Protein AF-0000000068948387 (afdb_homodimer)

Organism: Cupriavidus necator (strain ATCC 17699 / DSM 428 / KCTC 22496 / NCIMB 10442 / H16 / Stanier 337) (NCBI:txid381666)

Secondary structure (DSSP, 8-state):
---TT-HHHHHHHHHHHHHHHHT-HHHHHHHTT--HHHHHHHHHHHHHHHTS-SEEEETTEEEE-HHHHHHHHHHHHHHHHHHHHHS-S----TTT---EEEEE--S-S-HHHHHHHHHHHHHH-TT-EEEEE---TT--HHHHHHHTS-SEEEE--SS--TTSEEEEEEEE-EEEEEETT-GGGSTTT--HHHHHHSEEEEEPPS-SS---HHHHHHHHTT---EEEEEES-TTTGGGG-TTS-EEEEEEHHHHHHHHTTS-EEEE--SS--PPEEEEEEE-GGGTT-HHHHHHHHHHHHHHHHHHHHHT---/---TT-HHHHHHHHHHHHHHHHT-HHHHHHHTT--HHHHHHHHHHHHHHHTS-SEEEETTEEEE-HHHHHHHHHHHHHHHHHHHHHS-S----TTT---EEEEE--S-S-HHHHHHHHHHHHHH-TT-EEEEE---TT--HHHHHHHTS-SEEEE--SS--TTSEEEEEEEE-EEEEEETT-GGGSTTT--HHHHHHSEEEEEPPS-SS---HHHHHHHHTT---EEEEEES-TTTGGGG-TTS-EEEEEEHHHHHHHHTTS-EEEE--SS--PPEEEEEEE-GGGTT-HHHHHHHHHHHHHHHHHHHHHT---

Structure (mmCIF, N/CA/C/O backbone):
data_AF-0000000068948387-model_v1
#
loop_
_entity.id
_entity.type
_entity.pdbx_description
1 polymer 'LysR family transcriptional regulator'
#
loop_
_atom_site.group_PDB
_atom_site.id
_atom_site.type_symbol
_atom_site.label_atom_id
_atom_site.label_alt_id
_atom_site.label_comp_id
_atom_site.label_asym_id
_atom_site.label_entity_id
_atom_site.label_seq_id
_atom_site.pdbx_PDB_ins_code
_atom_site.Cartn_x
_atom_site.Cartn_y
_atom_site.Cartn_z
_atom_site.occupancy
_atom_site.B_iso_or_equiv
_atom_site.auth_seq_id
_atom_site.auth_comp_id
_atom_site.auth_asym_id
_atom_site.auth_atom_id
_atom_site.pdbx_PDB_model_num
ATOM 1 N N . MET A 1 1 ? 16.375 -35 19.875 1 25.02 1 MET A N 1
ATOM 2 C CA . MET A 1 1 ? 16.984 -34.75 18.562 1 25.02 1 MET A CA 1
ATOM 3 C C . MET A 1 1 ? 16.047 -35.188 17.438 1 25.02 1 MET A C 1
ATOM 5 O O . MET A 1 1 ? 15.719 -36.375 17.328 1 25.02 1 MET A O 1
ATOM 9 N N . ILE A 1 2 ? 15.094 -34.375 16.969 1 34.19 2 ILE A N 1
ATOM 10 C CA . ILE A 1 2 ? 14.164 -34.719 15.906 1 34.19 2 ILE A CA 1
ATOM 11 C C . ILE A 1 2 ? 14.922 -35.281 14.711 1 34.19 2 ILE A C 1
ATOM 13 O O . ILE A 1 2 ? 15.805 -34.625 14.148 1 34.19 2 ILE A O 1
ATOM 17 N N . ARG A 1 3 ? 15.023 -36.625 14.531 1 36.03 3 ARG A N 1
ATOM 18 C CA . ARG A 1 3 ? 15.719 -37.281 13.438 1 36.03 3 ARG A CA 1
ATOM 19 C C . ARG A 1 3 ? 15.016 -37.031 12.102 1 36.03 3 ARG A C 1
ATOM 21 O O . ARG A 1 3 ? 13.797 -37.156 12.008 1 36.03 3 ARG A O 1
ATOM 28 N N . ALA A 1 4 ? 15.625 -36.469 11.062 1 37.69 4 ALA A N 1
ATOM 29 C CA . ALA A 1 4 ? 15.258 -36.125 9.695 1 37.69 4 ALA A CA 1
ATOM 30 C C . ALA A 1 4 ? 14.602 -37.312 8.977 1 37.69 4 ALA A C 1
ATOM 32 O O . ALA A 1 4 ? 13.875 -37.125 8 1 37.69 4 ALA A O 1
ATOM 33 N N . ASP A 1 5 ? 14.859 -38.5 9.211 1 35.81 5 ASP A N 1
ATOM 34 C CA . ASP A 1 5 ? 14.445 -39.688 8.469 1 35.81 5 ASP A CA 1
ATOM 35 C C . ASP A 1 5 ? 13.016 -40.094 8.836 1 35.81 5 ASP A C 1
ATOM 37 O O . ASP A 1 5 ? 12.469 -41.031 8.266 1 35.81 5 ASP A O 1
ATOM 41 N N . ASP A 1 6 ? 12.43 -39.719 9.992 1 38.78 6 ASP A N 1
ATOM 42 C CA . ASP A 1 6 ? 11.117 -40.188 10.398 1 38.78 6 ASP A CA 1
ATOM 43 C C . ASP A 1 6 ? 10 -39.344 9.781 1 38.78 6 ASP A C 1
ATOM 45 O O . ASP A 1 6 ? 9.953 -38.125 9.977 1 38.78 6 ASP A O 1
ATOM 49 N N . PRO A 1 7 ? 9.336 -39.812 8.602 1 42.12 7 PRO A N 1
ATOM 50 C CA . PRO A 1 7 ? 8.133 -39.188 8.016 1 42.12 7 PRO A CA 1
ATOM 51 C C . PRO A 1 7 ? 7.32 -38.406 9.039 1 42.12 7 PRO A C 1
ATOM 53 O O . PRO A 1 7 ? 6.574 -37.5 8.656 1 42.12 7 PRO A O 1
ATOM 56 N N . PHE A 1 8 ? 7.348 -38.875 10.227 1 42.69 8 PHE A N 1
ATOM 57 C CA . PHE A 1 8 ? 6.652 -38.312 11.383 1 42.69 8 PHE A CA 1
ATOM 58 C C . PHE A 1 8 ? 6.996 -36.844 11.562 1 42.69 8 PHE A C 1
ATOM 60 O O . PHE A 1 8 ? 6.137 -36.031 11.922 1 42.69 8 PHE A O 1
ATOM 67 N N . ASP A 1 9 ? 8.148 -36.531 11.008 1 56.75 9 ASP A N 1
ATOM 68 C CA . ASP A 1 9 ? 8.656 -35.188 11.367 1 56.75 9 ASP A CA 1
ATOM 69 C C . ASP A 1 9 ? 8.094 -34.125 10.438 1 56.75 9 ASP A C 1
ATOM 71 O O . ASP A 1 9 ? 7.664 -33.062 10.891 1 56.75 9 ASP A O 1
ATOM 75 N N . THR A 1 10 ? 7.828 -34.625 9.211 1 65.69 10 THR A N 1
ATOM 76 C CA . THR A 1 10 ? 7.281 -33.625 8.289 1 65.69 10 THR A CA 1
ATOM 77 C C . THR A 1 10 ? 5.793 -33.406 8.547 1 65.69 10 THR A C 1
ATOM 79 O O . THR A 1 10 ? 5.289 -32.281 8.43 1 65.69 10 THR A O 1
ATOM 82 N N . TYR A 1 11 ? 5.188 -34.531 8.93 1 70.44 11 TYR A N 1
ATOM 83 C CA . TYR A 1 11 ? 3.773 -34.469 9.281 1 70.44 11 TYR A CA 1
ATOM 84 C C . TYR A 1 11 ? 3.543 -33.531 10.453 1 70.44 11 TYR A C 1
ATOM 86 O O . TYR A 1 11 ? 2.682 -32.656 10.398 1 70.44 11 TYR A O 1
ATOM 94 N N . LEU A 1 12 ? 4.355 -33.75 11.438 1 76.5 12 LEU A N 1
ATOM 95 C CA . LEU A 1 12 ? 4.188 -32.906 12.625 1 76.5 12 LEU A CA 1
ATOM 96 C C . LEU A 1 12 ? 4.484 -31.438 12.312 1 76.5 12 LEU A C 1
ATOM 98 O O . LEU A 1 12 ? 3.832 -30.547 12.852 1 76.5 12 LEU A O 1
ATOM 102 N N . LEU A 1 13 ? 5.398 -31.297 11.398 1 78.12 13 LEU A N 1
ATOM 103 C CA . LEU A 1 13 ? 5.719 -29.938 10.992 1 78.12 13 LEU A CA 1
ATOM 104 C C . LEU A 1 13 ? 4.559 -29.312 10.227 1 78.12 13 LEU A C 1
ATOM 106 O O . LEU A 1 13 ? 4.227 -28.141 10.438 1 78.12 13 LEU A O 1
ATOM 110 N N . ARG A 1 14 ? 3.959 -30.078 9.414 1 76.94 14 ARG A N 1
ATOM 111 C CA . ARG A 1 14 ? 2.793 -29.609 8.664 1 76.94 14 ARG A CA 1
ATOM 112 C C . ARG A 1 14 ? 1.624 -29.312 9.602 1 76.94 14 ARG A C 1
ATOM 114 O O . ARG A 1 14 ? 0.941 -28.297 9.453 1 76.94 14 ARG A O 1
ATOM 121 N N . VAL A 1 15 ? 1.421 -30.25 10.523 1 83.19 15 VAL A N 1
ATOM 122 C CA . VAL A 1 15 ? 0.356 -30.062 11.508 1 83.19 15 VAL A CA 1
ATOM 123 C C . VAL A 1 15 ? 0.599 -28.781 12.297 1 83.19 15 VAL A C 1
ATOM 125 O O . VAL A 1 15 ? -0.326 -28 12.516 1 83.19 15 VAL A O 1
ATOM 128 N N . LEU A 1 16 ? 1.858 -28.562 12.695 1 86.81 16 LEU A N 1
ATOM 129 C CA . LEU A 1 16 ? 2.225 -27.359 13.445 1 86.81 16 LEU A CA 1
ATOM 130 C C . LEU A 1 16 ? 1.859 -26.094 12.664 1 86.81 16 LEU A C 1
ATOM 132 O O . LEU A 1 16 ? 1.197 -25.203 13.195 1 86.81 16 LEU A O 1
ATOM 136 N N . CYS A 1 17 ? 2.26 -26.078 11.484 1 80.69 17 CYS A N 1
ATOM 137 C CA . CYS A 1 17 ? 2.023 -24.906 10.641 1 80.69 17 CYS A CA 1
ATOM 138 C C . CYS A 1 17 ? 0.531 -24.641 10.492 1 80.69 17 CYS A C 1
ATOM 140 O O . CYS A 1 17 ? 0.08 -23.516 10.688 1 80.69 17 CYS A O 1
ATOM 142 N N . ILE A 1 18 ? -0.24 -25.625 10.227 1 82.81 18 ILE A N 1
ATOM 143 C CA . ILE A 1 18 ? -1.666 -25.484 9.953 1 82.81 18 ILE A CA 1
ATOM 144 C C . ILE A 1 18 ? -2.406 -25.156 11.25 1 82.81 18 ILE A C 1
ATOM 146 O O . ILE A 1 18 ? -3.318 -24.328 11.266 1 82.81 18 ILE A O 1
ATOM 150 N N . LEU A 1 19 ? -1.984 -25.781 12.297 1 89.38 19 LEU A N 1
ATOM 151 C CA . LEU A 1 19 ? -2.605 -25.562 13.602 1 89.38 19 LEU A CA 1
ATOM 152 C C . LEU A 1 19 ? -2.449 -24.109 14.039 1 89.38 19 LEU A C 1
ATOM 154 O O . LEU A 1 19 ? -3.393 -23.5 14.562 1 89.38 19 LEU A O 1
ATOM 158 N N . ILE A 1 20 ? -1.275 -23.609 13.836 1 85.25 20 ILE A N 1
ATOM 159 C CA . ILE A 1 20 ? -0.995 -22.234 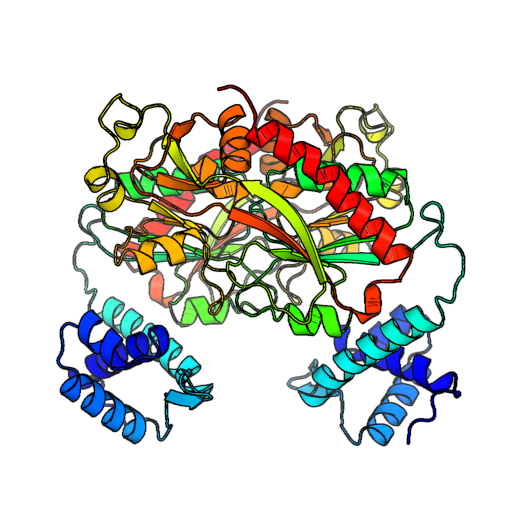14.258 1 85.25 20 ILE A CA 1
ATOM 160 C C . ILE A 1 20 ? -1.741 -21.25 13.359 1 85.25 20 ILE A C 1
ATOM 162 O O . ILE A 1 20 ? -2.26 -20.234 13.828 1 85.25 20 ILE A O 1
ATOM 166 N N . ALA A 1 21 ? -1.832 -21.578 12.148 1 79.62 21 ALA A N 1
ATOM 167 C CA . ALA A 1 21 ? -2.555 -20.75 11.188 1 79.62 21 ALA A CA 1
ATOM 168 C C . ALA A 1 21 ? -4.055 -20.766 11.477 1 79.62 21 ALA A C 1
ATOM 170 O O . ALA A 1 21 ? -4.707 -19.719 11.453 1 79.62 21 ALA A O 1
ATOM 171 N N . GLU A 1 22 ? -4.66 -21.891 11.781 1 80.38 22 GLU A N 1
ATOM 172 C CA . GLU A 1 22 ? -6.098 -22.078 11.953 1 80.38 22 GLU A CA 1
ATOM 173 C C . GLU A 1 22 ? -6.527 -21.781 13.391 1 80.38 22 GLU A C 1
ATOM 175 O O . GLU A 1 22 ? -7.695 -21.5 13.648 1 80.38 22 GLU A O 1
ATOM 180 N N . GLN A 1 23 ? -5.566 -21.891 14.305 1 85.88 23 GLN A N 1
ATOM 181 C CA . GLN A 1 23 ? -5.793 -21.734 15.734 1 85.88 23 GLN A CA 1
ATOM 182 C C . GLN A 1 23 ? -6.984 -22.562 16.203 1 85.88 23 GLN A C 1
ATOM 184 O O . GLN A 1 23 ? -7.777 -22.125 17.031 1 85.88 23 GLN A O 1
ATOM 189 N N . SER A 1 24 ? -7.148 -23.609 15.578 1 86.44 24 SER A N 1
ATOM 190 C CA . SER A 1 24 ? -8.242 -24.531 15.867 1 86.44 24 SER A CA 1
ATOM 191 C C . SER A 1 24 ? -7.875 -25.969 15.5 1 86.44 24 SER A C 1
ATOM 193 O O . SER A 1 24 ? -7.395 -26.234 14.398 1 86.44 24 SER A O 1
ATOM 195 N N . VAL A 1 25 ? -8.172 -26.875 16.453 1 87.19 25 VAL A N 1
ATOM 196 C CA . VAL A 1 25 ? -7.895 -28.297 16.234 1 87.19 25 VAL A CA 1
ATOM 197 C C . VAL A 1 25 ? -8.867 -28.859 15.203 1 87.19 25 VAL A C 1
ATOM 199 O O . VAL A 1 25 ? -8.461 -29.578 14.281 1 87.19 25 VAL A O 1
ATOM 202 N N . SER A 1 26 ? -10.094 -28.422 15.328 1 87.12 26 SER A N 1
ATOM 203 C CA . SER A 1 26 ? -11.125 -28.938 14.445 1 87.12 26 SER A CA 1
ATOM 204 C C . SER A 1 26 ? -10.914 -28.484 13.008 1 87.12 26 SER A C 1
ATOM 206 O O . SER A 1 26 ? -10.992 -29.281 12.07 1 87.12 26 SER A O 1
ATOM 208 N N . ARG A 1 27 ? -10.594 -27.297 12.844 1 85.19 27 ARG A N 1
ATOM 209 C CA . ARG A 1 27 ? -10.359 -26.766 11.5 1 85.19 27 ARG A CA 1
ATOM 210 C C . ARG A 1 27 ? -9.086 -27.359 10.891 1 85.19 27 ARG A C 1
ATOM 212 O O . ARG A 1 27 ? -9.039 -27.641 9.695 1 85.19 27 ARG A O 1
ATOM 219 N N . THR A 1 28 ? -8.156 -27.547 11.695 1 87.56 28 THR A N 1
ATOM 220 C CA . THR A 1 28 ? -6.922 -28.172 11.25 1 87.56 28 THR A CA 1
ATOM 221 C C . THR A 1 28 ? -7.18 -29.594 10.773 1 87.56 28 THR A C 1
ATOM 223 O O . THR A 1 28 ? -6.656 -30.016 9.742 1 87.56 28 THR A O 1
ATOM 226 N N . ALA A 1 29 ? -8.023 -30.297 11.461 1 85.44 29 ALA A N 1
ATOM 227 C CA . ALA A 1 29 ? -8.383 -31.672 11.094 1 85.44 29 ALA A CA 1
ATOM 228 C C . ALA A 1 29 ? -9.047 -31.703 9.719 1 85.44 29 ALA A C 1
ATOM 230 O O . ALA A 1 29 ? -8.688 -32.531 8.875 1 85.44 29 ALA A O 1
ATOM 231 N N . ILE A 1 30 ? -9.867 -30.797 9.555 1 78.94 30 ILE A N 1
ATOM 232 C CA . ILE A 1 30 ? -10.57 -30.719 8.281 1 78.94 30 ILE A CA 1
ATOM 233 C C . ILE A 1 30 ? -9.586 -30.391 7.16 1 78.94 30 ILE A C 1
ATOM 235 O O . ILE A 1 30 ? -9.586 -31.047 6.121 1 78.94 30 ILE A O 1
ATOM 239 N N . ARG A 1 31 ? -8.695 -29.547 7.406 1 79.5 31 ARG A N 1
ATOM 240 C CA . ARG A 1 31 ? -7.754 -29.078 6.391 1 79.5 31 ARG A CA 1
ATOM 241 C C . ARG A 1 31 ? -6.758 -30.172 6.027 1 79.5 31 ARG A C 1
ATOM 243 O O . ARG A 1 31 ? -6.328 -30.266 4.875 1 79.5 31 ARG A O 1
ATOM 250 N N . LEU A 1 32 ? -6.457 -30.922 6.949 1 78.5 32 LEU A N 1
ATOM 251 C CA . LEU A 1 32 ? -5.461 -31.953 6.727 1 78.5 32 LEU A CA 1
ATOM 252 C C . LEU A 1 32 ? -6.133 -33.312 6.434 1 78.5 32 LEU A C 1
ATOM 254 O O . LEU A 1 32 ? -5.449 -34.312 6.258 1 78.5 32 LEU A O 1
ATOM 258 N N . ASN A 1 33 ? -7.477 -33.25 6.277 1 79 33 ASN A N 1
ATOM 259 C CA . ASN A 1 33 ? -8.25 -34.469 6.047 1 79 33 ASN A CA 1
ATOM 260 C C . ASN A 1 33 ? -7.879 -35.562 7.043 1 79 33 ASN A C 1
ATOM 262 O O . ASN A 1 33 ? -7.586 -36.688 6.652 1 79 33 ASN A O 1
ATOM 266 N N . GLN A 1 34 ? -7.871 -35.156 8.266 1 81 34 GLN A N 1
ATOM 267 C CA . GLN A 1 34 ? -7.582 -36.062 9.367 1 81 34 GLN A CA 1
ATOM 268 C C . GLN A 1 34 ? -8.641 -35.969 10.461 1 81 34 GLN A C 1
ATOM 270 O O . GLN A 1 34 ? -9.484 -35.094 10.43 1 81 34 GLN A O 1
ATOM 275 N N . SER A 1 35 ? -8.688 -36.969 11.312 1 83.19 35 SER A N 1
ATOM 276 C CA . SER A 1 35 ? -9.625 -36.938 12.422 1 83.19 35 SER A CA 1
ATOM 277 C C . SER A 1 35 ? -9.172 -35.969 13.508 1 83.19 35 SER A C 1
ATOM 279 O O . SER A 1 35 ? -7.977 -35.688 13.648 1 83.19 35 SER A O 1
ATOM 281 N N . GLN A 1 36 ? -10.172 -35.406 14.148 1 88.38 36 GLN A N 1
ATOM 282 C CA . GLN A 1 36 ? -9.875 -34.469 15.234 1 88.38 36 GLN A CA 1
ATOM 283 C C . GLN A 1 36 ? -9.016 -35.125 16.312 1 88.38 36 GLN A C 1
ATOM 285 O O . GLN A 1 36 ? -8.062 -34.531 16.812 1 88.38 36 GLN A O 1
ATOM 290 N N . PRO A 1 37 ? -9.258 -36.375 16.703 1 88.62 37 PRO A N 1
ATOM 291 C CA . PRO A 1 37 ? -8.383 -37.031 17.688 1 88.62 37 PRO A CA 1
ATOM 292 C C . PRO A 1 37 ? -6.938 -37.125 17.203 1 88.62 37 PRO A C 1
ATOM 294 O O . PRO A 1 37 ? -6.004 -37 18 1 88.62 37 PRO A O 1
ATOM 297 N N . ALA A 1 38 ? -6.852 -37.344 15.953 1 84 38 ALA A N 1
ATOM 298 C CA . ALA A 1 38 ? -5.512 -37.469 15.391 1 84 38 ALA A CA 1
ATOM 299 C C . ALA A 1 38 ? -4.746 -36.156 15.516 1 84 38 ALA A C 1
ATOM 301 O O . ALA A 1 38 ? -3.566 -36.125 15.867 1 84 38 ALA A O 1
ATOM 302 N N . ILE A 1 39 ? -5.461 -35.062 15.219 1 88.69 39 ILE A N 1
ATOM 303 C CA . ILE A 1 39 ? -4.832 -33.75 15.312 1 88.69 39 ILE A CA 1
ATOM 304 C C . ILE A 1 39 ? -4.559 -33.406 16.766 1 88.69 39 ILE A C 1
ATOM 306 O O . ILE A 1 39 ? -3.523 -32.812 17.094 1 88.69 39 ILE A O 1
ATOM 310 N N . SER A 1 40 ? -5.449 -33.781 17.688 1 89.75 40 SER A N 1
ATOM 311 C CA . SER A 1 40 ? -5.25 -33.562 19.109 1 89.75 40 SER A CA 1
ATOM 312 C C . SER A 1 40 ? -4.035 -34.344 19.625 1 89.75 40 SER A C 1
ATOM 314 O O . SER A 1 40 ? -3.256 -33.812 20.422 1 89.75 40 SER A O 1
ATOM 316 N N . ALA A 1 41 ? -3.914 -35.531 19.141 1 86.62 41 ALA A N 1
ATOM 317 C CA . ALA A 1 41 ? -2.756 -36.344 19.5 1 86.62 41 ALA A CA 1
ATOM 318 C C . ALA A 1 41 ? -1.464 -35.719 18.969 1 86.62 41 ALA A C 1
ATOM 320 O O . ALA A 1 41 ? -0.447 -35.688 19.672 1 86.62 41 ALA A O 1
ATOM 321 N N . ALA A 1 42 ? -1.541 -35.281 17.766 1 86.81 42 ALA A N 1
ATOM 322 C CA . ALA A 1 42 ? -0.384 -34.625 17.172 1 86.81 42 ALA A CA 1
ATOM 323 C C . ALA A 1 42 ? 0.003 -33.375 17.953 1 86.81 42 ALA A C 1
ATOM 325 O O . ALA A 1 42 ? 1.188 -33.094 18.156 1 86.81 42 ALA A O 1
ATOM 326 N N . LEU A 1 43 ? -0.976 -32.625 18.391 1 90.38 43 LEU A N 1
ATOM 327 C CA . LEU A 1 43 ? -0.726 -31.422 19.172 1 90.38 43 LEU A CA 1
ATOM 328 C C . LEU A 1 43 ? -0.064 -31.781 20.5 1 90.38 43 LEU A C 1
ATOM 330 O O . LEU A 1 43 ? 0.874 -31.109 20.938 1 90.38 43 LEU A O 1
ATOM 334 N N . LYS A 1 44 ? -0.544 -32.844 21.125 1 87.62 44 LYS A N 1
ATOM 335 C CA . LYS A 1 44 ? 0.056 -33.312 22.375 1 87.62 44 LYS A CA 1
ATOM 336 C C . LYS A 1 44 ? 1.521 -33.688 22.172 1 87.62 44 LYS A C 1
ATOM 338 O O . LYS A 1 44 ? 2.373 -33.344 23 1 87.62 44 LYS A O 1
ATOM 343 N N . ARG A 1 45 ? 1.756 -34.344 21.078 1 83.38 45 ARG A N 1
ATOM 344 C CA . ARG A 1 45 ? 3.125 -34.719 20.734 1 83.38 45 ARG A CA 1
ATOM 345 C C . ARG A 1 45 ? 3.986 -33.5 20.484 1 83.38 45 ARG A C 1
ATOM 347 O O . ARG A 1 45 ? 5.125 -33.406 20.953 1 83.38 45 ARG A O 1
ATOM 354 N N . LEU A 1 46 ? 3.504 -32.562 19.719 1 86.81 46 LEU A N 1
ATOM 355 C CA . LEU A 1 46 ? 4.211 -31.344 19.406 1 86.81 46 LEU A CA 1
ATOM 356 C C . LEU A 1 46 ? 4.539 -30.562 20.688 1 86.81 46 LEU A C 1
ATOM 358 O O . LEU A 1 46 ? 5.648 -30.047 20.828 1 86.81 46 LEU A O 1
ATOM 362 N N . ARG A 1 47 ? 3.562 -30.547 21.609 1 87.88 47 ARG A N 1
ATOM 363 C CA . ARG A 1 47 ? 3.775 -29.875 22.891 1 87.88 47 ARG A CA 1
ATOM 364 C C . ARG A 1 47 ? 4.918 -30.531 23.656 1 87.88 47 ARG A C 1
ATOM 366 O O . ARG A 1 47 ? 5.738 -29.844 24.266 1 87.88 47 ARG A O 1
ATOM 373 N N . ALA A 1 48 ? 4.906 -31.828 23.578 1 82.25 48 ALA A N 1
ATOM 374 C CA . ALA A 1 48 ? 5.941 -32.594 24.281 1 82.25 48 ALA A CA 1
ATOM 375 C C . ALA A 1 48 ? 7.309 -32.344 23.641 1 82.25 48 ALA A C 1
ATOM 377 O O . ALA A 1 48 ? 8.305 -32.188 24.359 1 82.25 48 ALA A O 1
ATOM 378 N N . ILE A 1 49 ? 7.348 -32.375 22.406 1 77.94 49 ILE A N 1
ATOM 379 C CA . ILE A 1 49 ? 8.602 -32.219 21.656 1 77.94 49 ILE A CA 1
ATOM 380 C C . ILE A 1 49 ? 9.195 -30.844 21.906 1 77.94 49 ILE A C 1
ATOM 382 O O . ILE A 1 49 ? 10.398 -30.703 22.141 1 77.94 49 ILE A O 1
ATOM 386 N N . PHE A 1 50 ? 8.344 -29.828 21.859 1 81.06 50 PHE A N 1
ATOM 387 C CA . PHE A 1 50 ? 8.844 -28.469 21.891 1 81.06 50 PHE A CA 1
ATOM 388 C C . PHE A 1 50 ? 8.766 -27.891 23.312 1 81.06 50 PHE A C 1
ATOM 390 O O . PHE A 1 50 ? 9.234 -26.781 23.562 1 81.06 50 PHE A O 1
ATOM 397 N N . ASN A 1 51 ? 8.211 -28.672 24.219 1 82.38 51 ASN A N 1
ATOM 398 C CA . ASN A 1 51 ? 8.031 -28.234 25.609 1 82.38 51 ASN A CA 1
ATOM 399 C C . ASN A 1 51 ? 7.387 -26.844 25.656 1 82.38 51 ASN A C 1
ATOM 401 O O . ASN A 1 51 ? 7.902 -25.953 26.328 1 82.38 51 ASN A O 1
ATOM 405 N N . ASP A 1 52 ? 6.379 -26.656 24.891 1 82.25 52 ASP A N 1
ATOM 406 C CA . ASP A 1 52 ? 5.594 -25.438 24.766 1 82.25 52 ASP A CA 1
ATOM 407 C C . ASP A 1 52 ? 4.117 -25.75 24.547 1 82.25 52 ASP A C 1
ATOM 409 O O . ASP A 1 52 ? 3.771 -26.672 23.812 1 82.25 52 ASP A O 1
ATOM 413 N N . PRO A 1 53 ? 3.246 -25.031 25.203 1 89.81 53 PRO A N 1
ATOM 414 C CA . PRO A 1 53 ? 1.815 -25.281 25.016 1 89.81 53 PRO A CA 1
ATOM 415 C C . PRO A 1 53 ? 1.356 -25.016 23.594 1 89.81 53 PRO A C 1
ATOM 417 O O . PRO A 1 53 ? 0.308 -25.516 23.172 1 89.81 53 PRO A O 1
ATOM 420 N N . LEU A 1 54 ? 2.119 -24.297 22.703 1 88.56 54 LEU A N 1
ATOM 421 C CA . LEU A 1 54 ? 1.909 -23.953 21.297 1 88.56 54 LEU A CA 1
ATOM 422 C C . LEU A 1 54 ? 0.619 -23.156 21.125 1 88.56 54 LEU A C 1
ATOM 424 O O . LEU A 1 54 ? 0.628 -22.062 20.547 1 88.56 54 LEU A O 1
ATOM 428 N N . LEU A 1 55 ? -0.52 -23.641 21.672 1 89.19 55 LEU A N 1
ATOM 429 C CA . LEU A 1 55 ? -1.809 -22.953 21.703 1 89.19 55 LEU A CA 1
ATOM 430 C C . LEU A 1 55 ? -2.354 -22.891 23.125 1 89.19 55 LEU A C 1
ATOM 432 O O . LEU A 1 55 ? -2.342 -23.891 23.844 1 89.19 55 LEU A O 1
ATOM 436 N N . THR A 1 56 ? -2.625 -21.672 23.469 1 85.25 56 THR A N 1
ATOM 437 C CA . THR A 1 56 ? -3.213 -21.484 24.797 1 85.25 56 THR A CA 1
ATOM 438 C C . THR A 1 56 ? -4.602 -20.859 24.688 1 85.25 56 THR A C 1
ATOM 440 O O . THR A 1 56 ? -4.91 -20.188 23.703 1 85.25 56 THR A O 1
ATOM 443 N N . ARG A 1 57 ? -5.43 -21.203 25.547 1 77.69 57 ARG A N 1
ATOM 444 C CA . ARG A 1 57 ? -6.789 -20.672 25.578 1 77.69 57 ARG A CA 1
ATOM 445 C C . ARG A 1 57 ? -6.836 -19.312 26.266 1 77.69 57 ARG A C 1
ATOM 447 O O . ARG A 1 57 ? -6.348 -19.172 27.391 1 77.69 57 ARG A O 1
ATOM 454 N N . GLU A 1 58 ? -7.062 -18.375 25.453 1 67.81 58 GLU A N 1
ATOM 455 C CA . GLU A 1 58 ? -7.328 -17.047 26.016 1 67.81 58 GLU A CA 1
ATOM 456 C C . GLU A 1 58 ? -8.742 -16.578 25.672 1 67.81 58 GLU A C 1
ATOM 458 O O . GLU A 1 58 ? -9.078 -16.422 24.5 1 67.81 58 GLU A O 1
ATOM 463 N N . LYS A 1 59 ? -9.562 -16.188 26.641 1 68.75 59 LYS A N 1
ATOM 464 C CA . LYS A 1 59 ? -10.922 -15.688 26.469 1 68.75 59 LYS A CA 1
ATOM 465 C C . LYS A 1 59 ? -11.695 -16.531 25.453 1 68.75 59 LYS A C 1
ATOM 467 O O . LYS A 1 59 ? -12.32 -15.984 24.547 1 68.75 59 LYS A O 1
ATOM 472 N N . ASN A 1 60 ? -11.562 -17.781 25.453 1 70.12 60 ASN A N 1
ATOM 473 C CA . ASN A 1 60 ? -12.328 -18.766 24.703 1 70.12 60 ASN A CA 1
ATOM 474 C C . ASN A 1 60 ? -11.812 -18.922 23.281 1 70.12 60 ASN A C 1
ATOM 476 O O . ASN A 1 60 ? -12.516 -19.438 22.422 1 70.12 60 ASN A O 1
ATOM 480 N N . VAL A 1 61 ? -10.695 -18.328 23.047 1 72.81 61 VAL A N 1
ATOM 481 C CA . VAL A 1 61 ? -10.086 -18.547 21.734 1 72.81 61 VAL A CA 1
ATOM 482 C C . VAL A 1 61 ? -8.688 -19.125 21.906 1 72.81 61 VAL A C 1
ATOM 484 O O . VAL A 1 61 ? -7.98 -18.797 22.859 1 72.81 61 VAL A O 1
ATOM 487 N N . MET A 1 62 ? -8.375 -20.094 21.047 1 80.19 62 MET A N 1
ATOM 488 C CA . MET A 1 62 ? -7.016 -20.641 21.047 1 80.19 62 MET A CA 1
ATOM 489 C C . MET A 1 62 ? -6.039 -19.672 20.406 1 80.19 62 MET A C 1
ATOM 491 O O . MET A 1 62 ? -6.25 -19.219 19.266 1 80.19 62 MET A O 1
ATOM 495 N N . VAL A 1 63 ? -5.016 -19.266 21.219 1 82.38 63 VAL A N 1
ATOM 496 C CA . VAL A 1 63 ? -4.027 -18.312 20.719 1 82.38 63 VAL A CA 1
ATOM 497 C C . VAL A 1 63 ? -2.641 -18.953 20.75 1 82.38 63 VAL A C 1
ATOM 499 O O . VAL A 1 63 ? -2.279 -19.641 21.719 1 82.38 63 VAL A O 1
ATOM 502 N N . PRO A 1 64 ? -1.923 -18.828 19.641 1 86.56 64 PRO A N 1
ATOM 503 C CA . PRO A 1 64 ? -0.562 -19.375 19.625 1 86.56 64 PRO A CA 1
ATOM 504 C C . PRO A 1 64 ? 0.378 -18.625 20.562 1 86.56 64 PRO A C 1
ATOM 506 O O . PRO A 1 64 ? 0.224 -17.422 20.766 1 86.56 64 PRO A O 1
ATOM 509 N N . THR A 1 65 ? 1.303 -19.344 21.203 1 84.88 65 THR A N 1
ATOM 510 C CA . THR A 1 65 ? 2.387 -18.703 21.938 1 84.88 65 THR A CA 1
ATOM 511 C C . THR A 1 65 ? 3.352 -18.016 20.984 1 84.88 65 THR A C 1
ATOM 513 O O . THR A 1 65 ? 3.35 -18.281 19.781 1 84.88 65 THR A O 1
ATOM 516 N N . GLU A 1 66 ? 4.109 -17.141 21.531 1 77 66 GLU A N 1
ATOM 517 C CA . GLU A 1 66 ? 5.145 -16.5 20.734 1 77 66 GLU A CA 1
ATOM 518 C C . GLU A 1 66 ? 6.113 -17.531 20.156 1 77 66 GLU A C 1
ATOM 520 O O . GLU A 1 66 ? 6.52 -17.422 19 1 77 66 GLU A O 1
ATOM 525 N N . ARG A 1 67 ? 6.406 -18.438 20.922 1 79.19 67 ARG A N 1
ATOM 526 C CA . ARG A 1 67 ? 7.305 -19.5 20.484 1 79.19 67 ARG A CA 1
ATOM 527 C C . ARG A 1 67 ? 6.656 -20.344 19.391 1 79.19 67 ARG A C 1
ATOM 529 O O . ARG A 1 67 ? 7.324 -20.75 18.438 1 79.19 67 ARG A O 1
ATOM 536 N N . ALA A 1 68 ? 5.402 -20.562 19.547 1 83.75 68 ALA A N 1
ATOM 537 C CA . ALA A 1 68 ? 4.684 -21.344 18.547 1 83.75 68 ALA A CA 1
ATOM 538 C C . ALA A 1 68 ? 4.723 -20.656 17.172 1 83.75 68 ALA A C 1
ATOM 540 O O . ALA A 1 68 ? 4.895 -21.312 16.141 1 83.75 68 ALA A O 1
ATOM 541 N N . LEU A 1 69 ? 4.609 -19.406 17.219 1 78.75 69 LEU A N 1
ATOM 542 C CA . LEU A 1 69 ? 4.672 -18.625 15.984 1 78.75 69 LEU A CA 1
ATOM 543 C C . LEU A 1 69 ? 6.043 -18.75 15.336 1 78.75 69 LEU A C 1
ATOM 545 O O . LEU A 1 69 ? 6.145 -18.938 14.117 1 78.75 69 LEU A O 1
ATOM 549 N N . GLN A 1 70 ? 7.02 -18.75 16.172 1 73.62 70 GLN A N 1
ATOM 550 C CA . GLN A 1 70 ? 8.383 -18.922 15.688 1 73.62 70 GLN A CA 1
ATOM 551 C C . GLN A 1 70 ? 8.609 -20.328 15.156 1 73.62 70 GLN A C 1
ATOM 553 O O . GLN A 1 70 ? 9.203 -20.516 14.094 1 73.62 70 GLN A O 1
ATOM 558 N N . LEU A 1 71 ? 8.117 -21.234 15.859 1 78.94 71 LEU A N 1
ATOM 559 C CA . LEU A 1 71 ? 8.273 -22.625 15.461 1 78.94 71 LEU A CA 1
ATOM 560 C C . LEU A 1 71 ? 7.559 -22.906 14.148 1 78.94 71 LEU A C 1
ATOM 562 O O . LEU A 1 71 ? 8.062 -23.641 13.305 1 78.94 71 LEU A O 1
ATOM 566 N N . ALA A 1 72 ? 6.402 -22.297 14.047 1 80.12 72 ALA A N 1
ATOM 567 C CA . ALA A 1 72 ? 5.652 -22.5 12.812 1 80.12 72 ALA A CA 1
ATOM 568 C C . ALA A 1 72 ? 6.414 -21.922 11.617 1 80.12 72 ALA A C 1
ATOM 570 O O . ALA A 1 72 ? 6.461 -22.547 10.555 1 80.12 72 ALA A O 1
ATOM 571 N N . ARG A 1 73 ? 7.051 -20.891 11.82 1 70.94 73 ARG A N 1
ATOM 572 C CA . ARG A 1 73 ? 7.871 -20.297 10.773 1 70.94 73 ARG A CA 1
ATOM 573 C C . ARG A 1 73 ? 9.047 -21.203 10.414 1 70.94 73 ARG A C 1
ATOM 575 O O . ARG A 1 73 ? 9.328 -21.438 9.242 1 70.94 73 ARG A O 1
ATOM 582 N N . ASN A 1 74 ? 9.656 -21.656 11.406 1 68.75 74 ASN A N 1
ATOM 583 C CA . ASN A 1 74 ? 10.789 -22.547 11.203 1 68.75 74 ASN A CA 1
ATOM 584 C C . ASN A 1 74 ? 10.352 -23.844 10.508 1 68.75 74 ASN A C 1
ATOM 586 O O . ASN A 1 74 ? 11.055 -24.344 9.625 1 68.75 74 ASN A O 1
ATOM 590 N N . ALA A 1 75 ? 9.242 -24.344 11 1 73.56 75 ALA A N 1
ATOM 591 C CA . ALA A 1 75 ? 8.711 -25.562 10.398 1 73.56 75 ALA A CA 1
ATOM 592 C C . ALA A 1 75 ? 8.375 -25.344 8.922 1 73.56 75 ALA A C 1
ATOM 594 O O . ALA A 1 75 ? 8.672 -26.203 8.078 1 73.56 75 ALA A O 1
ATOM 595 N N . GLN A 1 76 ? 7.801 -24.25 8.711 1 71 76 GLN A N 1
ATOM 596 C CA . GLN A 1 76 ? 7.484 -23.938 7.324 1 71 76 GLN A CA 1
ATOM 597 C C . GLN A 1 76 ? 8.75 -23.875 6.473 1 71 76 GLN A C 1
ATOM 599 O O . GLN A 1 76 ? 8.773 -24.375 5.348 1 71 76 GLN A O 1
ATOM 604 N N . ALA A 1 77 ? 9.75 -23.344 7.023 1 62.31 77 ALA A N 1
ATOM 605 C CA . ALA A 1 77 ? 11.031 -23.281 6.336 1 62.31 77 ALA A CA 1
ATOM 606 C C . ALA A 1 77 ? 11.602 -24.688 6.105 1 62.31 77 ALA A C 1
ATOM 608 O O . ALA A 1 77 ? 12.125 -24.984 5.023 1 62.31 77 ALA A O 1
ATOM 609 N N . ALA A 1 78 ? 11.477 -25.422 7.082 1 62.28 78 ALA A N 1
ATOM 610 C CA . ALA A 1 78 ? 11.969 -26.797 6.977 1 62.28 78 ALA A CA 1
ATOM 611 C C . ALA A 1 78 ? 11.188 -27.578 5.926 1 62.28 78 ALA A C 1
ATOM 613 O O . ALA A 1 78 ? 11.773 -28.297 5.121 1 62.28 78 ALA A O 1
ATOM 614 N N . LEU A 1 79 ? 9.93 -27.375 6.02 1 63.38 79 LEU A N 1
ATOM 615 C CA . LEU A 1 79 ? 9.102 -28.078 5.043 1 63.38 79 LEU A CA 1
ATOM 616 C C . LEU A 1 79 ? 9.398 -27.594 3.631 1 63.38 79 LEU A C 1
ATOM 618 O O . LEU A 1 79 ? 9.469 -28.391 2.695 1 63.38 79 LEU A O 1
ATOM 622 N N . SER A 1 80 ? 9.555 -26.375 3.598 1 60.03 80 SER A N 1
ATOM 623 C CA . SER A 1 80 ? 9.93 -25.812 2.303 1 60.03 80 SER A CA 1
ATOM 624 C C . SER A 1 80 ? 11.273 -26.359 1.838 1 60.03 80 SER A C 1
ATOM 626 O O . SER A 1 80 ? 11.445 -26.672 0.659 1 60.03 80 SER A O 1
ATOM 628 N N . ALA A 1 81 ? 12.148 -26.438 2.805 1 55.03 81 ALA A N 1
ATOM 629 C CA . ALA A 1 81 ? 13.469 -26.984 2.502 1 55.03 81 ALA A CA 1
ATOM 630 C C . ALA A 1 81 ? 13.367 -28.453 2.08 1 55.03 81 ALA A C 1
ATOM 632 O O . ALA A 1 81 ? 14.047 -28.875 1.151 1 55.03 81 ALA A O 1
ATOM 633 N N . LEU A 1 82 ? 12.586 -29.125 2.809 1 53.94 82 LEU A N 1
ATOM 634 C CA . LEU A 1 82 ? 12.352 -30.516 2.457 1 53.94 82 LEU A CA 1
ATOM 635 C C . LEU A 1 82 ? 11.703 -30.641 1.079 1 53.94 82 LEU A C 1
ATOM 637 O O . LEU A 1 82 ? 12.07 -31.516 0.291 1 53.94 82 LEU A O 1
ATOM 641 N N . ASP A 1 83 ? 10.742 -29.812 0.968 1 51.84 83 ASP A N 1
ATOM 642 C CA . ASP A 1 83 ? 10.133 -29.781 -0.356 1 51.84 83 ASP A CA 1
ATOM 643 C C . ASP A 1 83 ? 11.172 -29.5 -1.438 1 51.84 83 ASP A C 1
ATOM 645 O O . ASP A 1 83 ? 11.133 -30.109 -2.514 1 51.84 83 ASP A O 1
ATOM 649 N N . ASN A 1 84 ? 11.953 -28.672 -1.019 1 49.47 84 ASN A N 1
ATOM 650 C CA . ASN A 1 84 ? 13.031 -28.344 -1.947 1 49.47 84 ASN A CA 1
ATOM 651 C C . ASN A 1 84 ? 13.961 -29.531 -2.168 1 49.47 84 ASN A C 1
ATOM 653 O O . ASN A 1 84 ? 14.523 -29.703 -3.252 1 49.47 84 ASN A O 1
ATOM 657 N N . LEU A 1 85 ? 14.203 -30.188 -1.071 1 44.31 85 LEU A N 1
ATOM 658 C CA . LEU A 1 85 ? 15.031 -31.391 -1.19 1 44.31 85 LEU A CA 1
ATOM 659 C C . LEU A 1 85 ? 14.328 -32.438 -2.027 1 44.31 85 LEU A C 1
ATOM 661 O O . LEU A 1 85 ? 14.977 -33.156 -2.803 1 44.31 85 LEU A O 1
ATOM 665 N N . LEU A 1 86 ? 13.141 -32.688 -1.485 1 43.03 86 LEU A N 1
ATOM 666 C CA . LEU A 1 86 ? 12.398 -33.688 -2.24 1 43.03 86 LEU A CA 1
ATOM 667 C C . LEU A 1 86 ? 12.109 -33.188 -3.656 1 43.03 86 LEU A C 1
ATOM 669 O O . LEU A 1 86 ? 11.695 -33.969 -4.516 1 43.03 86 LEU A O 1
ATOM 673 N N . VAL A 1 87 ? 11.961 -31.922 -3.713 1 42.19 87 VAL A N 1
ATOM 674 C CA . VAL A 1 87 ? 11.922 -31.453 -5.098 1 42.19 87 VAL A CA 1
ATOM 675 C C . VAL A 1 87 ? 13.203 -31.859 -5.816 1 42.19 87 VAL A C 1
ATOM 677 O O . VAL A 1 87 ? 14.266 -31.297 -5.578 1 42.19 87 VAL A O 1
ATOM 680 N N . SER A 1 88 ? 13.758 -33.031 -5.488 1 39.06 88 SER A N 1
ATOM 681 C CA . SER A 1 88 ? 14.648 -33.594 -6.504 1 39.06 88 SER A CA 1
ATOM 682 C C . SER A 1 88 ? 14.469 -32.875 -7.84 1 39.06 88 SER A C 1
ATOM 684 O O . SER A 1 88 ? 13.484 -32.156 -8.039 1 39.06 88 SER A O 1
ATOM 686 N N . ASP A 1 89 ? 15.422 -33.25 -8.828 1 42.28 89 ASP A N 1
ATOM 687 C CA . ASP A 1 89 ? 15.508 -33.031 -10.273 1 42.28 89 ASP A CA 1
ATOM 688 C C . ASP A 1 89 ? 14.125 -33.062 -10.914 1 42.28 89 ASP A C 1
ATOM 690 O O . ASP A 1 89 ? 13.992 -33.312 -12.109 1 42.28 89 ASP A O 1
ATOM 694 N N . GLU A 1 90 ? 13.125 -33.375 -10.219 1 49.44 90 GLU A N 1
ATOM 695 C CA . GLU A 1 90 ? 11.875 -33.562 -10.961 1 49.44 90 GLU A CA 1
ATOM 696 C C . GLU A 1 90 ? 11.492 -32.312 -11.711 1 49.44 90 GLU A C 1
ATOM 698 O O . GLU A 1 90 ? 11.758 -31.188 -11.242 1 49.44 90 GLU A O 1
ATOM 703 N N . ARG A 1 91 ? 11.312 -32.406 -12.961 1 68.5 91 ARG A N 1
ATOM 704 C CA . ARG A 1 91 ? 11.07 -31.516 -14.078 1 68.5 91 ARG A CA 1
ATOM 705 C C . ARG A 1 91 ? 9.984 -30.5 -13.734 1 68.5 91 ARG A C 1
ATOM 707 O O . ARG A 1 91 ? 8.836 -30.859 -13.492 1 68.5 91 ARG A O 1
ATOM 714 N N . PHE A 1 92 ? 10.312 -29.406 -12.906 1 87.44 92 PHE A N 1
ATOM 715 C CA . PHE A 1 92 ? 9.367 -28.312 -12.773 1 87.44 92 PHE A CA 1
ATOM 716 C C . PHE A 1 92 ? 8.633 -28.062 -14.086 1 87.44 92 PHE A C 1
ATOM 718 O O . PHE A 1 92 ? 9.266 -27.844 -15.125 1 87.44 92 PHE A O 1
ATOM 725 N N . ASP A 1 93 ? 7.41 -28.344 -13.93 1 92.19 93 ASP A N 1
ATOM 726 C CA . ASP A 1 93 ? 6.535 -28.031 -15.055 1 92.19 93 ASP A CA 1
ATOM 727 C C . ASP A 1 93 ? 5.52 -26.953 -14.672 1 92.19 93 ASP A C 1
ATOM 729 O O . ASP A 1 93 ? 4.574 -27.219 -13.93 1 92.19 93 ASP A O 1
ATOM 733 N N . PRO A 1 94 ? 5.723 -25.734 -15.133 1 95.81 94 PRO A N 1
ATOM 734 C CA . PRO A 1 94 ? 4.801 -24.641 -14.789 1 95.81 94 PRO A CA 1
ATOM 735 C C . PRO A 1 94 ? 3.344 -24.984 -15.07 1 95.81 94 PRO A C 1
ATOM 737 O O . PRO A 1 94 ? 2.451 -24.594 -14.32 1 95.81 94 PRO A O 1
ATOM 740 N N . ALA A 1 95 ? 3.129 -25.75 -16.047 1 95.94 95 ALA A N 1
ATOM 741 C CA . ALA A 1 95 ? 1.764 -26.016 -16.484 1 95.94 95 ALA A CA 1
ATOM 742 C C . ALA A 1 95 ? 0.991 -26.812 -15.445 1 95.94 95 ALA A C 1
ATOM 744 O O . ALA A 1 95 ? -0.238 -26.734 -15.383 1 95.94 95 ALA A O 1
ATOM 745 N N . THR A 1 96 ? 1.697 -27.531 -14.625 1 94.44 96 THR A N 1
ATOM 746 C CA . THR A 1 96 ? 0.997 -28.422 -13.703 1 94.44 96 THR A CA 1
ATOM 747 C C . THR A 1 96 ? 1.316 -28.062 -12.258 1 94.44 96 THR A C 1
ATOM 749 O O . THR A 1 96 ? 0.722 -28.609 -11.328 1 94.44 96 THR A O 1
ATOM 752 N N . THR A 1 97 ? 2.18 -27.125 -12.047 1 94.19 97 THR A N 1
ATOM 753 C CA . THR A 1 97 ? 2.609 -26.812 -10.688 1 94.19 97 THR A CA 1
ATOM 754 C C . THR A 1 97 ? 1.464 -26.203 -9.883 1 94.19 97 THR A C 1
ATOM 756 O O . THR A 1 97 ? 0.673 -25.422 -10.414 1 94.19 97 THR A O 1
ATOM 759 N N . GLU A 1 98 ? 1.412 -26.562 -8.586 1 92.56 98 GLU A N 1
ATOM 760 C CA . GLU A 1 98 ? 0.45 -26 -7.645 1 92.56 98 GLU A CA 1
ATOM 761 C C . GLU A 1 98 ? 1.154 -25.203 -6.543 1 92.56 98 GLU A C 1
ATOM 763 O O . GLU A 1 98 ? 0.544 -24.875 -5.527 1 92.56 98 GLU A O 1
ATOM 768 N N . GLN A 1 99 ? 2.391 -24.906 -6.832 1 90.88 99 GLN A N 1
ATOM 769 C CA . GLN A 1 99 ? 3.211 -24.219 -5.848 1 90.88 99 GLN A CA 1
ATOM 770 C C . GLN A 1 99 ? 2.738 -22.781 -5.656 1 90.88 99 GLN A C 1
ATOM 772 O O . GLN A 1 99 ? 2.078 -22.219 -6.531 1 90.88 99 GLN A O 1
ATOM 777 N N . SER A 1 100 ? 3.105 -22.281 -4.488 1 94.62 100 SER A N 1
ATOM 778 C CA . SER A 1 100 ? 2.881 -20.875 -4.18 1 94.62 100 SER A CA 1
ATOM 779 C C . SER A 1 100 ? 4.18 -20.078 -4.242 1 94.62 100 SER A C 1
ATOM 781 O O . SER A 1 100 ? 5.184 -20.469 -3.646 1 94.62 100 SER A O 1
ATOM 783 N N . PHE A 1 101 ? 4.133 -19.109 -5.031 1 97.06 101 PHE A N 1
ATOM 784 C CA . PHE A 1 101 ? 5.266 -18.203 -5.152 1 97.06 101 PHE A CA 1
ATOM 785 C C . PHE A 1 101 ? 5 -16.906 -4.406 1 97.06 101 PHE A C 1
ATOM 787 O O . PHE A 1 101 ? 3.908 -16.328 -4.512 1 97.06 101 PHE A O 1
ATOM 794 N N . VAL A 1 102 ? 5.988 -16.438 -3.654 1 96.88 102 VAL A N 1
ATOM 795 C CA . VAL A 1 102 ? 5.82 -15.234 -2.842 1 96.88 102 VAL A CA 1
ATOM 796 C C . VAL A 1 102 ? 6.906 -14.219 -3.189 1 96.88 102 VAL A C 1
ATOM 798 O O . VAL A 1 102 ? 8.102 -14.516 -3.09 1 96.88 102 VAL A O 1
ATOM 801 N N . VAL A 1 103 ? 6.469 -13.047 -3.557 1 97.44 103 VAL A N 1
ATOM 802 C CA . VAL A 1 103 ? 7.359 -11.938 -3.871 1 97.44 103 VAL A CA 1
ATOM 803 C C . VAL A 1 103 ? 7.117 -10.789 -2.895 1 97.44 103 VAL A C 1
ATOM 805 O O . VAL A 1 103 ? 6.027 -10.211 -2.859 1 97.44 103 VAL A O 1
ATOM 808 N N . ALA A 1 104 ? 8.109 -10.477 -2.125 1 95.25 104 ALA A N 1
ATOM 809 C CA . ALA A 1 104 ? 8.023 -9.289 -1.282 1 95.25 104 ALA A CA 1
ATOM 810 C C . ALA A 1 104 ? 8.523 -8.055 -2.027 1 95.25 104 ALA A C 1
ATOM 812 O O . ALA A 1 104 ? 9.656 -8.023 -2.512 1 95.25 104 ALA A O 1
ATOM 813 N N . MET A 1 105 ? 7.625 -7.047 -2.09 1 93.06 105 MET A N 1
ATOM 814 C CA . MET A 1 105 ? 8 -5.883 -2.885 1 93.06 105 MET A CA 1
ATOM 815 C C . MET A 1 105 ? 7.199 -4.656 -2.467 1 93.06 105 MET A C 1
ATOM 817 O O . MET A 1 105 ? 6.035 -4.773 -2.08 1 93.06 105 MET A O 1
ATOM 821 N N . PRO A 1 106 ? 7.828 -3.486 -2.586 1 91.31 106 PRO A N 1
ATOM 822 C CA . PRO A 1 106 ? 7.035 -2.254 -2.555 1 91.31 106 PRO A CA 1
ATOM 823 C C . PRO A 1 106 ? 6.281 -2.004 -3.857 1 91.31 106 PRO A C 1
ATOM 825 O O . PRO A 1 106 ? 6.48 -2.723 -4.84 1 91.31 106 PRO A O 1
ATOM 828 N N . ASP A 1 107 ? 5.422 -1.06 -3.844 1 92.88 107 ASP A N 1
ATOM 829 C CA . ASP A 1 107 ? 4.695 -0.733 -5.066 1 92.88 107 ASP A CA 1
ATOM 830 C C . ASP A 1 107 ? 5.293 0.494 -5.75 1 92.88 107 ASP A C 1
ATOM 832 O O . ASP A 1 107 ? 4.562 1.352 -6.25 1 92.88 107 ASP A O 1
ATOM 836 N N . TYR A 1 108 ? 6.672 0.579 -5.75 1 93.62 108 TYR A N 1
ATOM 837 C CA . TYR A 1 108 ? 7.285 1.74 -6.387 1 93.62 108 TYR A CA 1
ATOM 838 C C . TYR A 1 108 ? 7.664 1.438 -7.832 1 93.62 108 TYR A C 1
ATOM 840 O O . TYR A 1 108 ? 8.18 2.305 -8.539 1 93.62 108 TYR A O 1
ATOM 848 N N . LEU A 1 109 ? 7.512 0.197 -8.281 1 97.31 109 LEU A N 1
ATOM 849 C CA . LEU A 1 109 ? 7.605 -0.103 -9.703 1 97.31 109 LEU A CA 1
ATOM 850 C C . LEU A 1 109 ? 6.262 0.117 -10.398 1 97.31 109 LEU A C 1
ATOM 852 O O . LEU A 1 109 ? 5.211 -0.213 -9.844 1 97.31 109 LEU A O 1
ATOM 856 N N . ALA A 1 110 ? 6.344 0.657 -11.594 1 98.06 110 ALA A N 1
ATOM 857 C CA . ALA A 1 110 ? 5.121 0.967 -12.336 1 98.06 110 ALA A CA 1
ATOM 858 C C . ALA A 1 110 ? 4.238 -0.268 -12.469 1 98.06 110 ALA A C 1
ATOM 860 O O . ALA A 1 110 ? 4.734 -1.377 -12.68 1 98.06 110 ALA A O 1
ATOM 861 N N . PRO A 1 111 ? 2.922 -0.153 -12.5 1 98.06 111 PRO A N 1
ATOM 862 C CA . PRO A 1 111 ? 1.939 -1.239 -12.477 1 98.06 111 PRO A CA 1
ATOM 863 C C . PRO A 1 111 ? 2.115 -2.225 -13.625 1 98.06 111 PRO A C 1
ATOM 865 O O . PRO A 1 111 ? 1.954 -3.434 -13.438 1 98.06 111 PRO A O 1
ATOM 868 N N . PRO A 1 112 ? 2.545 -1.816 -14.828 1 98.31 112 PRO A N 1
ATOM 869 C CA . PRO A 1 112 ? 2.67 -2.779 -15.93 1 98.31 112 PRO A CA 1
ATOM 870 C C . PRO A 1 112 ? 3.678 -3.887 -15.625 1 98.31 112 PRO A C 1
ATOM 872 O O . PRO A 1 112 ? 3.584 -4.98 -16.188 1 98.31 112 PRO A O 1
ATOM 875 N N . PHE A 1 113 ? 4.68 -3.604 -14.75 1 98.69 113 PHE A N 1
ATOM 876 C CA . PHE A 1 113 ? 5.676 -4.605 -14.398 1 98.69 113 PHE A CA 1
ATOM 877 C C . PHE A 1 113 ? 5.012 -5.836 -13.789 1 98.69 113 PHE A C 1
ATOM 879 O O . PHE A 1 113 ? 5.07 -6.926 -14.359 1 98.69 113 PHE A O 1
ATOM 886 N N . PHE A 1 114 ? 4.297 -5.633 -12.664 1 98.69 114 PHE A N 1
ATOM 887 C CA . PHE A 1 114 ? 3.727 -6.785 -11.984 1 98.69 114 PHE A CA 1
ATOM 888 C C . PHE A 1 114 ? 2.508 -7.312 -12.734 1 98.69 114 PHE A C 1
ATOM 890 O O . PHE A 1 114 ? 2.176 -8.492 -12.633 1 98.69 114 PHE A O 1
ATOM 897 N N . ALA A 1 115 ? 1.826 -6.48 -13.516 1 98.62 115 ALA A N 1
ATOM 898 C CA . ALA A 1 115 ? 0.748 -6.945 -14.391 1 98.62 115 ALA A CA 1
ATOM 899 C C . ALA A 1 115 ? 1.256 -7.98 -15.391 1 98.62 115 ALA A C 1
ATOM 901 O O . ALA A 1 115 ? 0.605 -9 -15.617 1 98.62 115 ALA A O 1
ATOM 902 N N . HIS A 1 116 ? 2.4 -7.672 -15.93 1 98.75 116 HIS A N 1
ATOM 903 C CA . HIS A 1 116 ? 3.021 -8.602 -16.859 1 98.75 116 HIS A CA 1
ATOM 904 C C . HIS A 1 116 ? 3.35 -9.93 -16.188 1 98.75 116 HIS A C 1
ATOM 906 O O . HIS A 1 116 ? 3.107 -11 -16.75 1 98.75 116 HIS A O 1
ATOM 912 N N . VAL A 1 117 ? 3.891 -9.867 -14.977 1 98.75 117 VAL A N 1
ATOM 913 C CA . VAL A 1 117 ? 4.242 -11.07 -14.234 1 98.75 117 VAL A CA 1
ATOM 914 C C . VAL A 1 117 ? 2.99 -11.914 -13.992 1 98.75 117 VAL A C 1
ATOM 916 O O . VAL A 1 117 ? 2.984 -13.117 -14.258 1 98.75 117 VAL A O 1
ATOM 919 N N . VAL A 1 118 ? 1.931 -11.266 -13.531 1 98.69 118 VAL A N 1
ATOM 920 C CA . VAL A 1 118 ? 0.697 -11.969 -13.188 1 98.69 118 VAL A CA 1
ATOM 921 C C . VAL A 1 118 ? 0.102 -12.609 -14.438 1 98.69 118 VAL A C 1
ATOM 923 O O . VAL A 1 118 ? -0.282 -13.781 -14.414 1 98.69 118 VAL A O 1
ATOM 926 N N . ARG A 1 119 ? 0.059 -11.891 -15.523 1 98.38 119 ARG A N 1
ATOM 927 C CA . ARG A 1 119 ? -0.466 -12.43 -16.781 1 98.38 119 ARG A CA 1
ATOM 928 C C . ARG A 1 119 ? 0.34 -13.641 -17.234 1 98.38 119 ARG A C 1
ATOM 930 O O . ARG A 1 119 ? -0.232 -14.672 -17.609 1 98.38 119 ARG A O 1
ATOM 937 N N . ALA A 1 120 ? 1.624 -13.492 -17.172 1 98.5 120 ALA A N 1
ATOM 938 C CA . ALA A 1 120 ? 2.512 -14.555 -17.625 1 98.5 120 ALA A CA 1
ATOM 939 C C . ALA A 1 120 ? 2.379 -15.797 -16.75 1 98.5 120 ALA A C 1
ATOM 941 O O . ALA A 1 120 ? 2.32 -16.922 -17.25 1 98.5 120 ALA A O 1
ATOM 942 N N . VAL A 1 121 ? 2.311 -15.586 -15.422 1 98.25 121 VAL A N 1
ATOM 943 C CA . VAL A 1 121 ? 2.201 -16.703 -14.484 1 98.25 121 VAL A CA 1
ATOM 944 C C . VAL A 1 121 ? 0.847 -17.391 -14.648 1 98.25 121 VAL A C 1
ATOM 946 O O . VAL A 1 121 ? 0.767 -18.609 -14.664 1 98.25 121 VAL A O 1
ATOM 949 N N . ARG A 1 122 ? -0.214 -16.609 -14.797 1 97.5 122 ARG A N 1
ATOM 950 C CA . ARG A 1 122 ? -1.542 -17.188 -14.969 1 97.5 122 ARG A CA 1
ATOM 951 C C . ARG A 1 122 ? -1.6 -18.047 -16.234 1 97.5 122 ARG A C 1
ATOM 953 O O . ARG A 1 122 ? -2.248 -19.094 -16.234 1 97.5 122 ARG A O 1
ATOM 960 N N . ARG A 1 123 ? -0.927 -17.641 -17.25 1 97.5 123 ARG A N 1
ATOM 961 C CA . ARG A 1 123 ? -0.919 -18.375 -18.516 1 97.5 123 ARG A CA 1
ATOM 962 C C . ARG A 1 123 ? -0.056 -19.625 -18.422 1 97.5 123 ARG A C 1
ATOM 964 O O . ARG A 1 123 ? -0.49 -20.703 -18.812 1 97.5 123 ARG A O 1
ATOM 971 N N . ALA A 1 124 ? 1.097 -19.516 -17.906 1 97.94 124 ALA A N 1
ATOM 972 C CA . ALA A 1 124 ? 2.082 -20.594 -17.922 1 97.94 124 ALA A CA 1
ATOM 973 C C . ALA A 1 124 ? 1.827 -21.578 -16.781 1 97.94 124 ALA A C 1
ATOM 975 O O . ALA A 1 124 ? 2.119 -22.781 -16.922 1 97.94 124 ALA A O 1
ATOM 976 N N . ALA A 1 125 ? 1.316 -21.062 -15.664 1 97.81 125 ALA A N 1
ATOM 977 C CA . ALA A 1 125 ? 1.106 -21.875 -14.469 1 97.81 125 ALA A CA 1
ATOM 978 C C . ALA A 1 125 ? -0.272 -21.625 -13.867 1 97.81 125 ALA A C 1
ATOM 980 O O . ALA A 1 125 ? -0.384 -21.125 -12.742 1 97.81 125 ALA A O 1
ATOM 981 N N . PRO A 1 126 ? -1.264 -22.062 -14.5 1 96 126 PRO A N 1
ATOM 982 C CA . PRO A 1 126 ? -2.635 -21.703 -14.125 1 96 126 PRO A CA 1
ATOM 983 C C . PRO A 1 126 ? -3.033 -22.25 -12.758 1 96 126 PRO A C 1
ATOM 985 O O . PRO A 1 126 ? -3.996 -21.781 -12.156 1 96 126 PRO A O 1
ATOM 988 N N . HIS A 1 127 ? -2.283 -23.203 -12.219 1 95.94 127 HIS A N 1
ATOM 989 C CA . HIS A 1 127 ? -2.658 -23.812 -10.938 1 95.94 127 HIS A CA 1
ATOM 990 C C . HIS A 1 127 ? -1.774 -23.297 -9.805 1 95.94 127 HIS A C 1
ATOM 992 O O . HIS A 1 127 ? -1.978 -23.641 -8.641 1 95.94 127 HIS A O 1
ATOM 998 N N . ALA A 1 128 ? -0.825 -22.5 -10.133 1 96.5 128 ALA A N 1
ATOM 999 C CA . ALA A 1 128 ? 0.056 -21.891 -9.133 1 96.5 128 ALA A CA 1
ATOM 1000 C C . ALA A 1 128 ? -0.626 -20.719 -8.438 1 96.5 128 ALA A C 1
ATOM 1002 O O . ALA A 1 128 ? -1.651 -20.219 -8.906 1 96.5 128 ALA A O 1
ATOM 1003 N N . ARG A 1 129 ? -0.098 -20.438 -7.312 1 97.38 129 ARG A N 1
ATOM 1004 C CA . ARG A 1 129 ? -0.494 -19.234 -6.59 1 97.38 129 ARG A CA 1
ATOM 1005 C C . ARG A 1 129 ? 0.646 -18.219 -6.543 1 97.38 129 ARG A C 1
ATOM 1007 O O . ARG A 1 129 ? 1.812 -18.594 -6.414 1 97.38 129 ARG A O 1
ATOM 1014 N N . LEU A 1 130 ? 0.318 -17 -6.719 1 98 130 LEU A N 1
ATOM 1015 C CA . LEU A 1 130 ? 1.288 -15.922 -6.648 1 98 130 LEU A CA 1
ATOM 1016 C C . LEU A 1 130 ? 0.868 -14.883 -5.613 1 98 130 LEU A C 1
ATOM 1018 O O . LEU A 1 130 ? -0.245 -14.352 -5.672 1 98 130 LEU A O 1
ATOM 1022 N N . SER A 1 131 ? 1.784 -14.602 -4.652 1 96.5 131 SER A N 1
ATOM 1023 C CA . SER A 1 131 ? 1.487 -13.633 -3.596 1 96.5 131 SER A CA 1
ATOM 1024 C C . SER A 1 131 ? 2.535 -12.531 -3.547 1 96.5 131 SER A C 1
ATOM 1026 O O . SER A 1 131 ? 3.736 -12.805 -3.588 1 96.5 131 SER A O 1
ATOM 1028 N N . ALA A 1 132 ? 2.023 -11.328 -3.5 1 95.81 132 ALA A N 1
ATOM 1029 C CA . ALA A 1 132 ? 2.877 -10.188 -3.174 1 95.81 132 ALA A CA 1
ATOM 1030 C C . ALA A 1 132 ? 2.738 -9.797 -1.705 1 95.81 132 ALA A C 1
ATOM 1032 O O . ALA A 1 132 ? 1.633 -9.805 -1.157 1 95.81 132 ALA A O 1
ATOM 1033 N N . LEU A 1 133 ? 3.863 -9.5 -1.111 1 91.38 133 LEU A N 1
ATOM 1034 C CA . LEU A 1 133 ? 3.883 -9.047 0.277 1 91.38 133 LEU A CA 1
ATOM 1035 C C . LEU A 1 133 ? 4.547 -7.68 0.396 1 91.38 133 LEU A C 1
ATOM 1037 O O . LEU A 1 133 ? 5.543 -7.41 -0.278 1 91.38 133 LEU A O 1
ATOM 1041 N N . PRO A 1 134 ? 3.98 -6.863 1.231 1 88.12 134 PRO A N 1
ATOM 1042 C CA . PRO A 1 134 ? 4.609 -5.555 1.421 1 88.12 134 PRO A CA 1
ATOM 1043 C C . PRO A 1 134 ? 5.895 -5.629 2.238 1 88.12 134 PRO A C 1
ATOM 1045 O O . PRO A 1 134 ? 6.039 -6.508 3.094 1 88.12 134 PRO A O 1
ATOM 1048 N N . LEU A 1 135 ? 6.766 -4.672 1.871 1 82.94 135 LEU A N 1
ATOM 1049 C CA . LEU A 1 135 ? 7.949 -4.5 2.707 1 82.94 135 LEU A CA 1
ATOM 1050 C C . LEU A 1 135 ? 7.699 -3.459 3.793 1 82.94 135 LEU A C 1
ATOM 1052 O O . LEU A 1 135 ? 7.227 -2.355 3.506 1 82.94 135 LEU A O 1
ATOM 1056 N N . GLY A 1 136 ? 7.52 -3.898 5.039 1 71.94 136 GLY A N 1
ATOM 1057 C CA . GLY A 1 136 ? 7.273 -2.973 6.133 1 71.94 136 GLY A CA 1
ATOM 1058 C C . GLY A 1 136 ? 8.492 -2.74 7.008 1 71.94 136 GLY A C 1
ATOM 1059 O O . GLY A 1 136 ? 9.523 -3.393 6.828 1 71.94 136 GLY A O 1
ATOM 1060 N N . ALA A 1 137 ? 8.289 -1.753 7.805 1 64.5 137 ALA A N 1
ATOM 1061 C CA . ALA A 1 137 ? 9.375 -1.332 8.68 1 64.5 137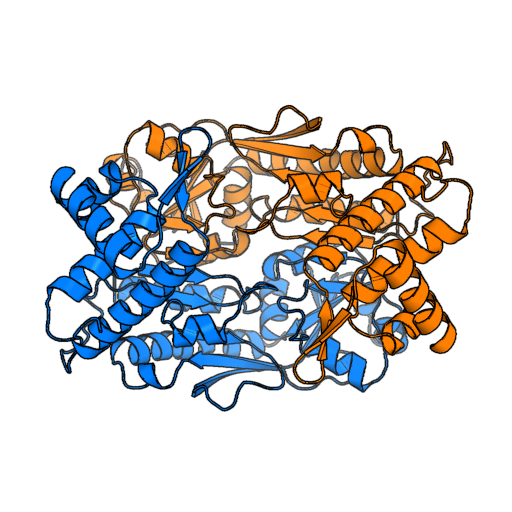 ALA A CA 1
ATOM 1062 C C . ALA A 1 137 ? 9.859 -2.486 9.555 1 64.5 137 ALA A C 1
ATOM 1064 O O . ALA A 1 137 ? 11.039 -2.566 9.898 1 64.5 137 ALA A O 1
ATOM 1065 N N . THR A 1 138 ? 9.047 -3.389 9.758 1 65.38 138 THR A N 1
ATOM 1066 C CA . THR A 1 138 ? 9.391 -4.461 10.688 1 65.38 138 THR A CA 1
ATOM 1067 C C . THR A 1 138 ? 9.617 -5.77 9.938 1 65.38 138 THR A C 1
ATOM 1069 O O . THR A 1 138 ? 9.82 -6.82 10.555 1 65.38 138 THR A O 1
ATOM 1072 N N . PHE A 1 139 ? 9.633 -5.648 8.719 1 73.88 139 PHE A N 1
ATOM 1073 C CA . PHE A 1 139 ? 9.758 -6.867 7.93 1 73.88 139 PHE A CA 1
ATOM 1074 C C . PHE A 1 139 ? 11.227 -7.262 7.777 1 73.88 139 PHE A C 1
ATOM 1076 O O . PHE A 1 139 ? 12.016 -6.52 7.188 1 73.88 139 PHE A O 1
ATOM 1083 N N . ASP A 1 140 ? 11.57 -8.336 8.266 1 81 140 ASP A N 1
ATOM 1084 C CA . ASP A 1 140 ? 12.906 -8.891 8.086 1 81 140 ASP A CA 1
ATOM 1085 C C . ASP A 1 140 ? 12.984 -9.75 6.824 1 81 140 ASP A C 1
ATOM 1087 O O . ASP A 1 140 ? 12.766 -10.961 6.871 1 81 140 ASP A O 1
ATOM 1091 N N . TYR A 1 141 ? 13.391 -9.094 5.805 1 86.38 141 TYR A N 1
ATOM 1092 C CA . TYR A 1 141 ? 13.344 -9.766 4.508 1 86.38 141 TYR A CA 1
ATOM 1093 C C . TYR A 1 141 ? 14.406 -10.852 4.422 1 86.38 141 TYR A C 1
ATOM 1095 O O . TYR A 1 141 ? 14.211 -11.859 3.73 1 86.38 141 TYR A O 1
ATOM 1103 N N . GLU A 1 142 ? 15.562 -10.703 5.176 1 85.94 142 GLU A N 1
ATOM 1104 C CA . GLU A 1 142 ? 16.609 -11.719 5.148 1 85.94 142 GLU A CA 1
ATOM 1105 C C . GLU A 1 142 ? 16.125 -13.016 5.805 1 85.94 142 GLU A C 1
ATOM 1107 O O . GLU A 1 142 ? 16.344 -14.102 5.277 1 85.94 142 GLU A O 1
ATOM 1112 N N . GLN A 1 143 ? 15.508 -12.758 6.875 1 85.56 143 GLN A N 1
ATOM 1113 C CA . GLN A 1 143 ? 14.961 -13.914 7.57 1 85.56 143 GLN A CA 1
ATOM 1114 C C . GLN A 1 143 ? 13.875 -14.594 6.738 1 85.56 143 GLN A C 1
ATOM 1116 O O . GLN A 1 143 ? 13.805 -15.82 6.68 1 85.56 143 GLN A O 1
ATOM 1121 N N . ALA A 1 144 ? 13.062 -13.828 6.109 1 89.44 144 ALA A N 1
ATOM 1122 C CA . ALA A 1 144 ? 11.984 -14.367 5.293 1 89.44 144 ALA A CA 1
ATOM 1123 C C . ALA A 1 144 ? 12.531 -15.172 4.121 1 89.44 144 ALA A C 1
ATOM 1125 O O . ALA A 1 144 ? 12.008 -16.25 3.803 1 89.44 144 ALA A O 1
ATOM 1126 N N . LEU A 1 145 ? 13.602 -14.734 3.539 1 90.81 145 LEU A N 1
ATOM 1127 C CA . LEU A 1 145 ? 14.242 -15.438 2.43 1 90.81 145 LEU A CA 1
ATOM 1128 C C . LEU A 1 145 ? 14.891 -16.734 2.906 1 90.81 145 LEU A C 1
ATOM 1130 O O . LEU A 1 145 ? 14.734 -17.781 2.273 1 90.81 145 LEU A O 1
ATOM 1134 N N . SER A 1 146 ? 15.562 -16.578 4.047 1 85 146 SER A N 1
ATOM 1135 C CA . SER A 1 146 ? 16.266 -17.734 4.586 1 85 146 SER A CA 1
ATOM 1136 C C . SER A 1 146 ? 15.273 -18.828 5.008 1 85 146 SER A C 1
ATOM 1138 O O . SER A 1 146 ? 15.523 -20.016 4.789 1 85 146 SER A O 1
ATOM 1140 N N . ALA A 1 147 ? 14.164 -18.359 5.543 1 81.94 147 ALA A N 1
ATOM 1141 C CA . ALA A 1 147 ? 13.148 -19.281 6.031 1 81.94 147 ALA A CA 1
ATOM 1142 C C . ALA A 1 147 ? 12.289 -19.812 4.883 1 81.94 147 ALA A C 1
ATOM 1144 O O . ALA A 1 147 ? 11.547 -20.781 5.051 1 81.94 147 ALA A O 1
ATOM 1145 N N . GLY A 1 148 ? 12.336 -19.203 3.793 1 85.75 148 GLY A N 1
ATOM 1146 C CA . GLY A 1 148 ? 11.586 -19.656 2.627 1 85.75 148 GLY A CA 1
ATOM 1147 C C . GLY A 1 148 ? 10.148 -19.172 2.627 1 85.75 148 GLY A C 1
ATOM 1148 O O . GLY A 1 148 ? 9.328 -19.656 1.838 1 85.75 148 GLY A O 1
ATOM 1149 N N . THR A 1 149 ? 9.812 -18.281 3.521 1 89.31 149 THR A N 1
ATOM 1150 C CA . THR A 1 149 ? 8.461 -17.734 3.539 1 89.31 149 THR A CA 1
ATOM 1151 C C . THR A 1 149 ? 8.281 -16.719 2.41 1 89.31 149 THR A C 1
ATOM 1153 O O . THR A 1 149 ? 7.148 -16.375 2.049 1 89.31 149 THR A O 1
ATOM 1156 N N . VAL A 1 150 ? 9.398 -16.25 1.931 1 94.56 150 VAL A N 1
ATOM 1157 C CA . VAL A 1 150 ? 9.461 -15.398 0.748 1 94.56 150 VAL A CA 1
ATOM 1158 C C . VAL A 1 150 ? 10.445 -15.984 -0.26 1 94.56 150 VAL A C 1
ATOM 1160 O O . VAL A 1 150 ? 11.531 -16.438 0.117 1 94.56 150 VAL A O 1
ATOM 1163 N N . ASP A 1 151 ? 10.016 -16 -1.478 1 95.75 151 ASP A N 1
ATOM 1164 C CA . ASP A 1 151 ? 10.883 -16.547 -2.516 1 95.75 151 ASP A CA 1
ATOM 1165 C C . ASP A 1 151 ? 11.836 -15.469 -3.047 1 95.75 151 ASP A C 1
ATOM 1167 O O . ASP A 1 151 ? 13.031 -15.734 -3.242 1 95.75 151 ASP A O 1
ATOM 1171 N N . ILE A 1 152 ? 11.297 -14.312 -3.309 1 97.75 152 ILE A N 1
ATOM 1172 C CA . ILE A 1 152 ? 12.047 -13.227 -3.922 1 97.75 152 ILE A CA 1
ATOM 1173 C C . ILE A 1 152 ? 11.695 -11.906 -3.242 1 97.75 152 ILE A C 1
ATOM 1175 O O . ILE A 1 152 ? 10.531 -11.664 -2.9 1 97.75 152 ILE A O 1
ATOM 1179 N N . VAL A 1 153 ? 12.711 -11.07 -3.053 1 96.38 153 VAL A N 1
ATOM 1180 C CA . VAL A 1 153 ? 12.508 -9.703 -2.6 1 96.38 153 VAL A CA 1
ATOM 1181 C C . VAL A 1 153 ? 12.93 -8.727 -3.699 1 96.38 153 VAL A C 1
ATOM 1183 O O . VAL A 1 153 ? 13.992 -8.883 -4.305 1 96.38 153 VAL A O 1
ATOM 1186 N N . ILE A 1 154 ? 12.07 -7.797 -3.98 1 96 154 ILE A N 1
ATOM 1187 C CA . ILE A 1 154 ? 12.445 -6.703 -4.871 1 96 154 ILE A CA 1
ATOM 1188 C C . ILE A 1 154 ? 12.805 -5.469 -4.047 1 96 154 ILE A C 1
ATOM 1190 O O . ILE A 1 154 ? 12.023 -5.027 -3.207 1 96 154 ILE A O 1
ATOM 1194 N N . GLY A 1 155 ? 14.016 -4.961 -4.285 1 91.31 155 GLY A N 1
ATOM 1195 C CA . GLY A 1 155 ? 14.5 -3.809 -3.539 1 91.31 155 GLY A CA 1
ATOM 1196 C C . GLY A 1 155 ? 15.234 -2.805 -4.402 1 91.31 155 GLY A C 1
ATOM 1197 O O . GLY A 1 155 ? 15.414 -3.02 -5.602 1 91.31 155 GLY A O 1
ATOM 1198 N N . ASN A 1 156 ? 15.547 -1.7 -3.775 1 90.31 156 ASN A N 1
ATOM 1199 C CA . ASN A 1 156 ? 16.344 -0.674 -4.438 1 90.31 156 ASN A CA 1
ATOM 1200 C C . ASN A 1 156 ? 17.266 0.042 -3.451 1 90.31 156 ASN A C 1
ATOM 1202 O O . ASN A 1 156 ? 17.562 1.226 -3.621 1 90.31 156 ASN A O 1
ATOM 1206 N N . TRP A 1 157 ? 17.719 -0.629 -2.469 1 83.94 157 TRP A N 1
ATOM 1207 C CA . TRP A 1 157 ? 18.609 -0.057 -1.476 1 83.94 157 TRP A CA 1
ATOM 1208 C C . TRP A 1 157 ? 20.016 0.105 -2.047 1 83.94 157 TRP A C 1
ATOM 1210 O O . TRP A 1 157 ? 20.469 -0.704 -2.867 1 83.94 157 TRP A O 1
ATOM 1220 N N . PRO A 1 158 ? 20.688 1.113 -1.538 1 81.56 158 PRO A N 1
ATOM 1221 C CA . PRO A 1 158 ? 22.016 1.391 -2.074 1 81.56 158 PRO A CA 1
ATOM 1222 C C . PRO A 1 158 ? 23.016 0.264 -1.798 1 81.56 158 PRO A C 1
ATOM 1224 O O . PRO A 1 158 ? 23.906 0.017 -2.605 1 81.56 158 PRO A O 1
ATOM 1227 N N . ASN A 1 159 ? 22.875 -0.415 -0.644 1 80.81 159 ASN A N 1
ATOM 1228 C CA . ASN A 1 159 ? 23.797 -1.475 -0.269 1 80.81 159 ASN A CA 1
ATOM 1229 C C . ASN A 1 159 ? 23.078 -2.812 -0.095 1 80.81 159 ASN A C 1
ATOM 1231 O O . ASN A 1 159 ? 22.75 -3.205 1.026 1 80.81 159 ASN A O 1
ATOM 1235 N N . PRO A 1 160 ? 22.938 -3.465 -1.195 1 81.62 160 PRO A N 1
ATOM 1236 C CA . PRO A 1 160 ? 22.312 -4.777 -1.054 1 81.62 160 PRO A CA 1
ATOM 1237 C C . PRO A 1 160 ? 23.188 -5.785 -0.326 1 81.62 160 PRO A C 1
ATOM 1239 O O . PRO A 1 160 ? 24.422 -5.688 -0.382 1 81.62 160 PRO A O 1
ATOM 1242 N N . PRO A 1 161 ? 22.531 -6.648 0.33 1 83.69 161 PRO A N 1
ATOM 1243 C CA . PRO A 1 161 ? 23.312 -7.641 1.072 1 83.69 161 PRO A CA 1
ATOM 1244 C C . PRO A 1 161 ? 24.188 -8.508 0.163 1 83.69 161 PRO A C 1
ATOM 1246 O O . PRO A 1 161 ? 23.703 -9.008 -0.862 1 83.69 161 PRO A O 1
ATOM 1249 N N . GLU A 1 162 ? 25.375 -8.891 0.639 1 84.62 162 GLU A N 1
ATOM 1250 C CA . GLU A 1 162 ? 26.359 -9.586 -0.188 1 84.62 162 GLU A CA 1
ATOM 1251 C C . GLU A 1 162 ? 26.109 -11.094 -0.176 1 84.62 162 GLU A C 1
ATOM 1253 O O . GLU A 1 162 ? 26.531 -11.805 -1.09 1 84.62 162 GLU A O 1
ATOM 1258 N N . HIS A 1 163 ? 25.453 -11.586 0.802 1 88.94 163 HIS A N 1
ATOM 1259 C CA . HIS A 1 163 ? 25.297 -13.023 0.953 1 88.94 163 HIS A CA 1
ATOM 1260 C C . HIS A 1 163 ? 24.094 -13.539 0.166 1 88.94 163 HIS A C 1
ATOM 1262 O O . HIS A 1 163 ? 23.844 -14.742 0.114 1 88.94 163 HIS A O 1
ATOM 1268 N N . LEU A 1 164 ? 23.359 -12.633 -0.381 1 93 164 LEU A N 1
ATOM 1269 C CA . LEU A 1 164 ? 22.219 -13 -1.223 1 93 164 LEU A CA 1
ATOM 1270 C C . LEU A 1 164 ? 22.578 -12.875 -2.699 1 93 164 LEU A C 1
ATOM 1272 O O . LEU A 1 164 ? 23.484 -12.125 -3.064 1 93 164 LEU A O 1
ATOM 1276 N N . HIS A 1 165 ? 21.891 -13.703 -3.516 1 93.69 165 HIS A N 1
ATOM 1277 C CA . HIS A 1 165 ? 21.984 -13.5 -4.957 1 93.69 165 HIS A CA 1
ATOM 1278 C C . HIS A 1 165 ? 21.156 -12.297 -5.398 1 93.69 165 HIS A C 1
ATOM 1280 O O . HIS A 1 165 ? 20.156 -11.961 -4.766 1 93.69 165 HIS A O 1
ATOM 1286 N N . LEU A 1 166 ? 21.625 -11.695 -6.453 1 96 166 LEU A N 1
ATOM 1287 C CA . LEU A 1 166 ? 21.016 -10.461 -6.941 1 96 166 LEU A CA 1
ATOM 1288 C C . LEU A 1 166 ? 21 -10.43 -8.469 1 96 166 LEU A C 1
ATOM 1290 O O . LEU A 1 166 ? 21.969 -10.812 -9.109 1 96 166 LEU A O 1
ATOM 1294 N N . SER A 1 167 ? 19.875 -10.023 -9.023 1 96.94 167 SER A N 1
ATOM 1295 C CA . SER A 1 167 ? 19.781 -9.695 -10.445 1 96.94 167 SER A CA 1
ATOM 1296 C C . SER A 1 167 ? 19.109 -8.344 -10.648 1 96.94 167 SER A C 1
ATOM 1298 O O . SER A 1 167 ? 18.047 -8.078 -10.078 1 96.94 167 SER A O 1
ATOM 1300 N N . VAL A 1 168 ? 19.719 -7.531 -11.477 1 96.81 168 VAL A N 1
ATOM 1301 C CA . VAL A 1 168 ? 19.203 -6.184 -11.727 1 96.81 168 VAL A CA 1
ATOM 1302 C C . VAL A 1 168 ? 18 -6.25 -12.664 1 96.81 168 VAL A C 1
ATOM 1304 O O . VAL A 1 168 ? 18.047 -6.93 -13.695 1 96.81 168 VAL A O 1
ATOM 1307 N N . LEU A 1 169 ? 16.938 -5.598 -12.289 1 98.31 169 LEU A N 1
ATOM 1308 C CA . LEU A 1 169 ? 15.742 -5.496 -13.117 1 98.31 169 LEU A CA 1
ATOM 1309 C C . LEU A 1 169 ? 15.758 -4.215 -13.938 1 98.31 169 LEU A C 1
ATOM 1311 O O . LEU A 1 169 ? 15.367 -4.219 -15.109 1 98.31 169 LEU A O 1
ATOM 1315 N N . LEU A 1 170 ? 16.219 -3.123 -13.305 1 98.25 170 LEU A N 1
ATOM 1316 C CA . LEU A 1 170 ? 16.203 -1.827 -13.969 1 98.25 170 LEU A CA 1
ATOM 1317 C C . LEU A 1 170 ? 17.188 -0.857 -13.312 1 98.25 170 LEU A C 1
ATOM 1319 O O . LEU A 1 170 ? 17.281 -0.809 -12.086 1 98.25 170 LEU A O 1
ATOM 1323 N N . GLU A 1 171 ? 17.922 -0.188 -14.047 1 96.38 171 GLU A N 1
ATOM 1324 C CA . GLU A 1 171 ? 18.594 1.046 -13.648 1 96.38 171 GLU A CA 1
ATOM 1325 C C . GLU A 1 171 ? 17.875 2.27 -14.203 1 96.38 171 GLU A C 1
ATOM 1327 O O . GLU A 1 171 ? 17.562 2.328 -15.398 1 96.38 171 GLU A O 1
ATOM 1332 N N . ASP A 1 172 ? 17.594 3.188 -13.32 1 97 172 ASP A N 1
ATOM 1333 C CA . ASP A 1 172 ? 16.734 4.293 -13.719 1 97 172 ASP A CA 1
ATOM 1334 C C . ASP A 1 172 ? 17.219 5.613 -13.125 1 97 172 ASP A C 1
ATOM 1336 O O . ASP A 1 172 ? 17.984 5.621 -12.156 1 97 172 ASP A O 1
ATOM 1340 N N . GLU A 1 173 ? 16.812 6.672 -13.781 1 96.25 173 GLU A N 1
ATOM 1341 C CA . GLU A 1 173 ? 17.156 8.008 -13.297 1 96.25 173 GLU A CA 1
ATOM 1342 C C . GLU A 1 173 ? 16.109 8.5 -12.289 1 96.25 173 GLU A C 1
ATOM 1344 O O . GLU A 1 173 ? 14.953 8.102 -12.336 1 96.25 173 GLU A O 1
ATOM 1349 N N . VAL A 1 174 ? 16.672 9.359 -11.398 1 96.56 174 VAL A N 1
ATOM 1350 C CA . VAL A 1 174 ? 15.773 10.055 -10.477 1 96.56 174 VAL A CA 1
ATOM 1351 C C . VAL A 1 174 ? 15.18 11.281 -11.164 1 96.56 174 VAL A C 1
ATOM 1353 O O . VAL A 1 174 ? 15.898 12.031 -11.828 1 96.56 174 VAL A O 1
ATOM 1356 N N . VAL A 1 175 ? 13.891 11.5 -11.023 1 97.69 175 VAL A N 1
ATOM 1357 C CA . VAL A 1 175 ? 13.211 12.664 -11.57 1 97.69 175 VAL A CA 1
ATOM 1358 C C . VAL A 1 175 ? 12.281 13.266 -10.516 1 97.69 175 VAL A C 1
ATOM 1360 O O . VAL A 1 175 ? 12.086 12.68 -9.445 1 97.69 175 VAL A O 1
ATOM 1363 N N . CYS A 1 176 ? 11.812 14.414 -10.805 1 98.12 176 CYS A N 1
ATOM 1364 C CA . CYS A 1 176 ? 10.805 15.07 -9.969 1 98.12 176 CYS A CA 1
ATOM 1365 C C . CYS A 1 176 ? 9.477 15.188 -10.703 1 98.12 176 CYS A C 1
ATOM 1367 O O . CYS A 1 176 ? 9.453 15.469 -11.906 1 98.12 176 CYS A O 1
ATOM 1369 N N . VAL A 1 177 ? 8.414 14.945 -9.984 1 98.5 177 VAL A N 1
ATOM 1370 C CA . VAL A 1 177 ? 7.066 15.047 -10.523 1 98.5 177 VAL A CA 1
ATOM 1371 C C . VAL A 1 177 ? 6.32 16.188 -9.828 1 98.5 177 VAL A C 1
ATOM 1373 O O . VAL A 1 177 ? 6.309 16.266 -8.594 1 98.5 177 VAL A O 1
ATOM 1376 N N . VAL A 1 178 ? 5.777 17.109 -10.609 1 98.62 178 VAL A N 1
ATOM 1377 C CA . VAL A 1 178 ? 4.977 18.219 -10.109 1 98.62 178 VAL A CA 1
ATOM 1378 C C . VAL A 1 178 ? 3.652 18.297 -10.867 1 98.62 178 VAL A C 1
ATOM 1380 O O . VAL A 1 178 ? 3.455 17.562 -11.844 1 98.62 178 VAL A O 1
ATOM 1383 N N . ALA A 1 179 ? 2.729 19.109 -10.312 1 98.5 179 ALA A N 1
ATOM 1384 C CA . ALA A 1 179 ? 1.508 19.359 -11.07 1 98.5 179 ALA A CA 1
ATOM 1385 C C . ALA A 1 179 ? 1.823 19.984 -12.43 1 98.5 179 ALA A C 1
ATOM 1387 O O . ALA A 1 179 ? 2.764 20.766 -12.555 1 98.5 179 ALA A O 1
ATOM 1388 N N . GLN A 1 180 ? 1.035 19.656 -13.406 1 97.5 180 GLN A N 1
ATOM 1389 C CA . GLN A 1 180 ? 1.247 20.156 -14.758 1 97.5 180 GLN A CA 1
ATOM 1390 C C . GLN A 1 180 ? 1.248 21.688 -14.781 1 97.5 180 GLN A C 1
ATOM 1392 O O . GLN A 1 180 ? 1.984 22.297 -15.555 1 97.5 180 GLN A O 1
ATOM 1397 N N . ASP A 1 181 ? 0.508 22.312 -13.961 1 97 181 ASP A N 1
ATOM 1398 C CA . ASP A 1 181 ? 0.375 23.766 -13.938 1 97 181 ASP A CA 1
ATOM 1399 C C . ASP A 1 181 ? 1.271 24.375 -12.859 1 97 181 ASP A C 1
ATOM 1401 O O . ASP A 1 181 ? 1.115 25.547 -12.516 1 97 181 ASP A O 1
ATOM 1405 N N . SER A 1 182 ? 2.158 23.641 -12.32 1 97 182 SER A N 1
ATOM 1406 C CA . SER A 1 182 ? 3.049 24.109 -11.266 1 97 182 SER A CA 1
ATOM 1407 C C . SER A 1 182 ? 4 25.188 -11.789 1 97 182 SER A C 1
ATOM 1409 O O . SER A 1 182 ? 4.465 25.109 -12.93 1 97 182 SER A O 1
ATOM 1411 N N . VAL A 1 183 ? 4.398 26.109 -10.945 1 96.25 183 VAL A N 1
ATOM 1412 C CA . VAL A 1 183 ? 5.391 27.125 -11.273 1 96.25 183 VAL A CA 1
ATOM 1413 C C . VAL A 1 183 ? 6.734 26.453 -11.562 1 96.25 183 VAL A C 1
ATOM 1415 O O . VAL A 1 183 ? 7.527 26.969 -12.367 1 96.25 183 VAL A O 1
ATOM 1418 N N . HIS A 1 184 ? 6.895 25.344 -10.977 1 96.38 184 HIS A N 1
ATOM 1419 C CA . HIS A 1 184 ? 8.164 24.656 -11.133 1 96.38 184 HIS A CA 1
ATOM 1420 C C . HIS A 1 184 ? 8.312 24.094 -12.547 1 96.38 184 HIS A C 1
ATOM 1422 O O . HIS A 1 184 ? 9.422 23.766 -12.977 1 96.38 184 HIS A O 1
ATOM 1428 N N . ALA A 1 185 ? 7.215 23.922 -13.211 1 95.5 185 ALA A N 1
ATOM 1429 C CA . ALA A 1 185 ? 7.242 23.359 -14.562 1 95.5 185 ALA A CA 1
ATOM 1430 C C . ALA A 1 185 ? 7.605 24.438 -15.594 1 95.5 185 ALA A C 1
ATOM 1432 O O . ALA A 1 185 ? 7.859 24.109 -16.75 1 95.5 185 ALA A O 1
ATOM 1433 N N . GLN A 1 186 ? 7.711 25.641 -15.164 1 94.81 186 GLN A N 1
ATOM 1434 C CA . GLN A 1 186 ? 8.094 26.719 -16.062 1 94.81 186 GLN A CA 1
ATOM 1435 C C . GLN A 1 186 ? 9.609 26.734 -16.297 1 94.81 186 GLN A C 1
ATOM 1437 O O . GLN A 1 186 ? 10.383 26.453 -15.375 1 94.81 186 GLN A O 1
ATOM 1442 N N . PRO A 1 187 ? 9.945 27.094 -17.531 1 92.12 187 PRO A N 1
ATOM 1443 C CA . PRO A 1 187 ? 11.375 27.094 -17.844 1 92.12 187 PRO A CA 1
ATOM 1444 C C . PRO A 1 187 ? 12.211 27.938 -16.891 1 92.12 187 PRO A C 1
ATOM 1446 O O . PRO A 1 187 ? 11.844 29.078 -16.609 1 92.12 187 PRO A O 1
ATOM 1449 N N . GLY A 1 188 ? 13.266 27.328 -16.359 1 92.31 188 GLY A N 1
ATOM 1450 C CA . GLY A 1 188 ? 14.234 28.047 -15.539 1 92.31 188 GLY A CA 1
ATOM 1451 C C . GLY A 1 188 ? 13.781 28.234 -14.102 1 92.31 188 GLY A C 1
ATOM 1452 O O . GLY A 1 188 ? 14.508 28.797 -13.289 1 92.31 188 GLY A O 1
ATOM 1453 N N . LYS A 1 189 ? 12.695 27.75 -13.789 1 93.31 189 LYS A N 1
ATOM 1454 C CA . LYS A 1 189 ? 12.141 28.031 -12.469 1 93.31 189 LYS A CA 1
ATOM 1455 C C . LYS A 1 189 ? 12.477 26.922 -11.477 1 93.31 189 LYS A C 1
ATOM 1457 O O . LYS A 1 189 ? 12.391 27.125 -10.266 1 93.31 189 LYS A O 1
ATOM 1462 N N . PHE A 1 190 ? 12.789 25.797 -11.977 1 97 190 PHE A N 1
ATOM 1463 C CA . PHE A 1 190 ? 13.07 24.672 -11.094 1 97 190 PHE A CA 1
ATOM 1464 C C . PHE A 1 190 ? 14.555 24.609 -10.742 1 97 190 PHE A C 1
ATOM 1466 O O . PHE A 1 190 ? 15.32 23.891 -11.383 1 97 190 PHE A O 1
ATOM 1473 N N . THR A 1 191 ? 14.953 25.375 -9.688 1 97.06 191 THR A N 1
ATOM 1474 C CA . THR A 1 191 ? 16.328 25.469 -9.203 1 97.06 191 THR A CA 1
ATOM 1475 C C . THR A 1 191 ? 16.516 24.625 -7.941 1 97.06 191 THR A C 1
ATOM 1477 O O . THR A 1 191 ? 15.539 24.125 -7.379 1 97.06 191 THR A O 1
ATOM 1480 N N . ALA A 1 192 ? 17.797 24.5 -7.52 1 96.31 192 ALA A N 1
ATOM 1481 C CA . ALA A 1 192 ? 18.078 23.781 -6.281 1 96.31 192 ALA A CA 1
ATOM 1482 C C . ALA A 1 192 ? 17.406 24.453 -5.086 1 96.31 192 ALA A C 1
ATOM 1484 O O . ALA A 1 192 ? 16.875 23.766 -4.211 1 96.31 192 ALA A O 1
ATOM 1485 N N . GLN A 1 193 ? 17.438 25.734 -5.09 1 95.88 193 GLN A N 1
ATOM 1486 C CA . GLN A 1 193 ? 16.797 26.5 -4.023 1 95.88 193 GLN A CA 1
ATOM 1487 C C . GLN A 1 193 ? 15.289 26.281 -4.012 1 95.88 193 GLN A C 1
ATOM 1489 O O . GLN A 1 193 ? 14.688 26.094 -2.949 1 95.88 193 GLN A O 1
ATOM 1494 N N . ALA A 1 194 ? 14.695 26.297 -5.227 1 96.94 194 ALA A N 1
ATOM 1495 C CA . ALA A 1 194 ? 13.258 26.062 -5.34 1 96.94 194 ALA A CA 1
ATOM 1496 C C . ALA A 1 194 ? 12.891 24.672 -4.848 1 96.94 194 ALA A C 1
ATOM 1498 O O . ALA A 1 194 ? 11.906 24.5 -4.129 1 96.94 194 ALA A O 1
ATOM 1499 N N . TYR A 1 195 ? 13.672 23.719 -5.203 1 97.62 195 TYR A N 1
ATOM 1500 C CA . TYR A 1 195 ? 13.445 22.328 -4.805 1 97.62 195 TYR A CA 1
ATOM 1501 C C . TYR A 1 195 ? 13.531 22.188 -3.289 1 97.62 195 TYR A C 1
ATOM 1503 O O . TYR A 1 195 ? 12.648 21.578 -2.67 1 97.62 195 TYR A O 1
ATOM 1511 N N . LEU A 1 196 ? 14.578 22.719 -2.711 1 95.75 196 LEU A N 1
ATOM 1512 C CA . LEU A 1 196 ? 14.828 22.531 -1.286 1 95.75 196 LEU A CA 1
ATOM 1513 C C . LEU A 1 196 ? 13.844 23.344 -0.452 1 95.75 196 LEU A C 1
ATOM 1515 O O . LEU A 1 196 ? 13.578 23 0.704 1 95.75 196 LEU A O 1
ATOM 1519 N N . GLY A 1 197 ? 13.281 24.359 -1.06 1 95.62 197 GLY A N 1
ATOM 1520 C CA . GLY A 1 197 ? 12.328 25.203 -0.357 1 95.62 197 GLY A CA 1
ATOM 1521 C C . GLY A 1 197 ? 10.883 24.766 -0.561 1 95.62 197 GLY A C 1
ATOM 1522 O O . GLY A 1 197 ? 9.977 25.266 0.099 1 95.62 197 GLY A O 1
ATOM 1523 N N . ALA A 1 198 ? 10.688 23.812 -1.39 1 97.31 198 ALA A N 1
ATOM 1524 C CA . ALA A 1 198 ? 9.336 23.375 -1.752 1 97.31 198 ALA A CA 1
ATOM 1525 C C . ALA A 1 198 ? 8.781 22.391 -0.73 1 97.31 198 ALA A C 1
ATOM 1527 O O . ALA A 1 198 ? 9.531 21.859 0.092 1 97.31 198 ALA A O 1
ATOM 1528 N N . SER A 1 199 ? 7.453 22.219 -0.741 1 97.75 199 SER A N 1
ATOM 1529 C CA . SER A 1 199 ? 6.785 21.141 -0.028 1 97.75 199 SER A CA 1
ATOM 1530 C C . SER A 1 199 ? 6.867 19.828 -0.811 1 97.75 199 SER A C 1
ATOM 1532 O O . SER A 1 199 ? 6.695 19.812 -2.031 1 97.75 199 SER A O 1
ATOM 1534 N N . HIS A 1 200 ? 7.109 18.734 -0.052 1 97.88 200 HIS A N 1
ATOM 1535 C CA . HIS A 1 200 ? 7.309 17.453 -0.728 1 97.88 200 HIS A CA 1
ATOM 1536 C C . HIS A 1 200 ? 6.336 16.406 -0.209 1 97.88 200 HIS A C 1
ATOM 1538 O O . HIS A 1 200 ? 5.895 16.469 0.941 1 97.88 200 HIS A O 1
ATOM 1544 N N . ILE A 1 201 ? 5.973 15.508 -1.104 1 97.56 201 ILE A N 1
ATOM 1545 C CA . ILE A 1 201 ? 5.395 14.227 -0.711 1 97.56 201 ILE A CA 1
ATOM 1546 C C . ILE A 1 201 ? 6.504 13.18 -0.591 1 97.56 201 ILE A C 1
ATOM 1548 O O . ILE A 1 201 ? 7.293 12.992 -1.52 1 97.56 201 ILE A O 1
ATOM 1552 N N . VAL A 1 202 ? 6.582 12.57 0.546 1 93.06 202 VAL A N 1
ATOM 1553 C CA . VAL A 1 202 ? 7.645 11.609 0.834 1 93.06 202 VAL A CA 1
ATOM 1554 C C . VAL A 1 202 ? 7.039 10.258 1.206 1 93.06 202 VAL A C 1
ATOM 1556 O O . VAL A 1 202 ? 6.223 10.172 2.127 1 93.06 202 VAL A O 1
ATOM 1559 N N . PRO A 1 203 ? 7.398 9.242 0.387 1 88.5 203 PRO A N 1
ATOM 1560 C CA . PRO A 1 203 ? 6.941 7.91 0.797 1 88.5 203 PRO A CA 1
ATOM 1561 C C . PRO A 1 203 ? 7.422 7.527 2.193 1 88.5 203 PRO A C 1
ATOM 1563 O O . PRO A 1 203 ? 8.539 7.875 2.584 1 88.5 203 PRO A O 1
ATOM 1566 N N . THR A 1 204 ? 6.535 6.836 2.936 1 81 204 THR A N 1
ATOM 1567 C CA . THR A 1 204 ? 6.918 6.363 4.262 1 81 204 THR A CA 1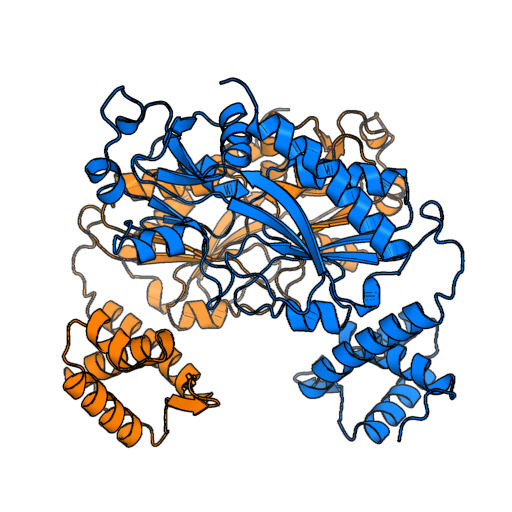
ATOM 1568 C C . THR A 1 204 ? 7.992 5.285 4.16 1 81 204 THR A C 1
ATOM 1570 O O . THR A 1 204 ? 7.871 4.355 3.363 1 81 204 THR A O 1
ATOM 1573 N N . PRO A 1 205 ? 9.008 5.504 4.953 1 67.12 205 PRO A N 1
ATOM 1574 C CA . PRO A 1 205 ? 10.102 4.539 4.863 1 67.12 205 PRO A CA 1
ATOM 1575 C C . PRO A 1 205 ? 9.68 3.121 5.23 1 67.12 205 PRO A C 1
ATOM 1577 O O . PRO A 1 205 ? 8.828 2.938 6.113 1 67.12 205 PRO A O 1
ATOM 1580 N N . TYR A 1 206 ? 10.031 2.143 4.445 1 60.41 206 TYR A N 1
ATOM 1581 C CA . TYR A 1 206 ? 9.719 0.741 4.695 1 60.41 206 TYR A CA 1
ATOM 1582 C C . TYR A 1 206 ? 10.516 0.207 5.879 1 60.41 206 TYR A C 1
ATOM 1584 O O . TYR A 1 206 ? 10.047 -0.676 6.602 1 60.41 206 TYR A O 1
ATOM 1592 N N . SER A 1 207 ? 11.734 0.511 5.887 1 57.16 207 SER A N 1
ATOM 1593 C CA . SER A 1 207 ? 12.57 0.002 6.969 1 57.16 207 SER A CA 1
ATOM 1594 C C . SER A 1 207 ? 13.344 1.128 7.645 1 57.16 207 SER A C 1
ATOM 1596 O O . SER A 1 207 ? 13.68 2.129 7.008 1 57.16 207 SER A O 1
ATOM 1598 N N . ARG A 1 208 ? 13.32 1.047 8.961 1 52.91 208 ARG A N 1
ATOM 1599 C CA . ARG A 1 208 ? 14.125 1.993 9.727 1 52.91 208 ARG A CA 1
ATOM 1600 C C . ARG A 1 208 ? 15.57 1.992 9.25 1 52.91 208 ARG A C 1
ATOM 1602 O O . ARG A 1 208 ? 16.234 3.033 9.25 1 52.91 208 ARG A O 1
ATOM 1609 N N . ASP A 1 209 ? 15.883 0.841 8.891 1 54.41 209 ASP A N 1
ATOM 1610 C CA . ASP A 1 209 ? 17.312 0.648 8.625 1 54.41 209 ASP A CA 1
ATOM 1611 C C . ASP A 1 209 ? 17.641 0.916 7.16 1 54.41 209 ASP A C 1
ATOM 1613 O O . ASP A 1 209 ? 18.812 1.046 6.797 1 54.41 209 ASP A O 1
ATOM 1617 N N . GLN A 1 210 ? 16.688 0.995 6.445 1 59.72 210 GLN A N 1
ATOM 1618 C CA . GLN A 1 210 ? 16.969 1.149 5.023 1 59.72 210 GLN A CA 1
ATOM 1619 C C . GLN A 1 210 ? 16.328 2.416 4.465 1 59.72 210 GLN A C 1
ATOM 1621 O O . GLN A 1 210 ? 15.125 2.455 4.23 1 59.72 210 GLN A O 1
ATOM 1626 N N . ARG A 1 211 ? 17.25 3.404 4.434 1 64.88 211 ARG A N 1
ATOM 1627 C CA . ARG A 1 211 ? 16.797 4.648 3.816 1 64.88 211 ARG A CA 1
ATOM 1628 C C . ARG A 1 211 ? 16.656 4.492 2.307 1 64.88 211 ARG A C 1
ATOM 1630 O O . ARG A 1 211 ? 17.469 3.805 1.674 1 64.88 211 ARG A O 1
ATOM 1637 N N . GLY A 1 212 ? 15.625 5.039 1.818 1 75.44 212 GLY A N 1
ATOM 1638 C CA . GLY A 1 212 ? 15.492 5.078 0.371 1 75.44 212 GLY A CA 1
ATOM 1639 C C . GLY A 1 212 ? 16.594 5.871 -0.307 1 75.44 212 GLY A C 1
ATOM 1640 O O . GLY A 1 212 ? 17.312 6.637 0.346 1 75.44 212 GLY A O 1
ATOM 1641 N N . LEU A 1 213 ? 16.844 5.621 -1.495 1 81.56 213 LEU A N 1
ATOM 1642 C CA . LEU A 1 213 ? 17.906 6.219 -2.301 1 81.56 213 LEU A CA 1
ATOM 1643 C C . LEU A 1 213 ? 17.812 7.742 -2.273 1 81.56 213 LEU A C 1
ATOM 1645 O O . LEU A 1 213 ? 18.828 8.422 -2.145 1 81.56 213 LEU A O 1
ATOM 1649 N N . VAL A 1 214 ? 16.641 8.32 -2.332 1 87.69 214 VAL A N 1
ATOM 1650 C CA . VAL A 1 214 ? 16.453 9.766 -2.365 1 87.69 214 VAL A CA 1
ATOM 1651 C C . VAL A 1 214 ? 16.922 10.375 -1.041 1 87.69 214 VAL A C 1
ATOM 1653 O O . VAL A 1 214 ? 17.672 11.352 -1.028 1 87.69 214 VAL A O 1
ATOM 1656 N N . ASP A 1 215 ? 16.547 9.766 -0.006 1 84.62 215 ASP A N 1
ATOM 1657 C CA . ASP A 1 215 ? 16.922 10.266 1.313 1 84.62 215 ASP A CA 1
ATOM 1658 C C . ASP A 1 215 ? 18.422 10.148 1.539 1 84.62 215 ASP A C 1
ATOM 1660 O O . ASP A 1 215 ? 19.047 11.047 2.107 1 84.62 215 ASP A O 1
ATOM 1664 N N . ALA A 1 216 ? 18.953 9.086 1.147 1 83.12 216 ALA A N 1
ATOM 1665 C CA . ALA A 1 216 ? 20.391 8.898 1.261 1 83.12 216 ALA A CA 1
ATOM 1666 C C . ALA A 1 216 ? 21.156 9.938 0.447 1 83.12 216 ALA A C 1
ATOM 1668 O O . ALA A 1 216 ? 22.156 10.477 0.902 1 83.12 216 ALA A O 1
ATOM 1669 N N . GLY A 1 217 ? 20.641 10.18 -0.718 1 85.06 217 GLY A N 1
ATOM 1670 C CA . GLY A 1 217 ? 21.25 11.195 -1.557 1 85.06 217 GLY A CA 1
ATOM 1671 C C . GLY A 1 217 ? 21.219 12.578 -0.936 1 85.06 217 GLY A C 1
ATOM 1672 O O . GLY A 1 217 ? 22.234 13.281 -0.924 1 85.06 217 GLY A O 1
ATOM 1673 N N . LEU A 1 218 ? 20.156 12.953 -0.442 1 89.19 218 LEU A N 1
ATOM 1674 C CA . LEU A 1 218 ? 20 14.258 0.203 1 89.19 218 LEU A CA 1
ATOM 1675 C C . LEU A 1 218 ? 20.891 14.352 1.443 1 89.19 218 LEU A C 1
ATOM 1677 O O . LEU A 1 218 ? 21.5 15.391 1.695 1 89.19 218 LEU A O 1
ATOM 1681 N N . SER A 1 219 ? 20.906 13.266 2.135 1 85.69 219 SER A N 1
ATOM 1682 C CA . SER A 1 219 ? 21.75 13.219 3.332 1 85.69 219 SER A CA 1
ATOM 1683 C C . SER A 1 219 ? 23.219 13.398 2.99 1 85.69 219 SER A C 1
ATOM 1685 O O . SER A 1 219 ? 23.938 14.109 3.695 1 85.69 219 SER A O 1
ATOM 1687 N N . THR A 1 220 ? 23.688 12.758 1.988 1 85.81 220 THR A N 1
ATOM 1688 C CA . THR A 1 220 ? 25.062 12.859 1.534 1 85.81 220 THR A CA 1
ATOM 1689 C C . THR A 1 220 ? 25.422 14.305 1.201 1 85.81 220 THR A C 1
ATOM 1691 O O . THR A 1 220 ? 26.531 14.75 1.45 1 85.81 220 THR A O 1
ATOM 1694 N N . MET A 1 221 ? 24.422 14.984 0.689 1 89.75 221 MET A N 1
ATOM 1695 C CA . MET A 1 221 ? 24.609 16.391 0.32 1 89.75 221 MET A CA 1
ATOM 1696 C C . MET A 1 221 ? 24.344 17.312 1.506 1 89.75 221 MET A C 1
ATOM 1698 O O . MET A 1 221 ? 24.484 18.531 1.397 1 89.75 221 MET A O 1
ATOM 1702 N N . ARG A 1 222 ? 23.891 16.719 2.623 1 91.62 222 ARG A N 1
ATOM 1703 C CA . ARG A 1 222 ? 23.609 17.438 3.867 1 91.62 222 ARG A CA 1
ATOM 1704 C C . ARG A 1 222 ? 22.5 18.453 3.672 1 91.62 222 ARG A C 1
ATOM 1706 O O . ARG A 1 222 ? 22.594 19.578 4.164 1 91.62 222 ARG A O 1
ATOM 1713 N N . VAL A 1 223 ? 21.594 18.094 2.83 1 90 223 VAL A N 1
ATOM 1714 C CA . VAL A 1 223 ? 20.406 18.906 2.645 1 90 223 VAL A CA 1
ATOM 1715 C C . VAL A 1 223 ? 19.156 18.109 3.002 1 90 223 VAL A C 1
ATOM 1717 O O . VAL A 1 223 ? 19.219 16.891 3.154 1 90 223 VAL A O 1
ATOM 1720 N N . HIS A 1 224 ? 18.078 18.844 3.217 1 89.62 224 HIS A N 1
ATOM 1721 C CA . HIS A 1 224 ? 16.828 18.203 3.582 1 89.62 224 HIS A CA 1
ATOM 1722 C C . HIS A 1 224 ? 15.664 18.75 2.762 1 89.62 224 HIS A C 1
ATOM 1724 O O . HIS A 1 224 ? 15.703 19.906 2.32 1 89.62 224 HIS A O 1
ATOM 1730 N N . ARG A 1 225 ? 14.758 17.859 2.578 1 91.38 225 ARG A N 1
ATOM 1731 C CA . ARG A 1 225 ? 13.523 18.328 1.955 1 91.38 225 ARG A CA 1
ATOM 1732 C C . ARG A 1 225 ? 12.391 18.406 2.975 1 91.38 225 ARG A C 1
ATOM 1734 O O . ARG A 1 225 ? 12.422 17.719 3.998 1 91.38 225 ARG A O 1
ATOM 1741 N N . ASP A 1 226 ? 11.508 19.266 2.701 1 94.94 226 ASP A N 1
ATOM 1742 C CA . ASP A 1 226 ? 10.391 19.484 3.613 1 94.94 226 ASP A CA 1
ATOM 1743 C C . ASP A 1 226 ? 9.281 18.469 3.387 1 94.94 226 ASP A C 1
ATOM 1745 O O . ASP A 1 226 ? 8.461 18.625 2.48 1 94.94 226 ASP A O 1
ATOM 1749 N N . ASN A 1 227 ? 9.266 17.453 4.223 1 94.56 227 ASN A N 1
ATOM 1750 C CA . ASN A 1 227 ? 8.242 16.406 4.156 1 94.56 227 ASN A CA 1
ATOM 1751 C C . ASN A 1 227 ? 6.898 16.906 4.691 1 94.56 227 ASN A C 1
ATOM 1753 O O . ASN A 1 227 ? 6.621 16.781 5.887 1 94.56 227 ASN A O 1
ATOM 1757 N N . ARG A 1 228 ? 6.051 17.422 3.764 1 97.19 228 ARG A N 1
ATOM 1758 C CA . ARG A 1 228 ? 4.773 17.984 4.168 1 97.19 228 ARG A CA 1
ATOM 1759 C C . ARG A 1 228 ? 3.666 16.938 4.125 1 97.19 228 ARG A C 1
ATOM 1761 O O . ARG A 1 228 ? 2.707 17 4.895 1 97.19 228 ARG A O 1
ATOM 1768 N N . VAL A 1 229 ? 3.754 16.062 3.201 1 97.94 229 VAL A N 1
ATOM 1769 C CA . VAL A 1 229 ? 2.816 14.945 3.082 1 97.94 229 VAL A CA 1
ATOM 1770 C C . VAL A 1 229 ? 3.584 13.633 3.002 1 97.94 229 VAL A C 1
ATOM 1772 O O . VAL A 1 229 ? 4.508 13.492 2.199 1 97.94 229 VAL A O 1
ATOM 1775 N N . SER A 1 230 ? 3.229 12.695 3.865 1 95.94 230 SER A N 1
ATOM 1776 C CA . SER A 1 230 ? 3.785 11.344 3.82 1 95.94 230 SER A CA 1
ATOM 1777 C C . SER A 1 230 ? 2.742 10.336 3.361 1 95.94 230 SER A C 1
ATOM 1779 O O . SER A 1 230 ? 1.605 10.344 3.838 1 95.94 230 SER A O 1
ATOM 1781 N N . CYS A 1 231 ? 3.113 9.477 2.443 1 94.19 231 CYS A N 1
ATOM 1782 C CA . CYS A 1 231 ? 2.211 8.492 1.856 1 94.19 231 CYS A CA 1
ATOM 1783 C C . CYS A 1 231 ? 2.898 7.141 1.712 1 94.19 231 CYS A C 1
ATOM 1785 O O . CYS A 1 231 ? 3.9 7.023 1.004 1 94.19 231 CYS A O 1
ATOM 1787 N N . PRO A 1 232 ? 2.324 6.145 2.33 1 90.94 232 PRO A N 1
ATOM 1788 C CA . PRO A 1 232 ? 2.973 4.832 2.277 1 90.94 232 PRO A CA 1
ATOM 1789 C C . PRO A 1 232 ? 2.691 4.086 0.976 1 90.94 232 PRO A C 1
ATOM 1791 O O . PRO A 1 232 ? 3.295 3.041 0.715 1 90.94 232 PRO A O 1
ATOM 1794 N N . TYR A 1 233 ? 1.828 4.539 0.138 1 93.75 233 TYR A N 1
ATOM 1795 C CA . TYR A 1 233 ? 1.42 3.902 -1.109 1 93.75 233 TYR A CA 1
ATOM 1796 C C . TYR A 1 233 ? 1.974 4.656 -2.312 1 93.75 233 TYR A C 1
ATOM 1798 O O . TYR A 1 233 ? 1.464 5.719 -2.676 1 93.75 233 TYR A O 1
ATOM 1806 N N . PHE A 1 234 ? 2.914 4.039 -2.936 1 94.56 234 PHE A N 1
ATOM 1807 C CA . PHE A 1 234 ? 3.578 4.715 -4.043 1 94.56 234 PHE A CA 1
ATOM 1808 C C . PHE A 1 234 ? 2.592 5.012 -5.168 1 94.56 234 PHE A C 1
ATOM 1810 O O . PHE A 1 234 ? 2.59 6.109 -5.723 1 94.56 234 PHE A O 1
ATOM 1817 N N . ASN A 1 235 ? 1.731 4.113 -5.434 1 95.94 235 ASN A N 1
ATOM 1818 C CA . ASN A 1 235 ? 0.836 4.277 -6.574 1 95.94 235 ASN A CA 1
ATOM 1819 C C . ASN A 1 235 ? -0.283 5.27 -6.27 1 95.94 235 ASN A C 1
ATOM 1821 O O . ASN A 1 235 ? -1.002 5.695 -7.176 1 95.94 235 ASN A O 1
ATOM 1825 N N . LEU A 1 236 ? -0.382 5.664 -5.031 1 97.12 236 LEU A N 1
ATOM 1826 C CA . LEU A 1 236 ? -1.35 6.691 -4.668 1 97.12 236 LEU A CA 1
ATOM 1827 C C . LEU A 1 236 ? -0.72 8.078 -4.738 1 97.12 236 LEU A C 1
ATOM 1829 O O . LEU A 1 236 ? -1.393 9.055 -5.078 1 97.12 236 LEU A O 1
ATOM 1833 N N . ALA A 1 237 ? 0.537 8.227 -4.516 1 97.44 237 ALA A N 1
ATOM 1834 C CA . ALA A 1 237 ? 1.259 9.477 -4.309 1 97.44 237 ALA A CA 1
ATOM 1835 C C . ALA A 1 237 ? 1.097 10.406 -5.508 1 97.44 237 ALA A C 1
ATOM 1837 O O . ALA A 1 237 ? 0.809 11.594 -5.348 1 97.44 237 ALA A O 1
ATOM 1838 N N . PRO A 1 238 ? 1.183 9.914 -6.738 1 98.06 238 PRO A N 1
ATOM 1839 C CA . PRO A 1 238 ? 1.062 10.82 -7.883 1 98.06 238 PRO A CA 1
ATOM 1840 C C . PRO A 1 238 ? -0.303 11.5 -7.953 1 98.06 238 PRO A C 1
ATOM 1842 O O . PRO A 1 238 ? -0.396 12.664 -8.352 1 98.06 238 PRO A O 1
ATOM 1845 N N . SER A 1 239 ? -1.321 10.844 -7.543 1 97.94 239 SER A N 1
ATOM 1846 C CA . SER A 1 239 ? -2.678 11.383 -7.609 1 97.94 239 SER A CA 1
ATOM 1847 C C . SER A 1 239 ? -2.873 12.516 -6.613 1 97.94 239 SER A C 1
ATOM 1849 O O . SER A 1 239 ? -3.84 13.281 -6.715 1 97.94 239 SER A O 1
ATOM 1851 N N . LEU A 1 240 ? -1.962 12.648 -5.672 1 98.38 240 LEU A N 1
ATOM 1852 C CA . LEU A 1 240 ? -2.092 13.656 -4.625 1 98.38 240 LEU A CA 1
ATOM 1853 C C . LEU A 1 240 ? -1.482 14.984 -5.062 1 98.38 240 LEU A C 1
ATOM 1855 O O . LEU A 1 240 ? -1.624 15.992 -4.375 1 98.38 240 LEU A O 1
ATOM 1859 N N . ILE A 1 241 ? -0.926 15.062 -6.211 1 98.5 241 ILE A N 1
ATOM 1860 C CA . ILE A 1 241 ? -0.064 16.172 -6.605 1 98.5 241 ILE A CA 1
ATOM 1861 C C . ILE A 1 241 ? -0.885 17.219 -7.344 1 98.5 241 ILE A C 1
ATOM 1863 O O . ILE A 1 241 ? -0.753 18.422 -7.082 1 98.5 241 ILE A O 1
ATOM 1867 N N . PRO A 1 242 ? -1.799 16.812 -8.305 1 98.44 242 PRO A N 1
ATOM 1868 C CA . PRO A 1 242 ? -2.537 17.844 -9.039 1 98.44 242 PRO A CA 1
ATOM 1869 C C . PRO A 1 242 ? -3.289 18.797 -8.117 1 98.44 242 PRO A C 1
ATOM 1871 O O . PRO A 1 242 ? -3.949 18.359 -7.168 1 98.44 242 PRO A O 1
ATOM 1874 N N . GLY A 1 243 ? -3.125 20.047 -8.414 1 97.06 243 GLY A N 1
ATOM 1875 C CA . GLY A 1 243 ? -3.807 21.078 -7.625 1 97.06 243 GLY A CA 1
ATOM 1876 C C . GLY A 1 243 ? -3.055 21.453 -6.367 1 97.06 243 GLY A C 1
ATOM 1877 O O . GLY A 1 243 ? -3.57 22.203 -5.535 1 97.06 243 GLY A O 1
ATOM 1878 N N . THR A 1 244 ? -1.845 20.891 -6.148 1 97.69 244 THR A N 1
ATOM 1879 C CA . THR A 1 244 ? -1.041 21.219 -4.977 1 97.69 244 THR A CA 1
ATOM 1880 C C . THR A 1 244 ? 0.329 21.75 -5.387 1 97.69 244 THR A C 1
ATOM 1882 O O . THR A 1 244 ? 0.63 21.844 -6.578 1 97.69 244 THR A O 1
ATOM 1885 N N . ASP A 1 245 ? 1.087 22.125 -4.391 1 96.75 245 ASP A N 1
ATOM 1886 C CA . ASP A 1 245 ? 2.445 22.609 -4.59 1 96.75 245 ASP A CA 1
ATOM 1887 C C . ASP A 1 245 ? 3.475 21.531 -4.297 1 96.75 245 ASP A C 1
ATOM 1889 O O . ASP A 1 245 ? 4.664 21.812 -4.141 1 96.7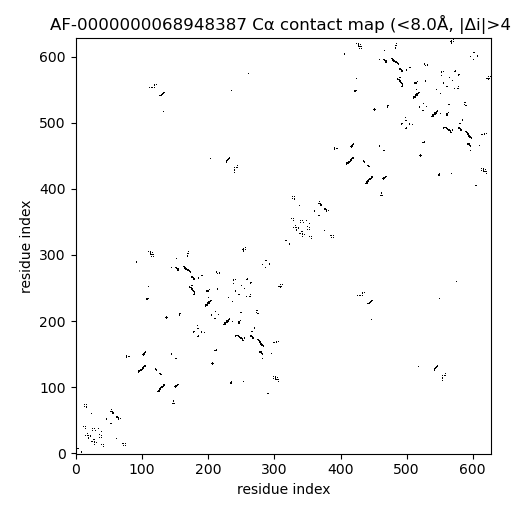5 245 ASP A O 1
ATOM 1893 N N . LEU A 1 246 ? 3.033 20.312 -4.223 1 98.44 246 LEU A N 1
ATOM 1894 C CA . LEU A 1 246 ? 3.875 19.219 -3.752 1 98.44 246 LEU A CA 1
ATOM 1895 C C . LEU A 1 246 ? 4.785 18.719 -4.867 1 98.44 246 LEU A C 1
ATOM 1897 O O . LEU A 1 246 ? 4.387 18.688 -6.035 1 98.44 246 LEU A O 1
ATOM 1901 N N . ILE A 1 247 ? 5.953 18.281 -4.461 1 98.5 247 ILE A N 1
ATOM 1902 C CA . ILE A 1 247 ? 6.918 17.641 -5.34 1 98.5 247 ILE A CA 1
ATOM 1903 C C . ILE A 1 247 ? 7.133 16.188 -4.898 1 98.5 247 ILE A C 1
ATOM 1905 O O . ILE A 1 247 ? 7.301 15.922 -3.707 1 98.5 247 ILE A O 1
ATOM 1909 N N . LEU A 1 248 ? 7.102 15.281 -5.844 1 98.31 248 LEU A N 1
ATOM 1910 C CA . LEU A 1 248 ? 7.504 13.891 -5.621 1 98.31 248 LEU A CA 1
ATOM 1911 C C . LEU A 1 248 ? 8.805 13.578 -6.348 1 98.31 248 LEU A C 1
ATOM 1913 O O . LEU A 1 248 ? 8.914 13.797 -7.559 1 98.31 248 LEU A O 1
ATOM 1917 N N . THR A 1 249 ? 9.797 13.18 -5.625 1 97.25 249 THR A N 1
ATOM 1918 C CA . THR A 1 249 ? 11.039 12.688 -6.211 1 97.25 249 THR A CA 1
ATOM 1919 C C . THR A 1 249 ? 11.008 11.172 -6.344 1 97.25 249 THR A C 1
ATOM 1921 O O . THR A 1 249 ? 10.812 10.461 -5.355 1 97.25 249 THR A O 1
ATOM 1924 N N . THR A 1 250 ? 11.148 10.68 -7.598 1 96.62 250 THR A N 1
ATOM 1925 C CA . THR A 1 250 ? 10.977 9.25 -7.852 1 96.62 250 THR A CA 1
ATOM 1926 C C . THR A 1 250 ? 11.75 8.828 -9.094 1 96.62 250 THR A C 1
ATOM 1928 O O . THR A 1 250 ? 12.57 9.586 -9.617 1 96.62 250 THR A O 1
ATOM 1931 N N . ALA A 1 251 ? 11.539 7.582 -9.516 1 97.31 251 ALA A N 1
ATOM 1932 C CA . ALA A 1 251 ? 12.195 7.047 -10.703 1 97.31 251 ALA A CA 1
ATOM 1933 C C . ALA A 1 251 ? 11.461 7.457 -11.977 1 97.31 251 ALA A C 1
ATOM 1935 O O . ALA A 1 251 ? 10.227 7.582 -11.969 1 97.31 251 ALA A O 1
ATOM 1936 N N . ARG A 1 252 ? 12.125 7.535 -13.102 1 98.06 252 ARG A N 1
ATOM 1937 C CA . ARG A 1 252 ? 11.586 8.023 -14.367 1 98.06 252 ARG A CA 1
ATOM 1938 C C . ARG A 1 252 ? 10.492 7.102 -14.891 1 98.06 252 ARG A C 1
ATOM 1940 O O . ARG A 1 252 ? 9.438 7.562 -15.328 1 98.06 252 ARG A O 1
ATOM 1947 N N . HIS A 1 253 ? 10.719 5.793 -14.859 1 98.62 253 HIS A N 1
ATOM 1948 C CA . HIS A 1 253 ? 9.711 4.883 -15.391 1 98.62 253 HIS A CA 1
ATOM 1949 C C . HIS A 1 253 ? 8.375 5.055 -14.672 1 98.62 253 HIS A C 1
ATOM 1951 O O . HIS A 1 253 ? 7.316 4.996 -15.297 1 98.62 253 HIS A O 1
ATOM 1957 N N . PHE A 1 254 ? 8.469 5.246 -13.414 1 98.31 254 PHE A N 1
ATOM 1958 C CA . PHE A 1 254 ? 7.289 5.402 -12.57 1 98.31 254 PHE A CA 1
ATOM 1959 C C . PHE A 1 254 ? 6.59 6.727 -12.852 1 98.31 254 PHE A C 1
ATOM 1961 O O . PHE A 1 254 ? 5.367 6.77 -13.016 1 98.31 254 PHE A O 1
ATOM 1968 N N . ALA A 1 255 ? 7.359 7.754 -12.961 1 98.31 255 ALA A N 1
ATOM 1969 C CA . ALA A 1 255 ? 6.836 9.078 -13.289 1 98.31 255 ALA A CA 1
ATOM 1970 C C . ALA A 1 255 ? 6.16 9.078 -14.656 1 98.31 255 ALA A C 1
ATOM 1972 O O . ALA A 1 255 ? 5.051 9.594 -14.812 1 98.31 255 ALA A O 1
ATOM 1973 N N . ASN A 1 256 ? 6.809 8.508 -15.609 1 98.31 256 ASN A N 1
ATOM 1974 C CA . ASN A 1 256 ? 6.285 8.469 -16.969 1 98.31 256 ASN A CA 1
ATOM 1975 C C . ASN A 1 256 ? 4.961 7.715 -17.031 1 98.31 256 ASN A C 1
ATOM 1977 O O . ASN A 1 256 ? 4.047 8.125 -17.75 1 98.31 256 ASN A O 1
ATOM 1981 N N . TYR A 1 257 ? 4.879 6.688 -16.297 1 98 257 TYR A N 1
ATOM 1982 C CA . TYR A 1 257 ? 3.637 5.922 -16.297 1 98 257 TYR A CA 1
ATOM 1983 C C . TYR A 1 257 ? 2.48 6.766 -15.773 1 98 257 TYR A C 1
ATOM 1985 O O . TYR A 1 257 ? 1.439 6.875 -16.422 1 98 257 TYR A O 1
ATOM 1993 N N . HIS A 1 258 ? 2.697 7.332 -14.633 1 97.62 258 HIS A N 1
ATOM 1994 C CA . HIS A 1 258 ? 1.604 8.047 -13.984 1 97.62 258 HIS A CA 1
ATOM 1995 C C . HIS A 1 258 ? 1.273 9.336 -14.727 1 97.62 258 HIS A C 1
ATOM 1997 O O . HIS A 1 258 ? 0.118 9.766 -14.75 1 97.62 258 HIS A O 1
ATOM 2003 N N . ALA A 1 259 ? 2.191 9.891 -15.391 1 97.25 259 ALA A N 1
ATOM 2004 C CA . ALA A 1 259 ? 1.965 11.125 -16.141 1 97.25 259 ALA A CA 1
ATOM 2005 C C . ALA A 1 259 ? 1.041 10.875 -17.328 1 97.25 259 ALA A C 1
ATOM 2007 O O . ALA A 1 259 ? 0.514 11.82 -17.922 1 97.25 259 ALA A O 1
ATOM 2008 N N . GLN A 1 260 ? 0.803 9.656 -17.734 1 95.38 260 GLN A N 1
ATOM 2009 C CA . GLN A 1 260 ? -0.13 9.312 -18.797 1 95.38 260 GLN A CA 1
ATOM 2010 C C . GLN A 1 260 ? -1.575 9.406 -18.328 1 95.38 260 GLN A C 1
ATOM 2012 O O . GLN A 1 260 ? -2.5 9.516 -19.125 1 95.38 260 GLN A O 1
ATOM 2017 N N . HIS A 1 261 ? -1.757 9.398 -17 1 93.19 261 HIS A N 1
ATOM 2018 C CA . HIS A 1 261 ? -3.109 9.25 -16.469 1 93.19 261 HIS A CA 1
ATOM 2019 C C . HIS A 1 261 ? -3.473 10.414 -15.555 1 93.19 261 HIS A C 1
ATOM 2021 O O . HIS A 1 261 ? -4.648 10.633 -15.258 1 93.19 261 HIS A O 1
ATOM 2027 N N . VAL A 1 262 ? -2.516 11.055 -15.039 1 95.75 262 VAL A N 1
ATOM 2028 C CA . VAL A 1 262 ? -2.646 12.18 -14.117 1 95.75 262 VAL A CA 1
ATOM 2029 C C . VAL A 1 262 ? -1.978 13.414 -14.703 1 95.75 262 VAL A C 1
ATOM 2031 O O . VAL A 1 262 ? -0.98 13.305 -15.422 1 95.75 262 VAL A O 1
ATOM 2034 N N . PRO A 1 263 ? -2.557 14.594 -14.531 1 97.69 263 PRO A N 1
ATOM 2035 C CA . PRO A 1 263 ? -1.938 15.812 -15.078 1 97.69 263 PRO A CA 1
ATOM 2036 C C . PRO A 1 263 ? -0.668 16.203 -14.328 1 97.69 263 PRO A C 1
ATOM 2038 O O . PRO A 1 263 ? -0.706 17.094 -13.477 1 97.69 263 PRO A O 1
ATOM 2041 N N . LEU A 1 264 ? 0.414 15.633 -14.727 1 98.12 264 LEU A N 1
ATOM 2042 C CA . LEU A 1 264 ? 1.709 15.805 -14.078 1 98.12 264 LEU A CA 1
ATOM 2043 C C . LEU A 1 264 ? 2.766 16.25 -15.078 1 98.12 264 LEU A C 1
ATOM 2045 O O . LEU A 1 264 ? 2.646 15.977 -16.281 1 98.12 264 LEU A O 1
ATOM 2049 N N . ALA A 1 265 ? 3.723 16.969 -14.586 1 98.06 265 ALA A N 1
ATOM 2050 C CA . ALA A 1 265 ? 4.953 17.266 -15.312 1 98.06 265 ALA A CA 1
ATOM 2051 C C . ALA A 1 265 ? 6.145 16.531 -14.695 1 98.06 265 ALA A C 1
ATOM 2053 O O . ALA A 1 265 ? 6.285 16.484 -13.477 1 98.06 265 ALA A O 1
ATOM 2054 N N . VAL A 1 266 ? 6.953 15.984 -15.562 1 98.06 266 VAL A N 1
ATOM 2055 C CA . VAL A 1 266 ? 8.164 15.281 -15.141 1 98.06 266 VAL A CA 1
ATOM 2056 C C . VAL A 1 266 ? 9.383 16.156 -15.406 1 98.06 266 VAL A C 1
ATOM 2058 O O . VAL A 1 266 ? 9.633 16.562 -16.547 1 98.06 266 VAL A O 1
ATOM 2061 N N . LEU A 1 267 ? 10.156 16.438 -14.383 1 97.81 267 LEU A N 1
ATOM 2062 C CA . LEU A 1 267 ? 11.273 17.375 -14.469 1 97.81 267 LEU A CA 1
ATOM 2063 C C . LEU A 1 267 ? 12.578 16.703 -14.07 1 97.81 267 LEU A C 1
ATOM 2065 O O . LEU A 1 267 ? 12.594 15.82 -13.203 1 97.81 267 LEU A O 1
ATOM 2069 N N . GLU A 1 268 ? 13.641 17.156 -14.695 1 96.62 268 GLU A N 1
ATOM 2070 C CA . GLU A 1 268 ? 14.953 16.797 -14.18 1 96.62 268 GLU A CA 1
ATOM 2071 C C . GLU A 1 268 ? 15.219 17.469 -12.836 1 96.62 268 GLU A C 1
ATOM 2073 O O . GLU A 1 268 ? 14.93 18.656 -12.656 1 96.62 268 GLU A O 1
ATOM 2078 N N . PRO A 1 269 ? 15.68 16.672 -11.891 1 96.25 269 PRO A N 1
ATOM 2079 C CA . PRO A 1 269 ? 15.977 17.312 -10.602 1 96.25 269 PRO A CA 1
ATOM 2080 C C . PRO A 1 269 ? 17.062 18.375 -10.711 1 96.25 269 PRO A C 1
ATOM 2082 O O . PRO A 1 269 ? 18.016 18.203 -11.492 1 96.25 269 PRO A O 1
ATOM 2085 N N . PRO A 1 270 ? 16.953 19.406 -9.969 1 95.56 270 PRO A N 1
ATOM 2086 C CA . PRO A 1 270 ? 17.969 20.453 -9.984 1 95.56 270 PRO A CA 1
ATOM 2087 C C . PRO A 1 270 ? 19.188 20.109 -9.117 1 95.56 270 PRO A C 1
ATOM 2089 O O . PRO A 1 270 ? 20.125 20.891 -9.039 1 95.56 270 PRO A O 1
ATOM 2092 N N . ILE A 1 271 ? 19.125 19 -8.453 1 93.31 271 ILE A N 1
ATOM 2093 C CA . ILE A 1 271 ? 20.234 18.453 -7.688 1 93.31 271 ILE A CA 1
ATOM 2094 C C . ILE A 1 271 ? 20.609 17.078 -8.242 1 93.31 271 ILE A C 1
ATOM 2096 O O . ILE A 1 271 ? 19.75 16.359 -8.781 1 93.31 271 ILE A O 1
ATOM 2100 N N . GLU A 1 272 ? 21.828 16.75 -8.086 1 91.31 272 GLU A N 1
ATOM 2101 C CA . GLU A 1 272 ? 22.281 15.484 -8.648 1 91.31 272 GLU A CA 1
ATOM 2102 C C . GLU A 1 272 ? 21.953 14.312 -7.723 1 91.31 272 GLU A C 1
ATOM 2104 O O . GLU A 1 272 ? 22.219 14.367 -6.52 1 91.31 272 GLU A O 1
ATOM 2109 N N . PHE A 1 273 ? 21.328 13.352 -8.266 1 92.62 273 PHE A N 1
ATOM 2110 C CA . PHE A 1 273 ? 21.062 12.094 -7.578 1 92.62 273 PHE A CA 1
ATOM 2111 C C . PHE A 1 273 ? 21.734 10.938 -8.289 1 92.62 273 PHE A C 1
ATOM 2113 O O . PHE A 1 273 ? 21.891 10.953 -9.516 1 92.62 273 PHE A O 1
ATOM 2120 N N . PRO A 1 274 ? 22.172 9.969 -7.527 1 89 274 PRO A N 1
ATOM 2121 C CA . PRO A 1 274 ? 22.641 8.758 -8.195 1 89 274 PRO A CA 1
ATOM 2122 C C . PRO A 1 274 ? 21.516 8 -8.898 1 89 274 PRO A C 1
ATOM 2124 O O . PRO A 1 274 ? 20.344 8.273 -8.664 1 89 274 PRO A O 1
ATOM 2127 N N . PHE A 1 275 ? 21.938 7.059 -9.766 1 91.75 275 PHE A N 1
ATOM 2128 C CA . PHE A 1 275 ? 20.953 6.191 -10.406 1 91.75 275 PHE A CA 1
ATOM 2129 C C . PHE A 1 275 ? 20.297 5.266 -9.383 1 91.75 275 PHE A C 1
ATOM 2131 O O . PHE A 1 275 ? 20.938 4.852 -8.414 1 91.75 275 PHE A O 1
ATOM 2138 N N . MET A 1 276 ? 19.047 4.988 -9.672 1 93.31 276 MET A N 1
ATOM 2139 C CA . MET A 1 276 ? 18.344 3.979 -8.891 1 93.31 276 MET A CA 1
ATOM 2140 C C . MET A 1 276 ? 18.484 2.602 -9.531 1 93.31 276 MET A C 1
ATOM 2142 O O . MET A 1 276 ? 18.312 2.449 -10.742 1 93.31 276 MET A O 1
ATOM 2146 N N . ARG A 1 277 ? 18.859 1.761 -8.711 1 93.69 277 ARG A N 1
ATOM 2147 C CA . ARG A 1 277 ? 18.922 0.375 -9.172 1 93.69 277 ARG A CA 1
ATOM 2148 C C . ARG A 1 277 ? 17.828 -0.463 -8.508 1 93.69 277 ARG A C 1
ATOM 2150 O O . ARG A 1 277 ? 17.734 -0.507 -7.281 1 93.69 277 ARG A O 1
ATOM 2157 N N . PHE A 1 278 ? 17.016 -1.052 -9.328 1 96.5 278 PHE A N 1
ATOM 2158 C CA . PHE A 1 278 ? 16.016 -2.006 -8.867 1 96.5 278 PHE A CA 1
ATOM 2159 C C . PHE A 1 278 ? 16.469 -3.436 -9.148 1 96.5 278 PHE A C 1
ATOM 2161 O O . PHE A 1 278 ? 16.891 -3.748 -10.266 1 96.5 278 PHE A O 1
ATOM 2168 N N . TYR A 1 279 ? 16.297 -4.277 -8.133 1 96.31 279 TYR A N 1
ATOM 2169 C CA . TYR A 1 279 ? 16.828 -5.629 -8.305 1 96.31 279 TYR A CA 1
ATOM 2170 C C . TYR A 1 279 ? 15.977 -6.641 -7.543 1 96.31 279 TYR A C 1
ATOM 2172 O O . TYR A 1 279 ? 15.18 -6.266 -6.676 1 96.31 279 TYR A O 1
ATOM 2180 N N . GLN A 1 280 ? 16.062 -7.848 -7.969 1 98.06 280 GLN A N 1
ATOM 2181 C CA . GLN A 1 280 ? 15.492 -8.961 -7.219 1 98.06 280 GLN A CA 1
ATOM 2182 C C . GLN A 1 280 ? 16.578 -9.719 -6.453 1 98.06 280 GLN A C 1
ATOM 2184 O O . GLN A 1 280 ? 17.688 -9.875 -6.938 1 98.06 280 GLN A O 1
ATOM 2189 N N . LEU A 1 281 ? 16.234 -10.094 -5.184 1 97 281 LEU A N 1
ATOM 2190 C CA . LEU A 1 281 ? 17.109 -10.812 -4.258 1 97 281 LEU A CA 1
ATOM 2191 C C . LEU A 1 281 ? 16.516 -12.172 -3.902 1 97 281 LEU A C 1
ATOM 2193 O O . LEU A 1 281 ? 15.305 -12.305 -3.723 1 97 281 LEU A O 1
ATOM 2197 N N . TRP A 1 282 ? 17.406 -13.133 -3.807 1 95.75 282 TRP A N 1
ATOM 2198 C CA . TRP A 1 282 ? 16.938 -14.438 -3.326 1 95.75 282 TRP A CA 1
ATOM 2199 C C . TRP A 1 282 ? 18.047 -15.164 -2.578 1 95.75 282 TRP A C 1
ATOM 2201 O O . TRP A 1 282 ? 19.219 -14.789 -2.678 1 95.75 282 TRP A O 1
ATOM 2211 N N . HIS A 1 283 ? 17.688 -16.109 -1.822 1 91.88 283 HIS A N 1
ATOM 2212 C CA . HIS A 1 283 ? 18.609 -16.875 -0.989 1 91.88 283 HIS A CA 1
ATOM 2213 C C . HIS A 1 283 ? 19.406 -17.875 -1.82 1 91.88 283 HIS A C 1
ATOM 2215 O O . HIS A 1 283 ? 18.859 -18.5 -2.725 1 91.88 283 HIS A O 1
ATOM 2221 N N . PRO A 1 284 ? 20.672 -18.125 -1.475 1 86.25 284 PRO A N 1
ATOM 2222 C CA . PRO A 1 284 ? 21.516 -19.062 -2.215 1 86.25 284 PRO A CA 1
ATOM 2223 C C . PRO A 1 284 ? 20.906 -20.469 -2.26 1 86.25 284 PRO A C 1
ATOM 2225 O O . PRO A 1 284 ? 21.078 -21.188 -3.25 1 86.25 284 PRO A O 1
ATOM 2228 N N . SER A 1 285 ? 20.219 -20.828 -1.271 1 82.75 285 SER A N 1
ATOM 2229 C CA . SER A 1 285 ? 19.641 -22.172 -1.199 1 82.75 285 SER A CA 1
ATOM 2230 C C . SER A 1 285 ? 18.625 -22.406 -2.309 1 82.75 285 SER A C 1
ATOM 2232 O O . SER A 1 285 ? 18.297 -23.547 -2.641 1 82.75 285 SER A O 1
ATOM 2234 N N . ARG A 1 286 ? 18.125 -21.297 -2.918 1 89.06 286 ARG A N 1
ATOM 2235 C CA . ARG A 1 286 ? 17.078 -21.406 -3.936 1 89.06 286 ARG A CA 1
ATOM 2236 C C . ARG A 1 286 ? 17.641 -21.156 -5.328 1 89.06 286 ARG A C 1
ATOM 2238 O O . ARG A 1 286 ? 16.922 -21.219 -6.324 1 89.06 286 ARG A O 1
ATOM 2245 N N . HIS A 1 287 ? 18.922 -21 -5.438 1 86.94 287 HIS A N 1
ATOM 2246 C CA . HIS A 1 287 ? 19.547 -20.531 -6.672 1 86.94 287 HIS A CA 1
ATOM 2247 C C . HIS A 1 287 ? 19.359 -21.547 -7.797 1 86.94 287 HIS A C 1
ATOM 2249 O O . HIS A 1 287 ? 19.156 -21.172 -8.953 1 86.94 287 HIS A O 1
ATOM 2255 N N . ARG A 1 288 ? 19.359 -22.797 -7.438 1 82.44 288 ARG A N 1
ATOM 2256 C CA . ARG A 1 288 ? 19.344 -23.828 -8.477 1 82.44 288 ARG A CA 1
ATOM 2257 C C . ARG A 1 288 ? 17.969 -24.469 -8.586 1 82.44 288 ARG A C 1
ATOM 2259 O O . ARG A 1 288 ? 17.781 -25.391 -9.383 1 82.44 288 ARG A O 1
ATOM 2266 N N . SER A 1 289 ? 17.031 -24 -7.77 1 85.81 289 SER A N 1
ATOM 2267 C CA . SER A 1 289 ? 15.672 -24.5 -7.855 1 85.81 289 SER A CA 1
ATOM 2268 C C . SER A 1 289 ? 15.023 -24.141 -9.188 1 85.81 289 SER A C 1
ATOM 2270 O O . SER A 1 289 ? 14.953 -22.953 -9.539 1 85.81 289 SER A O 1
ATOM 2272 N N . ALA A 1 290 ? 14.594 -25.141 -9.938 1 89.31 290 ALA A N 1
ATOM 2273 C CA . ALA A 1 290 ? 13.992 -24.906 -11.25 1 89.31 290 ALA A CA 1
ATOM 2274 C C . ALA A 1 290 ? 12.789 -23.969 -11.141 1 89.31 290 ALA A C 1
ATOM 2276 O O . ALA A 1 290 ? 12.609 -23.094 -11.984 1 89.31 290 ALA A O 1
ATOM 2277 N N . ALA A 1 291 ? 11.961 -24.156 -10.141 1 93.25 291 ALA A N 1
ATOM 2278 C CA . ALA A 1 291 ? 10.789 -23.312 -9.922 1 93.25 291 ALA A CA 1
ATOM 2279 C C . ALA A 1 291 ? 11.211 -21.859 -9.656 1 93.25 291 ALA A C 1
ATOM 2281 O O . ALA A 1 291 ? 10.594 -20.922 -10.172 1 93.25 291 ALA A O 1
ATOM 2282 N N . HIS A 1 292 ? 12.25 -21.734 -8.875 1 93.19 292 HIS A N 1
ATOM 2283 C CA . HIS A 1 292 ? 12.734 -20.391 -8.547 1 93.19 292 HIS A CA 1
ATOM 2284 C C . HIS A 1 292 ? 13.367 -19.719 -9.758 1 93.19 292 HIS A C 1
ATOM 2286 O O . HIS A 1 292 ? 13.164 -18.531 -9.992 1 93.19 292 HIS A O 1
ATOM 2292 N N . VAL A 1 293 ? 14.117 -20.469 -10.477 1 93.5 293 VAL A N 1
ATOM 2293 C CA . VAL A 1 293 ? 14.703 -19.953 -11.711 1 93.5 293 VAL A CA 1
ATOM 2294 C C . VAL A 1 293 ? 13.602 -19.484 -12.648 1 93.5 293 VAL A C 1
ATOM 2296 O O . VAL A 1 293 ? 13.703 -18.422 -13.266 1 93.5 293 VAL A O 1
ATOM 2299 N N . TRP A 1 294 ? 12.602 -20.297 -12.75 1 96.75 294 TRP A N 1
ATOM 2300 C CA . TRP A 1 294 ? 11.453 -19.953 -13.578 1 96.75 294 TRP A CA 1
ATOM 2301 C C . TRP A 1 294 ? 10.836 -18.641 -13.125 1 96.75 294 TRP A C 1
ATOM 2303 O O . TRP A 1 294 ? 10.609 -17.734 -13.938 1 96.75 294 TRP A O 1
ATOM 2313 N N . LEU A 1 295 ? 10.586 -18.438 -11.828 1 97.94 295 LEU A N 1
ATOM 2314 C CA . LEU A 1 295 ? 10 -17.219 -11.281 1 97.94 295 LEU A CA 1
ATOM 2315 C C . LEU A 1 295 ? 10.891 -16.016 -11.539 1 97.94 295 LEU A C 1
ATOM 2317 O O . LEU A 1 295 ? 10.422 -14.961 -11.977 1 97.94 295 LEU A O 1
ATOM 2321 N N . ARG A 1 296 ? 12.148 -16.172 -11.297 1 98 296 ARG A N 1
ATOM 2322 C CA . ARG A 1 296 ? 13.094 -15.102 -11.562 1 98 296 ARG A CA 1
ATOM 2323 C C . ARG A 1 296 ? 13.062 -14.703 -13.039 1 98 296 ARG A C 1
ATOM 2325 O O . ARG A 1 296 ? 13.18 -13.516 -13.367 1 98 296 ARG A O 1
ATOM 2332 N N . GLY A 1 297 ? 12.945 -15.695 -13.859 1 98.19 297 GLY A N 1
ATOM 2333 C CA . GLY A 1 297 ? 12.836 -15.43 -15.281 1 98.19 297 GLY A CA 1
ATOM 2334 C C . GLY A 1 297 ? 11.602 -14.617 -15.641 1 98.19 297 GLY A C 1
ATOM 2335 O O . GLY A 1 297 ? 11.664 -13.727 -16.484 1 98.19 297 GLY A O 1
ATOM 2336 N N . MET A 1 298 ? 10.492 -14.93 -15.031 1 98.31 298 MET A N 1
ATOM 2337 C CA . MET A 1 298 ? 9.258 -14.188 -15.258 1 98.31 298 MET A CA 1
ATOM 2338 C C . MET A 1 298 ? 9.422 -12.719 -14.859 1 98.31 298 MET A C 1
ATOM 2340 O O . MET A 1 298 ? 8.992 -11.82 -15.586 1 98.31 298 MET A O 1
ATOM 2344 N N . LEU A 1 299 ? 10.055 -12.484 -13.742 1 98.69 299 LEU A N 1
ATOM 2345 C CA . LEU A 1 299 ? 10.289 -11.133 -13.25 1 98.69 299 LEU A CA 1
ATOM 2346 C C . LEU A 1 299 ? 11.258 -10.383 -14.156 1 98.69 299 LEU A C 1
ATOM 2348 O O . LEU A 1 299 ? 11.039 -9.219 -14.484 1 98.69 299 LEU A O 1
ATOM 2352 N N . THR A 1 300 ? 12.25 -11.07 -14.57 1 98.5 300 THR A N 1
ATOM 2353 C CA . THR A 1 300 ? 13.234 -10.469 -15.469 1 98.5 300 THR A CA 1
ATOM 2354 C C . THR A 1 300 ? 12.594 -10.094 -16.797 1 98.5 300 THR A C 1
ATOM 2356 O O . THR A 1 300 ? 12.82 -8.992 -17.312 1 98.5 300 THR A O 1
ATOM 2359 N N . ALA A 1 301 ? 11.789 -10.961 -17.312 1 98.44 301 ALA A N 1
ATOM 2360 C CA . ALA A 1 301 ? 11.109 -10.68 -18.578 1 98.44 301 ALA A CA 1
ATOM 2361 C C . ALA A 1 301 ? 10.203 -9.461 -18.453 1 98.44 301 ALA A C 1
ATOM 2363 O O . ALA A 1 301 ? 10.148 -8.617 -19.359 1 98.44 301 ALA A O 1
ATOM 2364 N N . ALA A 1 302 ? 9.586 -9.297 -17.359 1 98.69 302 ALA A N 1
ATOM 2365 C CA . ALA A 1 302 ? 8.648 -8.203 -17.125 1 98.69 302 ALA A CA 1
ATOM 2366 C C . ALA A 1 302 ? 9.375 -6.863 -17.047 1 98.69 302 ALA A C 1
ATOM 2368 O O . ALA A 1 302 ? 8.758 -5.805 -17.203 1 98.69 302 ALA A O 1
ATOM 2369 N N . SER A 1 303 ? 10.633 -6.898 -16.75 1 98.31 303 SER A N 1
ATOM 2370 C CA . SER A 1 303 ? 11.406 -5.668 -16.609 1 98.31 303 SER A CA 1
ATOM 2371 C C . SER A 1 303 ? 11.438 -4.871 -17.906 1 98.31 303 SER A C 1
ATOM 2373 O O . SER A 1 303 ? 11.711 -3.672 -17.906 1 98.31 303 SER A O 1
ATOM 2375 N N . GLN A 1 304 ? 11.125 -5.547 -19.016 1 98.12 304 GLN A N 1
ATOM 2376 C CA . GLN A 1 304 ? 11.031 -4.848 -20.281 1 98.12 304 GLN A CA 1
ATOM 2377 C C . GLN A 1 304 ? 9.961 -3.762 -20.234 1 98.12 304 GLN A C 1
ATOM 2379 O O . GLN A 1 304 ? 10.125 -2.697 -20.844 1 98.12 304 GLN A O 1
ATOM 2384 N N . GLU A 1 305 ? 8.867 -4.008 -19.531 1 98.44 305 GLU A N 1
ATOM 2385 C CA . GLU A 1 305 ? 7.82 -3 -19.359 1 98.44 305 GLU A CA 1
ATOM 2386 C C . GLU A 1 305 ? 8.375 -1.727 -18.734 1 98.44 305 GLU A C 1
ATOM 2388 O O . GLU A 1 305 ? 7.992 -0.62 -19.109 1 98.44 305 GLU A O 1
ATOM 2393 N N . LEU A 1 306 ? 9.25 -1.937 -17.797 1 98.5 306 LEU A N 1
ATOM 2394 C CA . LEU A 1 306 ? 9.852 -0.806 -17.094 1 98.5 306 LEU A CA 1
ATOM 2395 C C . LEU A 1 306 ? 10.797 -0.036 -18 1 98.5 306 LEU A C 1
ATOM 2397 O O . LEU A 1 306 ? 10.797 1.197 -18 1 98.5 306 LEU A O 1
ATOM 2401 N N . ARG A 1 307 ? 11.578 -0.752 -18.75 1 98.06 307 ARG A N 1
ATOM 2402 C CA . ARG A 1 307 ? 12.508 -0.107 -19.672 1 98.06 307 ARG A CA 1
ATOM 2403 C C . ARG A 1 307 ? 11.75 0.71 -20.719 1 98.06 307 ARG A C 1
ATOM 2405 O O . ARG A 1 307 ? 12.164 1.822 -21.062 1 98.06 307 ARG A O 1
ATOM 2412 N N . ASP A 1 308 ? 10.672 0.193 -21.234 1 98.06 308 ASP A N 1
ATOM 2413 C CA . ASP A 1 308 ? 9.859 0.906 -22.219 1 98.06 308 ASP A CA 1
ATOM 2414 C C . ASP A 1 308 ? 9.32 2.211 -21.641 1 98.06 308 ASP A C 1
ATOM 2416 O O . ASP A 1 308 ? 9.305 3.238 -22.328 1 98.06 308 ASP A O 1
ATOM 2420 N N . LEU A 1 309 ? 8.922 2.121 -20.391 1 97.94 309 LEU A N 1
ATOM 2421 C CA . LEU A 1 309 ? 8.398 3.309 -19.719 1 97.94 309 LEU A CA 1
ATOM 2422 C C . LEU A 1 309 ? 9.516 4.32 -19.469 1 97.94 309 LEU A C 1
ATOM 2424 O O . LEU A 1 309 ? 9.312 5.523 -19.641 1 97.94 309 LEU A O 1
ATOM 2428 N N . ARG A 1 310 ? 10.625 3.824 -19 1 97.5 310 ARG A N 1
ATOM 2429 C CA . ARG A 1 310 ? 11.773 4.691 -18.75 1 97.5 310 ARG A CA 1
ATOM 2430 C C . ARG A 1 310 ? 12.172 5.449 -20.016 1 97.5 310 ARG A C 1
ATOM 2432 O O . ARG A 1 310 ? 12.445 6.648 -19.969 1 97.5 310 ARG A O 1
ATOM 2439 N N . ASP A 1 311 ? 12.117 4.797 -21.156 1 95.88 311 ASP A N 1
ATOM 2440 C CA . ASP A 1 311 ? 12.656 5.32 -22.406 1 95.88 311 ASP A CA 1
ATOM 2441 C C . ASP A 1 311 ? 11.578 6.039 -23.219 1 95.88 311 ASP A C 1
ATOM 2443 O O . ASP A 1 311 ? 11.805 6.426 -24.359 1 95.88 311 ASP A O 1
ATOM 2447 N N . MET A 1 312 ? 10.438 6.125 -22.656 1 91.5 312 MET A N 1
ATOM 2448 C CA . MET A 1 312 ? 9.352 6.824 -23.328 1 91.5 312 MET A CA 1
ATOM 2449 C C . MET A 1 312 ? 9.766 8.242 -23.703 1 91.5 312 MET A C 1
ATOM 2451 O O . MET A 1 312 ? 10.406 8.938 -22.906 1 91.5 312 MET A O 1
ATOM 2455 N N . ARG A 1 313 ? 9.609 8.562 -24.953 1 73.06 313 ARG A N 1
ATOM 2456 C CA . ARG A 1 313 ? 9.93 9.898 -25.438 1 73.06 313 ARG A CA 1
ATOM 2457 C C . ARG A 1 313 ? 8.867 10.906 -25 1 73.06 313 ARG A C 1
ATOM 2459 O O . ARG A 1 313 ? 7.668 10.68 -25.203 1 73.06 313 ARG A O 1
ATOM 2466 N N . ARG A 1 314 ? 9.094 11.688 -24 1 62.22 314 ARG A N 1
ATOM 2467 C CA . ARG A 1 314 ? 8.141 12.742 -23.672 1 62.22 314 ARG A CA 1
ATOM 2468 C C . ARG A 1 314 ? 8.352 13.969 -24.562 1 62.22 314 ARG A C 1
ATOM 2470 O O . ARG A 1 314 ? 9.469 14.219 -25.016 1 62.22 314 ARG A O 1
ATOM 2477 N N . MET B 1 1 ? 6.34 9.922 42.5 1 25.16 1 MET B N 1
ATOM 2478 C CA . MET B 1 1 ? 5.113 10.453 41.906 1 25.16 1 MET B CA 1
ATOM 2479 C C . MET B 1 1 ? 5.422 11.633 41 1 25.16 1 MET B C 1
ATOM 2481 O O . MET B 1 1 ? 5.93 12.664 41.438 1 25.16 1 MET B O 1
ATOM 2485 N N . ILE B 1 2 ? 5.777 11.43 39.75 1 34.62 2 ILE B N 1
ATOM 2486 C CA . ILE B 1 2 ? 6.09 12.5 38.812 1 34.62 2 ILE B CA 1
ATOM 2487 C C . ILE B 1 2 ? 4.992 13.555 38.844 1 34.62 2 ILE B C 1
ATOM 2489 O O . ILE B 1 2 ? 3.82 13.25 38.594 1 34.62 2 ILE B O 1
ATOM 2493 N N . ARG B 1 3 ? 5.145 14.695 39.562 1 36.25 3 ARG B N 1
ATOM 2494 C CA . ARG B 1 3 ? 4.18 15.781 39.688 1 36.25 3 ARG B CA 1
ATOM 2495 C C . ARG B 1 3 ? 3.977 16.5 38.344 1 36.25 3 ARG B C 1
ATOM 2497 O O . ARG B 1 3 ? 4.941 16.812 37.656 1 36.25 3 ARG B O 1
ATOM 2504 N N . ALA B 1 4 ? 2.779 16.656 37.781 1 38.34 4 ALA B N 1
ATOM 2505 C CA . ALA B 1 4 ? 2.24 17.25 36.562 1 38.34 4 ALA B CA 1
ATOM 2506 C C . ALA B 1 4 ? 2.705 18.703 36.406 1 38.34 4 ALA B C 1
ATOM 2508 O O . ALA B 1 4 ? 2.662 19.266 35.312 1 38.34 4 ALA B O 1
ATOM 2509 N N . ASP B 1 5 ? 2.988 19.453 37.344 1 35.19 5 ASP B N 1
ATOM 2510 C CA . ASP B 1 5 ? 3.26 20.891 37.344 1 35.19 5 ASP B CA 1
ATOM 2511 C C . ASP B 1 5 ? 4.715 21.172 36.969 1 35.19 5 ASP B C 1
ATOM 2513 O O . ASP B 1 5 ? 5.117 22.328 36.844 1 35.19 5 ASP B O 1
ATOM 2517 N N . ASP B 1 6 ? 5.676 20.234 37.094 1 38.59 6 ASP B N 1
ATOM 2518 C CA . ASP B 1 6 ? 7.086 20.531 36.844 1 38.59 6 ASP B CA 1
ATOM 2519 C C . ASP B 1 6 ? 7.426 20.406 35.375 1 38.59 6 ASP B C 1
ATOM 2521 O O . ASP B 1 6 ? 7.223 19.359 34.75 1 38.59 6 ASP B O 1
ATOM 2525 N N . PRO B 1 7 ? 7.477 21.578 34.562 1 41.78 7 PRO B N 1
ATOM 2526 C CA . PRO B 1 7 ? 7.965 21.656 33.156 1 41.78 7 PRO B CA 1
ATOM 2527 C C . PRO B 1 7 ? 8.945 20.531 32.844 1 41.78 7 PRO B C 1
ATOM 2529 O O . PRO B 1 7 ? 9.117 20.188 31.672 1 41.78 7 PRO B O 1
ATOM 2532 N N . PHE B 1 8 ? 9.688 20.156 33.812 1 42.47 8 PHE B N 1
ATOM 2533 C CA . PHE B 1 8 ? 10.711 19.109 33.781 1 42.47 8 PHE B CA 1
ATOM 2534 C C . PHE B 1 8 ? 10.141 17.812 33.219 1 42.47 8 PHE B C 1
ATOM 2536 O O . PHE B 1 8 ? 10.82 17.109 32.469 1 42.47 8 PHE B O 1
ATOM 2543 N N . ASP B 1 9 ? 8.836 17.703 33.375 1 56.19 9 ASP B N 1
ATOM 2544 C CA . ASP B 1 9 ? 8.266 16.391 33.125 1 56.19 9 ASP B CA 1
ATOM 2545 C C . ASP B 1 9 ? 7.93 16.219 31.641 1 56.19 9 ASP B C 1
ATOM 2547 O O . ASP B 1 9 ? 8.242 15.18 31.047 1 56.19 9 ASP B O 1
ATOM 2551 N N . THR B 1 10 ? 7.621 17.391 31.062 1 65.19 10 THR B N 1
ATOM 2552 C CA . THR B 1 10 ? 7.297 17.266 29.656 1 65.19 10 THR B CA 1
ATOM 2553 C C . THR B 1 10 ? 8.57 17.156 28.812 1 65.19 10 THR B C 1
ATOM 2555 O O . THR B 1 10 ? 8.602 16.438 27.812 1 65.19 10 THR B O 1
ATOM 2558 N N . TYR B 1 11 ? 9.586 17.891 29.328 1 69.44 11 TYR B N 1
ATOM 2559 C CA . TYR B 1 11 ? 10.883 17.828 28.656 1 69.44 11 TYR B CA 1
ATOM 2560 C C . TYR B 1 11 ? 11.438 16.406 28.672 1 69.44 11 TYR B C 1
ATOM 2562 O O . TYR B 1 11 ? 11.859 15.891 27.641 1 69.44 11 TYR B O 1
ATOM 2570 N N . LEU B 1 12 ? 11.367 15.844 29.844 1 75.56 12 LEU B N 1
ATOM 2571 C CA . LEU B 1 12 ? 11.906 14.492 29.953 1 75.56 12 LEU B CA 1
ATOM 2572 C C . LEU B 1 12 ? 11.102 13.508 29.125 1 75.56 12 LEU B C 1
ATOM 2574 O O . LEU B 1 12 ? 11.664 12.57 28.547 1 75.56 12 LEU B O 1
ATOM 2578 N N . LEU B 1 13 ? 9.836 13.82 29.047 1 77.56 13 LEU B N 1
ATOM 2579 C CA . LEU B 1 13 ? 8.992 12.961 28.219 1 77.56 13 LEU B CA 1
ATOM 2580 C C . LEU B 1 13 ? 9.336 13.109 26.734 1 77.56 13 LEU B C 1
ATOM 2582 O O . LEU B 1 13 ? 9.398 12.117 26.016 1 77.56 13 LEU B O 1
ATOM 2586 N N . ARG B 1 14 ? 9.594 14.289 26.359 1 76.25 14 ARG B N 1
ATOM 2587 C CA . ARG B 1 14 ? 10 14.555 24.969 1 76.25 14 ARG B CA 1
ATOM 2588 C C . ARG B 1 14 ? 11.352 13.922 24.672 1 76.25 14 ARG B C 1
ATOM 2590 O O . ARG B 1 14 ? 11.539 13.32 23.609 1 76.25 14 ARG B O 1
ATOM 2597 N N . VAL B 1 15 ? 12.266 14.109 25.625 1 82.31 15 VAL B N 1
ATOM 2598 C CA . VAL B 1 15 ? 13.594 13.516 25.469 1 82.31 15 VAL B CA 1
ATOM 2599 C C . VAL B 1 15 ? 13.469 12 25.344 1 82.31 15 VAL B C 1
ATOM 2601 O O . VAL B 1 15 ? 14.102 11.383 24.484 1 82.31 15 VAL B O 1
ATOM 2604 N N . LEU B 1 16 ? 12.609 11.398 26.172 1 86.19 16 LEU B N 1
ATOM 2605 C CA . LEU B 1 16 ? 12.391 9.953 26.156 1 86.19 16 LEU B CA 1
ATOM 2606 C C . LEU B 1 16 ? 11.922 9.5 24.781 1 86.19 16 LEU B C 1
ATOM 2608 O O . LEU B 1 16 ? 12.484 8.57 24.203 1 86.19 16 LEU B O 1
ATOM 2612 N N . CYS B 1 17 ? 10.945 10.156 24.312 1 80.44 17 CYS B N 1
ATOM 2613 C CA . CYS B 1 17 ? 10.367 9.797 23.031 1 80.44 17 CYS B CA 1
ATOM 2614 C C . CYS B 1 17 ? 11.406 9.883 21.906 1 80.44 17 CYS B C 1
ATOM 2616 O O . CYS B 1 17 ? 11.555 8.945 21.125 1 80.44 17 CYS B O 1
ATOM 2618 N N . ILE B 1 18 ? 12.156 10.922 21.875 1 82.44 18 ILE B N 1
ATOM 2619 C CA . ILE B 1 18 ? 13.109 11.172 20.797 1 82.44 18 ILE B CA 1
ATOM 2620 C C . ILE B 1 18 ? 14.305 10.234 20.938 1 82.44 18 ILE B C 1
ATOM 2622 O O . ILE B 1 18 ? 14.812 9.711 19.953 1 82.44 18 ILE B O 1
ATOM 2626 N N . LEU B 1 19 ? 14.695 10.008 22.141 1 89.06 19 LEU B N 1
ATOM 2627 C CA . LEU B 1 19 ? 15.82 9.125 22.406 1 89.06 19 LEU B CA 1
ATOM 2628 C C . LEU B 1 19 ? 15.531 7.707 21.938 1 89.06 19 LEU B C 1
ATOM 2630 O O . LEU B 1 19 ? 16.391 7.051 21.359 1 89.06 19 LEU B O 1
ATOM 2634 N N . ILE B 1 20 ? 14.359 7.27 22.219 1 85.06 20 ILE B N 1
ATOM 2635 C CA . ILE B 1 20 ? 13.984 5.906 21.859 1 85.06 20 ILE B CA 1
ATOM 2636 C C . ILE B 1 20 ? 13.828 5.801 20.344 1 85.06 20 ILE B C 1
ATOM 2638 O O . ILE B 1 20 ? 14.211 4.793 19.75 1 85.06 20 ILE B O 1
ATOM 2642 N N . ALA B 1 21 ? 13.336 6.816 19.781 1 79.56 21 ALA B N 1
ATOM 2643 C CA . ALA B 1 21 ? 13.172 6.852 18.328 1 79.56 21 ALA B CA 1
ATOM 2644 C C . ALA B 1 21 ? 14.523 6.898 17.625 1 79.56 21 ALA B C 1
ATOM 2646 O O . ALA B 1 21 ? 14.742 6.188 16.641 1 79.56 21 ALA B O 1
ATOM 2647 N N . GLU B 1 22 ? 15.484 7.684 18.094 1 80.31 22 GLU B N 1
ATOM 2648 C CA . GLU B 1 22 ? 16.781 7.926 17.453 1 80.31 22 GLU B CA 1
ATOM 2649 C C . GLU B 1 22 ? 17.812 6.879 17.875 1 80.31 22 GLU B C 1
ATOM 2651 O O . GLU B 1 22 ? 18.797 6.652 17.172 1 80.31 22 GLU B O 1
ATOM 2656 N N . GLN B 1 23 ? 17.578 6.254 19.031 1 85.75 23 GLN B N 1
ATOM 2657 C CA . GLN B 1 23 ? 18.469 5.289 19.641 1 85.75 23 GLN B CA 1
ATOM 2658 C C . GLN B 1 23 ? 19.906 5.816 19.688 1 85.75 23 GLN B C 1
ATOM 2660 O O . GLN B 1 23 ? 20.859 5.062 19.453 1 85.75 23 GLN B O 1
ATOM 2665 N N . SER B 1 24 ? 20 7.031 19.828 1 86.38 24 SER B N 1
ATOM 2666 C CA . SER B 1 24 ? 21.281 7.723 19.875 1 86.38 24 SER B CA 1
ATOM 2667 C C . SER B 1 24 ? 21.188 9.008 20.688 1 86.38 24 SER B C 1
ATOM 2669 O O . SER B 1 24 ? 20.297 9.828 20.453 1 86.38 24 SER B O 1
ATOM 2671 N N . VAL B 1 25 ? 22.188 9.164 21.578 1 86.88 25 VAL B N 1
ATOM 2672 C CA . VAL B 1 25 ? 22.234 10.359 22.422 1 86.88 25 VAL B CA 1
ATOM 2673 C C . VAL B 1 25 ? 22.625 11.57 21.562 1 86.88 25 VAL B C 1
ATOM 2675 O O . VAL B 1 25 ? 22.016 12.633 21.672 1 86.88 25 VAL B O 1
ATOM 2678 N N . SER B 1 26 ? 23.547 11.328 20.672 1 86.94 26 SER B N 1
ATOM 2679 C CA . SER B 1 26 ? 24.047 12.43 19.859 1 86.94 26 SER B CA 1
ATOM 2680 C C . SER B 1 26 ? 22.984 12.922 18.875 1 86.94 26 SER B C 1
ATOM 2682 O O . SER B 1 26 ? 22.766 14.125 18.734 1 86.94 26 SER B O 1
ATOM 2684 N N . ARG B 1 27 ? 22.312 12.055 18.312 1 84.88 27 ARG B N 1
ATOM 2685 C CA . ARG B 1 27 ? 21.266 12.43 17.359 1 84.88 27 ARG B CA 1
ATOM 2686 C C . ARG B 1 27 ? 20.078 13.086 18.078 1 84.88 27 ARG B C 1
ATOM 2688 O O . ARG B 1 27 ? 19.484 14.031 17.562 1 84.88 27 ARG B O 1
ATOM 2695 N N . THR B 1 28 ? 19.812 12.609 19.188 1 87.06 28 THR B N 1
ATOM 2696 C CA . THR B 1 28 ? 18.766 13.203 20 1 87.06 28 THR B CA 1
ATOM 2697 C C . THR B 1 28 ? 19.109 14.641 20.391 1 87.06 28 THR B C 1
ATOM 2699 O O . THR B 1 28 ? 18.266 15.531 20.328 1 87.06 28 THR B O 1
ATOM 2702 N N . ALA B 1 29 ? 20.328 14.875 20.672 1 85.19 29 ALA B N 1
ATOM 2703 C CA . ALA B 1 29 ? 20.797 16.219 21.031 1 85.19 29 ALA B CA 1
ATOM 2704 C C . ALA B 1 29 ? 20.609 17.188 19.859 1 85.19 29 ALA B C 1
ATOM 2706 O O . ALA B 1 29 ? 20.109 18.297 20.047 1 85.19 29 ALA B O 1
ATOM 2707 N N . ILE B 1 30 ? 20.938 16.703 18.781 1 78.25 30 ILE B N 1
ATOM 2708 C CA . ILE B 1 30 ? 20.797 17.5 17.562 1 78.25 30 ILE B CA 1
ATOM 2709 C C . ILE B 1 30 ? 19.328 17.797 17.312 1 78.25 30 ILE B C 1
ATOM 2711 O O . ILE B 1 30 ? 18.953 18.953 17.078 1 78.25 30 ILE B O 1
ATOM 2715 N N . ARG B 1 31 ? 18.5 16.875 17.484 1 79.06 31 ARG B N 1
ATOM 2716 C CA . ARG B 1 31 ? 17.078 17 17.188 1 79.06 31 ARG B CA 1
ATOM 2717 C C . ARG B 1 31 ? 16.375 17.938 18.172 1 79.06 31 ARG B C 1
ATOM 2719 O O . ARG B 1 31 ? 15.453 18.656 17.812 1 79.06 31 ARG B O 1
ATOM 2726 N N . LEU B 1 32 ? 16.844 17.906 19.297 1 77.56 32 LEU B N 1
ATOM 2727 C CA . LEU B 1 32 ? 16.219 18.719 20.344 1 77.56 32 LEU B CA 1
ATOM 2728 C C . LEU B 1 32 ? 16.969 20.031 20.547 1 77.56 32 LEU B C 1
ATOM 2730 O O . LEU B 1 32 ? 16.609 20.828 21.406 1 77.56 32 LEU B O 1
ATOM 2734 N N . ASN B 1 33 ? 17.969 20.281 19.625 1 78.31 33 ASN B N 1
ATOM 2735 C CA . ASN B 1 33 ? 18.797 21.469 19.719 1 78.31 33 ASN B CA 1
ATOM 2736 C C . ASN B 1 33 ? 19.328 21.656 21.141 1 78.31 33 ASN B C 1
ATOM 2738 O O . ASN B 1 33 ? 19.203 22.734 21.719 1 78.31 33 ASN B O 1
ATOM 2742 N N . GLN B 1 34 ? 19.875 20.609 21.625 1 80 34 GLN B N 1
ATOM 2743 C CA . GLN B 1 34 ? 20.469 20.609 22.953 1 80 34 GLN B CA 1
ATOM 2744 C C . GLN B 1 34 ? 21.875 20 22.922 1 80 34 GLN B C 1
ATOM 2746 O O . GLN B 1 34 ? 22.297 19.438 21.906 1 80 34 GLN B O 1
ATOM 2751 N N . SER B 1 35 ? 22.625 20.266 23.953 1 82.75 35 SER B N 1
ATOM 2752 C CA . SER B 1 35 ? 23.969 19.688 24.047 1 82.75 35 SER B CA 1
ATOM 2753 C C . SER B 1 35 ? 23.922 18.203 24.391 1 82.75 35 SER B C 1
ATOM 2755 O O . SER B 1 35 ? 22.953 17.75 25.016 1 82.75 35 SER B O 1
ATOM 2757 N N . GLN B 1 36 ? 24.922 17.531 23.891 1 88 36 GLN B N 1
ATOM 2758 C CA . GLN B 1 36 ? 25 16.094 24.172 1 88 36 GLN B CA 1
ATOM 2759 C C . GLN B 1 36 ? 25.062 15.836 25.672 1 88 36 GLN B C 1
ATOM 2761 O O . GLN B 1 36 ? 24.391 14.93 26.172 1 88 36 GLN B O 1
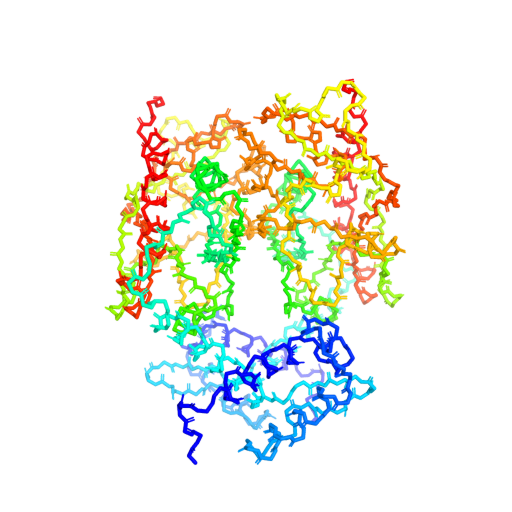ATOM 2766 N N . PRO B 1 37 ? 25.828 16.609 26.453 1 88.19 37 PRO B N 1
ATOM 2767 C CA . PRO B 1 37 ? 25.828 16.375 27.891 1 88.19 37 PRO B CA 1
ATOM 2768 C C . PRO B 1 37 ? 24.438 16.562 28.516 1 88.19 37 PRO B C 1
ATOM 2770 O O . PRO B 1 37 ? 24.078 15.844 29.453 1 88.19 37 PRO B O 1
ATOM 2773 N N . ALA B 1 38 ? 23.75 17.484 27.953 1 83.38 38 ALA B N 1
ATOM 2774 C CA . ALA B 1 38 ? 22.406 17.734 28.469 1 83.38 38 ALA B CA 1
ATOM 2775 C C . ALA B 1 38 ? 21.5 16.531 28.234 1 83.38 38 ALA B C 1
ATOM 2777 O O . ALA B 1 38 ? 20.75 16.141 29.125 1 83.38 38 ALA B O 1
ATOM 2778 N N . ILE B 1 39 ? 21.625 15.938 27.047 1 88.38 39 ILE B N 1
ATOM 2779 C CA . ILE B 1 39 ? 20.812 14.773 26.719 1 88.38 39 ILE B CA 1
ATOM 2780 C C . ILE B 1 39 ? 21.266 13.578 27.531 1 88.38 39 ILE B C 1
ATOM 2782 O O . ILE B 1 39 ? 20.453 12.773 28 1 88.38 39 ILE B O 1
ATOM 2786 N N . SER B 1 40 ? 22.578 13.445 27.766 1 89.31 40 SER B N 1
ATOM 2787 C CA . SER B 1 40 ? 23.125 12.375 28.594 1 89.31 40 SER B CA 1
ATOM 2788 C C . SER B 1 40 ? 22.625 12.484 30.031 1 89.31 40 SER B C 1
ATOM 2790 O O . SER B 1 40 ? 22.281 11.484 30.656 1 89.31 40 SER B O 1
ATOM 2792 N N . ALA B 1 41 ? 22.609 13.695 30.5 1 86.06 41 ALA B N 1
ATOM 2793 C CA . ALA B 1 41 ? 22.094 13.938 31.859 1 86.06 41 ALA B CA 1
ATOM 2794 C C . ALA B 1 41 ? 20.609 13.602 31.953 1 86.06 41 ALA B C 1
ATOM 2796 O O . ALA B 1 41 ? 20.156 13.008 32.938 1 86.06 41 ALA B O 1
ATOM 2797 N N . ALA B 1 42 ? 19.906 14.008 30.938 1 86.25 42 ALA B N 1
ATOM 2798 C CA . ALA B 1 42 ? 18.484 13.703 30.891 1 86.25 42 ALA B CA 1
ATOM 2799 C C . ALA B 1 42 ? 18.25 12.195 30.859 1 86.25 42 ALA B C 1
ATOM 2801 O O . ALA B 1 42 ? 17.328 11.695 31.516 1 86.25 42 ALA B O 1
ATOM 2802 N N . LEU B 1 43 ? 19.047 11.484 30.125 1 90.19 43 LEU B N 1
ATOM 2803 C CA . LEU B 1 43 ? 18.938 10.031 30.047 1 90.19 43 LEU B CA 1
ATOM 2804 C C . LEU B 1 43 ? 19.219 9.398 31.406 1 90.19 43 LEU B C 1
ATOM 2806 O O . LEU B 1 43 ? 18.5 8.477 31.828 1 90.19 43 LEU B O 1
ATOM 2810 N N . LYS B 1 44 ? 20.234 9.906 32.094 1 87.38 44 LYS B N 1
ATOM 2811 C CA . LYS B 1 44 ? 20.547 9.43 33.438 1 87.38 44 LYS B CA 1
ATOM 2812 C C . LYS B 1 44 ? 19.375 9.641 34.375 1 87.38 44 LYS B C 1
ATOM 2814 O O . LYS B 1 44 ? 19.031 8.75 35.156 1 87.38 44 LYS B O 1
ATOM 2819 N N . ARG B 1 45 ? 18.781 10.789 34.25 1 83 45 ARG B N 1
ATOM 2820 C CA . ARG B 1 45 ? 17.609 11.102 35.062 1 83 45 ARG B CA 1
ATOM 2821 C C . ARG B 1 45 ? 16.438 10.172 34.719 1 83 45 ARG B C 1
ATOM 2823 O O . ARG B 1 45 ? 15.75 9.68 35.625 1 83 45 ARG B O 1
ATOM 2830 N N . LEU B 1 46 ? 16.172 9.992 33.5 1 86.44 46 LEU B N 1
ATOM 2831 C CA . LEU B 1 46 ? 15.102 9.117 33.031 1 86.44 46 LEU B CA 1
ATOM 2832 C C . LEU B 1 46 ? 15.305 7.691 33.531 1 86.44 46 LEU B C 1
ATOM 2834 O O . LEU B 1 46 ? 14.352 7.039 33.969 1 86.44 46 LEU B O 1
ATOM 2838 N N . ARG B 1 47 ? 16.562 7.246 33.469 1 87.31 47 ARG B N 1
ATOM 2839 C CA . ARG B 1 47 ? 16.891 5.914 33.969 1 87.31 47 ARG B CA 1
ATOM 2840 C C . ARG B 1 47 ? 16.578 5.785 35.469 1 87.31 47 ARG B C 1
ATOM 2842 O O . ARG B 1 47 ? 16.047 4.762 35.906 1 87.31 47 ARG B O 1
ATOM 2849 N N . ALA B 1 48 ? 16.906 6.852 36.156 1 81.75 48 ALA B N 1
ATOM 2850 C CA . ALA B 1 48 ? 16.672 6.859 37.594 1 81.75 48 ALA B CA 1
ATOM 2851 C C . ALA B 1 48 ? 15.172 6.875 37.875 1 81.75 48 ALA B C 1
ATOM 2853 O O . ALA B 1 48 ? 14.703 6.164 38.781 1 81.75 48 ALA B O 1
ATOM 2854 N N . ILE B 1 49 ? 14.461 7.648 37.188 1 77.31 49 ILE B N 1
ATOM 2855 C CA . ILE B 1 49 ? 13.031 7.816 37.406 1 77.31 49 ILE B CA 1
ATOM 2856 C C . ILE B 1 49 ? 12.305 6.504 37.125 1 77.31 49 ILE B C 1
ATOM 2858 O O . ILE B 1 49 ? 11.43 6.094 37.875 1 77.31 49 ILE B O 1
ATOM 2862 N N . PHE B 1 50 ? 12.688 5.855 36.031 1 80.88 50 PHE B N 1
ATOM 2863 C CA . PHE B 1 50 ? 11.922 4.699 35.562 1 80.88 50 PHE B CA 1
ATOM 2864 C C . PHE B 1 50 ? 12.586 3.4 36 1 80.88 50 PHE B C 1
ATOM 2866 O O . PHE B 1 50 ? 12.039 2.316 35.812 1 80.88 50 PHE B O 1
ATOM 2873 N N . ASN B 1 51 ? 13.742 3.523 36.688 1 81.94 51 ASN B N 1
ATOM 2874 C CA . ASN B 1 51 ? 14.5 2.357 37.125 1 81.94 51 ASN B CA 1
ATOM 2875 C C . ASN B 1 51 ? 14.664 1.335 36 1 81.94 51 ASN B C 1
ATOM 2877 O O . ASN B 1 51 ? 14.352 0.157 36.188 1 81.94 51 ASN B O 1
ATOM 2881 N N . ASP B 1 52 ? 15.008 1.792 34.875 1 81.88 52 ASP B N 1
ATOM 2882 C CA . ASP B 1 52 ? 15.234 1.029 33.625 1 81.88 52 ASP B CA 1
ATOM 2883 C C . ASP B 1 52 ? 16.391 1.611 32.844 1 81.88 52 ASP B C 1
ATOM 2885 O O . ASP B 1 52 ? 16.516 2.832 32.719 1 81.88 52 ASP B O 1
ATOM 2889 N N . PRO B 1 53 ? 17.219 0.776 32.281 1 89.56 53 PRO B N 1
ATOM 2890 C CA . PRO B 1 53 ? 18.344 1.285 31.469 1 89.56 53 PRO B CA 1
ATOM 2891 C C . PRO B 1 53 ? 17.875 2.025 30.219 1 89.56 53 PRO B C 1
ATOM 2893 O O . PRO B 1 53 ? 18.625 2.818 29.656 1 89.56 53 PRO B O 1
ATOM 2896 N N . LEU B 1 54 ? 16.578 1.903 29.75 1 88.31 54 LEU B N 1
ATOM 2897 C CA . LEU B 1 54 ? 15.906 2.521 28.609 1 88.31 54 LEU B CA 1
ATOM 2898 C C . LEU B 1 54 ? 16.625 2.195 27.297 1 88.31 54 LEU B C 1
ATOM 2900 O O . LEU B 1 54 ? 16.016 1.707 26.359 1 88.31 54 LEU B O 1
ATOM 2904 N N . LEU B 1 55 ? 17.969 2.395 27.234 1 89.19 55 LEU B N 1
ATOM 2905 C CA . LEU B 1 55 ? 18.828 2.023 26.109 1 89.19 55 LEU B CA 1
ATOM 2906 C C . LEU B 1 55 ? 20 1.17 26.594 1 89.19 55 LEU B C 1
ATOM 2908 O O . LEU B 1 55 ? 20.641 1.497 27.594 1 89.19 55 LEU B O 1
ATOM 2912 N N . THR B 1 56 ? 20.062 0.044 25.938 1 85.19 56 THR B N 1
ATOM 2913 C CA . THR B 1 56 ? 21.172 -0.836 26.266 1 85.19 56 THR B CA 1
ATOM 2914 C C . THR B 1 56 ? 22.062 -1.06 25.047 1 85.19 56 THR B C 1
ATOM 2916 O O . THR B 1 56 ? 21.609 -0.924 23.906 1 85.19 56 THR B O 1
ATOM 2919 N N . ARG B 1 57 ? 23.281 -1.217 25.25 1 78 57 ARG B N 1
ATOM 2920 C CA . ARG B 1 57 ? 24.234 -1.452 24.172 1 78 57 ARG B CA 1
ATOM 2921 C C . ARG B 1 57 ? 24.266 -2.926 23.781 1 78 57 ARG B C 1
ATOM 2923 O O . ARG B 1 57 ? 24.438 -3.795 24.641 1 78 57 ARG B O 1
ATOM 2930 N N . GLU B 1 58 ? 23.75 -3.117 22.641 1 67.62 58 GLU B N 1
ATOM 2931 C CA . GLU B 1 58 ? 23.891 -4.449 22.062 1 67.62 58 GLU B CA 1
ATOM 2932 C C . GLU B 1 58 ? 24.703 -4.41 20.766 1 67.62 58 GLU B C 1
ATOM 2934 O O . GLU B 1 58 ? 24.312 -3.766 19.797 1 67.62 58 GLU B O 1
ATOM 2939 N N . LYS B 1 59 ? 25.781 -5.211 20.625 1 69.06 59 LYS B N 1
ATOM 2940 C CA . LYS B 1 59 ? 26.641 -5.316 19.453 1 69.06 59 LYS B CA 1
ATOM 2941 C C . LYS B 1 59 ? 26.969 -3.939 18.891 1 69.06 59 LYS B C 1
ATOM 2943 O O . LYS B 1 59 ? 26.828 -3.707 17.688 1 69.06 59 LYS B O 1
ATOM 2948 N N . ASN B 1 60 ? 27.188 -2.986 19.656 1 70.69 60 ASN B N 1
ATOM 2949 C CA . ASN B 1 60 ? 27.688 -1.65 19.344 1 70.69 60 ASN B CA 1
ATOM 2950 C C . ASN B 1 60 ? 26.547 -0.724 18.891 1 70.69 60 ASN B C 1
ATOM 2952 O O . ASN B 1 60 ? 26.797 0.309 18.266 1 70.69 60 ASN B O 1
ATOM 2956 N N . VAL B 1 61 ? 25.375 -1.196 19.094 1 73.5 61 VAL B N 1
ATOM 2957 C CA . VAL B 1 61 ? 24.25 -0.31 18.797 1 73.5 61 VAL B CA 1
ATOM 2958 C C . VAL B 1 61 ? 23.375 -0.149 20.047 1 73.5 61 VAL B C 1
ATOM 2960 O O . VAL B 1 61 ? 23.234 -1.09 20.844 1 73.5 61 VAL B O 1
ATOM 2963 N N . MET B 1 62 ? 22.938 1.09 20.281 1 80.06 62 MET B N 1
ATOM 2964 C CA . MET B 1 62 ? 22 1.326 21.375 1 80.06 62 MET B CA 1
ATOM 2965 C C . MET B 1 62 ? 20.609 0.832 21.031 1 80.06 62 MET B C 1
ATOM 2967 O O . MET B 1 62 ? 20.062 1.213 20 1 80.06 62 MET B O 1
ATOM 2971 N N . VAL B 1 63 ? 20.109 -0.116 21.875 1 82.69 63 VAL B N 1
ATOM 2972 C CA . VAL B 1 63 ? 18.797 -0.687 21.625 1 82.69 63 VAL B CA 1
ATOM 2973 C C . VAL B 1 63 ? 17.875 -0.403 22.797 1 82.69 63 VAL B C 1
ATOM 2975 O O . VAL B 1 63 ? 18.297 -0.515 23.953 1 82.69 63 VAL B O 1
ATOM 2978 N N . PRO B 1 64 ? 16.656 0.07 22.5 1 86.38 64 PRO B N 1
ATOM 2979 C CA . PRO B 1 64 ? 15.719 0.307 23.609 1 86.38 64 PRO B CA 1
ATOM 2980 C C . PRO B 1 64 ? 15.258 -0.985 24.281 1 86.38 64 PRO B C 1
ATOM 2982 O O . PRO B 1 64 ? 15.156 -2.023 23.625 1 86.38 64 PRO B O 1
ATOM 2985 N N . THR B 1 65 ? 15.086 -0.95 25.594 1 84.81 65 THR B N 1
ATOM 2986 C CA . THR B 1 65 ? 14.43 -2.053 26.297 1 84.81 65 THR B CA 1
ATOM 2987 C C . THR B 1 65 ? 12.961 -2.141 25.906 1 84.81 65 THR B C 1
ATOM 2989 O O . THR B 1 65 ? 12.398 -1.189 25.375 1 84.81 65 THR B O 1
ATOM 2992 N N . GLU B 1 66 ? 12.398 -3.268 26.203 1 77.19 66 GLU B N 1
ATOM 2993 C CA . GLU B 1 66 ? 10.961 -3.416 25.969 1 77.19 66 GLU B CA 1
ATOM 2994 C C . GLU B 1 66 ? 10.164 -2.396 26.781 1 77.19 66 GLU B C 1
ATOM 2996 O O . GLU B 1 66 ? 9.188 -1.826 26.297 1 77.19 66 GLU B O 1
ATOM 3001 N N . ARG B 1 67 ? 10.602 -2.188 27.922 1 78.94 67 ARG B N 1
ATOM 3002 C CA . ARG B 1 67 ? 9.945 -1.218 28.797 1 78.94 67 ARG B CA 1
ATOM 3003 C C . ARG B 1 67 ? 10.109 0.2 28.25 1 78.94 67 ARG B C 1
ATOM 3005 O O . ARG B 1 67 ? 9.188 1.009 28.328 1 78.94 67 ARG B O 1
ATOM 3012 N N . ALA B 1 68 ? 11.242 0.458 27.719 1 83.31 68 ALA B N 1
ATOM 3013 C CA . ALA B 1 68 ? 11.492 1.781 27.156 1 83.31 68 ALA B CA 1
ATOM 3014 C C . ALA B 1 68 ? 10.547 2.07 25.984 1 83.31 68 ALA B C 1
ATOM 3016 O O . ALA B 1 68 ? 10.039 3.188 25.859 1 83.31 68 ALA B O 1
ATOM 3017 N N . LEU B 1 69 ? 10.32 1.085 25.25 1 78.75 69 LEU B N 1
ATOM 3018 C CA . LEU B 1 69 ? 9.398 1.229 24.125 1 78.75 69 LEU B CA 1
ATOM 3019 C C . LEU B 1 69 ? 7.984 1.532 24.625 1 78.75 69 LEU B C 1
ATOM 3021 O O . LEU B 1 69 ? 7.305 2.402 24.078 1 78.75 69 LEU B O 1
ATOM 3025 N N . GLN B 1 70 ? 7.656 0.874 25.688 1 73.5 70 GLN B N 1
ATOM 3026 C CA . GLN B 1 70 ? 6.352 1.111 26.297 1 73.5 70 GLN B CA 1
ATOM 3027 C C . GLN B 1 70 ? 6.281 2.504 26.922 1 73.5 70 GLN B C 1
ATOM 3029 O O . GLN B 1 70 ? 5.281 3.211 26.766 1 73.5 70 GLN B O 1
ATOM 3034 N N . LEU B 1 71 ? 7.285 2.857 27.547 1 78.5 71 LEU B N 1
ATOM 3035 C CA . LEU B 1 71 ? 7.336 4.164 28.188 1 78.5 71 LEU B CA 1
ATOM 3036 C C . LEU B 1 71 ? 7.277 5.285 27.156 1 78.5 71 LEU B C 1
ATOM 3038 O O . LEU B 1 71 ? 6.629 6.309 27.391 1 78.5 71 LEU B O 1
ATOM 3042 N N . ALA B 1 72 ? 7.992 5.051 26.094 1 79.75 72 ALA B N 1
ATOM 3043 C CA . ALA B 1 72 ? 7.98 6.066 25.047 1 79.75 72 ALA B CA 1
ATOM 3044 C C . ALA B 1 72 ? 6.582 6.242 24.469 1 79.75 72 ALA B C 1
ATOM 3046 O O . ALA B 1 72 ? 6.145 7.371 24.219 1 79.75 72 ALA B O 1
ATOM 3047 N N . ARG B 1 73 ? 5.895 5.23 24.391 1 70.56 73 ARG B N 1
ATOM 3048 C CA . ARG B 1 73 ? 4.516 5.289 23.922 1 70.56 73 ARG B CA 1
AT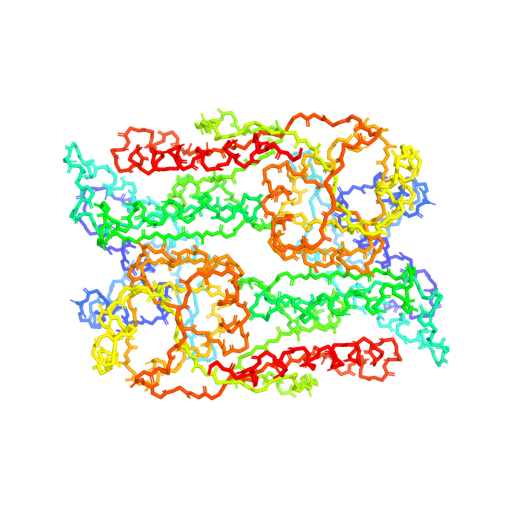OM 3049 C C . ARG B 1 73 ? 3.631 6.043 24.906 1 70.56 73 ARG B C 1
ATOM 3051 O O . ARG B 1 73 ? 2.844 6.906 24.516 1 70.56 73 ARG B O 1
ATOM 3058 N N . ASN B 1 74 ? 3.781 5.699 26.094 1 67.56 74 ASN B N 1
ATOM 3059 C CA . ASN B 1 74 ? 3.012 6.367 27.141 1 67.56 74 ASN B CA 1
ATOM 3060 C C . ASN B 1 74 ? 3.346 7.855 27.219 1 67.56 74 ASN B C 1
ATOM 3062 O O . ASN B 1 74 ? 2.453 8.688 27.406 1 67.56 74 ASN B O 1
ATOM 3066 N N . ALA B 1 75 ? 4.621 8.102 27.141 1 72.88 75 ALA B N 1
ATOM 3067 C CA . ALA B 1 75 ? 5.062 9.5 27.172 1 72.88 75 ALA B CA 1
ATOM 3068 C C . ALA B 1 75 ? 4.48 10.281 26 1 72.88 75 ALA B C 1
ATOM 3070 O O . ALA B 1 75 ? 4.031 11.414 26.156 1 72.88 75 ALA B O 1
ATOM 3071 N N . GLN B 1 76 ? 4.523 9.656 24.922 1 70.38 76 GLN B N 1
ATOM 3072 C CA . GLN B 1 76 ? 3.953 10.312 23.75 1 70.38 76 GLN B CA 1
ATOM 3073 C C . GLN B 1 76 ? 2.467 10.602 23.953 1 70.38 76 GLN B C 1
ATOM 3075 O O . GLN B 1 76 ? 1.986 11.68 23.594 1 70.38 76 GLN B O 1
ATOM 3080 N N . ALA B 1 77 ? 1.811 9.703 24.547 1 61.72 77 ALA B N 1
ATOM 3081 C CA . ALA B 1 77 ? 0.396 9.891 24.859 1 61.72 77 ALA B CA 1
ATOM 3082 C C . ALA B 1 77 ? 0.203 11.031 25.859 1 61.72 77 ALA B C 1
ATOM 3084 O O . ALA B 1 77 ? -0.708 11.852 25.703 1 61.72 77 ALA B O 1
ATOM 3085 N N . ALA B 1 78 ? 1.031 11.039 26.766 1 61.31 78 ALA B N 1
ATOM 3086 C CA . ALA B 1 78 ? 0.956 12.094 27.781 1 61.31 78 ALA B CA 1
ATOM 3087 C C . ALA B 1 78 ? 1.234 13.461 27.172 1 61.31 78 ALA B C 1
ATOM 3089 O O . ALA B 1 78 ? 0.532 14.438 27.453 1 61.31 78 ALA B O 1
ATOM 3090 N N . LEU B 1 79 ? 2.238 13.445 26.375 1 62.47 79 LEU B N 1
ATOM 3091 C CA . LEU B 1 79 ? 2.57 14.711 25.734 1 62.47 79 LEU B CA 1
ATOM 3092 C C . LEU B 1 79 ? 1.439 15.164 24.812 1 62.47 79 LEU B C 1
ATOM 3094 O O . LEU B 1 79 ? 1.107 16.344 24.766 1 62.47 79 LEU B O 1
ATOM 3098 N N . SER B 1 80 ? 0.961 14.211 24.188 1 59.69 80 SER B N 1
ATOM 3099 C CA . SER B 1 80 ? -0.186 14.516 23.344 1 59.69 80 SER B CA 1
ATOM 3100 C C . SER B 1 80 ? -1.363 15.023 24.172 1 59.69 80 SER B C 1
ATOM 3102 O O . SER B 1 80 ? -2.045 15.977 23.766 1 59.69 80 SER B O 1
ATOM 3104 N N . ALA B 1 81 ? -1.527 14.359 25.281 1 54.38 81 ALA B N 1
ATOM 3105 C CA . ALA B 1 81 ? -2.59 14.773 26.188 1 54.38 81 ALA B CA 1
ATOM 3106 C C . ALA B 1 81 ? -2.328 16.172 26.734 1 54.38 81 ALA B C 1
ATOM 3108 O O . ALA B 1 81 ? -3.254 16.984 26.844 1 54.38 81 ALA B O 1
ATOM 3109 N N . LEU B 1 82 ? -1.132 16.359 27.078 1 53.19 82 LEU B N 1
ATOM 3110 C CA . LEU B 1 82 ? -0.749 17.688 27.531 1 53.19 82 LEU B CA 1
ATOM 3111 C C . LEU B 1 82 ? -0.941 18.734 26.438 1 53.19 82 LEU B C 1
ATOM 3113 O O . LEU B 1 82 ? -1.415 19.844 26.703 1 53.19 82 LEU B O 1
ATOM 3117 N N . ASP B 1 83 ? -0.454 18.312 25.328 1 51.03 83 ASP B N 1
ATOM 3118 C CA . ASP B 1 83 ? -0.683 19.219 24.203 1 51.03 83 ASP B CA 1
ATOM 3119 C C . ASP B 1 83 ? -2.17 19.5 24.031 1 51.03 83 ASP B C 1
ATOM 3121 O O . ASP B 1 83 ? -2.557 20.641 23.734 1 51.03 83 ASP B O 1
ATOM 3125 N N . ASN B 1 84 ? -2.807 18.469 24.234 1 48.84 84 ASN B N 1
ATOM 3126 C CA . ASN B 1 84 ? -4.254 18.641 24.141 1 48.84 84 ASN B CA 1
ATOM 3127 C C . ASN B 1 84 ? -4.789 19.531 25.25 1 48.84 84 ASN B C 1
ATOM 3129 O O . ASN B 1 84 ? -5.777 20.25 25.062 1 48.84 84 ASN B O 1
ATOM 3133 N N . LEU B 1 85 ? -4.238 19.297 26.406 1 43.81 85 LEU B N 1
ATOM 3134 C CA . LEU B 1 85 ? -4.641 20.156 27.516 1 43.81 85 LEU B CA 1
ATOM 3135 C C . LEU B 1 85 ? -4.238 21.609 27.25 1 43.81 85 LEU B C 1
ATOM 3137 O O . LEU B 1 85 ? -4.98 22.531 27.578 1 43.81 85 LEU B O 1
ATOM 3141 N N . LEU B 1 86 ? -2.938 21.625 27.016 1 42.19 86 LEU B N 1
ATOM 3142 C CA . LEU B 1 86 ? -2.482 22.984 26.734 1 42.19 86 LEU B CA 1
ATOM 3143 C C . LEU B 1 86 ? -3.146 23.531 25.484 1 42.19 86 LEU B C 1
ATOM 3145 O O . LEU B 1 86 ? -3.074 24.734 25.203 1 42.19 86 LEU B O 1
ATOM 3149 N N . VAL B 1 87 ? -3.426 22.625 24.641 1 41.84 87 VAL B N 1
ATOM 3150 C CA . VAL B 1 87 ? -4.277 23.125 23.562 1 41.84 87 VAL B CA 1
ATOM 3151 C C . VAL B 1 87 ? -5.582 23.656 24.156 1 41.84 87 VAL B C 1
ATOM 3153 O O . VAL B 1 87 ? -6.457 22.875 24.547 1 41.84 87 VAL B O 1
ATOM 3156 N N . SER B 1 88 ? -5.57 24.172 25.391 1 38.94 88 SER B N 1
ATOM 3157 C CA . SER B 1 88 ? -6.695 25.062 25.672 1 38.94 88 SER B CA 1
ATOM 3158 C C . SER B 1 88 ? -7.422 25.453 24.391 1 38.94 88 SER B C 1
ATOM 3160 O O . SER B 1 88 ? -6.898 25.281 23.297 1 38.94 88 SER B O 1
ATOM 3162 N N . ASP B 1 89 ? -8.625 26.172 24.625 1 42 89 ASP B N 1
ATOM 3163 C CA . ASP B 1 89 ? -9.508 26.938 23.75 1 42 89 ASP B CA 1
ATOM 3164 C C . ASP B 1 89 ? -8.719 27.656 22.672 1 42 89 ASP B C 1
ATOM 3166 O O . ASP B 1 89 ? -9.18 28.672 22.125 1 42 89 ASP B O 1
ATOM 3170 N N . GLU B 1 90 ? -7.469 27.672 22.734 1 49.09 90 GLU B N 1
ATOM 3171 C CA . GLU B 1 90 ? -6.812 28.531 21.75 1 49.09 90 GLU B CA 1
ATOM 3172 C C . GLU B 1 90 ? -7.238 28.188 20.328 1 49.09 90 GLU B C 1
ATOM 3174 O O . GLU B 1 90 ? -7.461 27.016 20.016 1 49.09 90 GLU B O 1
ATOM 3179 N N . ARG B 1 91 ? -7.793 29.109 19.672 1 67.94 91 ARG B N 1
ATOM 3180 C CA . ARG B 1 91 ? -8.445 29.203 18.359 1 67.94 91 ARG B CA 1
ATOM 3181 C C . ARG B 1 91 ? -7.641 28.484 17.281 1 67.94 91 ARG B C 1
ATOM 3183 O O . ARG B 1 91 ? -6.508 28.891 16.984 1 67.94 91 ARG B O 1
ATOM 3190 N N . PHE B 1 92 ? -7.699 27.094 17.234 1 87.31 92 PHE B N 1
ATOM 3191 C CA . PHE B 1 92 ? -7.141 26.422 16.078 1 87.31 92 PHE B CA 1
ATOM 3192 C C . PHE B 1 92 ? -7.367 27.25 14.812 1 87.31 92 PHE B C 1
ATOM 3194 O O . PHE B 1 92 ? -8.508 27.578 14.484 1 87.31 92 PHE B O 1
ATOM 3201 N N . ASP B 1 93 ? -6.246 27.641 14.375 1 92.25 93 ASP B N 1
ATOM 3202 C CA . ASP B 1 93 ? -6.27 28.328 13.086 1 92.25 93 ASP B CA 1
ATOM 3203 C C . ASP B 1 93 ? -5.512 27.531 12.031 1 92.25 93 ASP B C 1
ATOM 3205 O O . ASP B 1 93 ? -4.277 27.484 12.047 1 92.25 93 ASP B O 1
ATOM 3209 N N . PRO B 1 94 ? -6.223 26.875 11.133 1 95.81 94 PRO B N 1
ATOM 3210 C CA . PRO B 1 94 ? -5.559 26.078 10.102 1 95.81 94 PRO B CA 1
ATOM 3211 C C . PRO B 1 94 ? -4.496 26.859 9.336 1 95.81 94 PRO B C 1
ATOM 3213 O O . PRO B 1 94 ? -3.459 26.297 8.969 1 95.81 94 PRO B O 1
ATOM 3216 N N . ALA B 1 95 ? -4.715 28.078 9.18 1 95.94 95 ALA B N 1
ATOM 3217 C CA . ALA B 1 95 ? -3.832 28.891 8.336 1 95.94 95 ALA B CA 1
ATOM 3218 C C . ALA B 1 95 ? -2.439 29 8.945 1 95.94 95 ALA B C 1
ATOM 3220 O O . ALA B 1 95 ? -1.454 29.188 8.227 1 95.94 95 ALA B O 1
ATOM 3221 N N . THR B 1 96 ? -2.357 28.828 10.234 1 94.5 96 THR B N 1
ATOM 3222 C CA . THR B 1 96 ? -1.071 29.078 10.875 1 94.5 96 THR B CA 1
ATOM 3223 C C . THR B 1 96 ? -0.579 27.812 11.586 1 94.5 96 THR B C 1
ATOM 3225 O O . THR B 1 96 ? 0.551 27.781 12.078 1 94.5 96 THR B O 1
ATOM 3228 N N . THR B 1 97 ? -1.35 26.797 11.594 1 94.5 97 THR B N 1
ATOM 3229 C CA . THR B 1 97 ? -0.979 25.609 12.367 1 94.5 97 THR B CA 1
ATOM 3230 C C . THR B 1 97 ? 0.237 24.922 11.758 1 94.5 97 THR B C 1
ATOM 3232 O O . THR B 1 97 ? 0.371 24.875 10.531 1 94.5 97 THR B O 1
ATOM 3235 N N . GLU B 1 98 ? 1.104 24.375 12.633 1 93.06 98 GLU B N 1
ATOM 3236 C CA . GLU B 1 98 ? 2.262 23.594 12.219 1 93.06 98 GLU B CA 1
ATOM 3237 C C . GLU B 1 98 ? 2.146 22.156 12.695 1 93.06 98 GLU B C 1
ATOM 3239 O O . GLU B 1 98 ? 3.125 21.406 12.664 1 93.06 98 GLU B O 1
ATOM 3244 N N . GLN B 1 99 ? 0.944 21.828 13.07 1 91.44 99 GLN B N 1
ATOM 3245 C CA . GLN B 1 99 ? 0.694 20.5 13.617 1 91.44 99 GLN B CA 1
ATOM 3246 C C . GLN B 1 99 ? 0.835 19.422 12.539 1 91.44 99 GLN B C 1
ATOM 3248 O O . GLN B 1 99 ? 0.722 19.719 11.344 1 91.44 99 GLN B O 1
ATOM 3253 N N . SER B 1 100 ? 1.095 18.219 13.055 1 95.06 100 SER B N 1
ATOM 3254 C CA . SER B 1 100 ? 1.115 17.047 12.195 1 95.06 100 SER B CA 1
ATOM 3255 C C . SER B 1 100 ? -0.131 16.188 12.406 1 95.06 100 SER B C 1
ATOM 3257 O O . SER B 1 100 ? -0.489 15.867 13.539 1 95.06 100 SER B O 1
ATOM 3259 N N . PHE B 1 101 ? -0.77 15.984 11.352 1 97.12 101 PHE B N 1
ATOM 3260 C CA . PHE B 1 101 ? -1.946 15.117 11.359 1 97.12 101 PHE B CA 1
ATOM 3261 C C . PHE B 1 101 ? -1.618 13.75 10.773 1 97.12 101 PHE B C 1
ATOM 3263 O O . PHE B 1 101 ? -0.955 13.656 9.734 1 97.12 101 PHE B O 1
ATOM 3270 N N . VAL B 1 102 ? -2.08 12.688 11.438 1 96.94 102 VAL B N 1
ATOM 3271 C CA . VAL B 1 102 ? -1.771 11.328 11.008 1 96.94 102 VAL B CA 1
ATOM 3272 C C . VAL B 1 102 ? -3.064 10.547 10.805 1 96.94 102 VAL B C 1
ATOM 3274 O O . VAL B 1 102 ? -3.875 10.422 11.727 1 96.94 102 VAL B O 1
ATOM 3277 N N . VAL B 1 103 ? -3.207 10.016 9.625 1 97.5 103 VAL B N 1
ATOM 3278 C CA . VAL B 1 103 ? -4.348 9.18 9.266 1 97.5 103 VAL B CA 1
ATOM 3279 C C . VAL B 1 103 ? -3.873 7.773 8.922 1 97.5 103 VAL B C 1
ATOM 3281 O O . VAL B 1 103 ? -3.127 7.582 7.957 1 97.5 103 VAL B O 1
ATOM 3284 N N . ALA B 1 104 ? -4.297 6.824 9.695 1 95.31 104 ALA B N 1
ATOM 3285 C CA . ALA B 1 104 ? -4.031 5.434 9.336 1 95.31 104 ALA B CA 1
ATOM 3286 C C . ALA B 1 104 ? -5.137 4.875 8.445 1 95.31 104 ALA B C 1
ATOM 3288 O O . ALA B 1 104 ? -6.312 4.895 8.82 1 95.31 104 ALA B O 1
ATOM 3289 N N . MET B 1 105 ? -4.695 4.383 7.273 1 93.12 105 MET B N 1
ATOM 3290 C CA . MET B 1 105 ? -5.719 3.938 6.328 1 93.12 105 MET B CA 1
ATOM 3291 C C . MET B 1 105 ? -5.137 2.957 5.316 1 93.12 105 MET B C 1
ATOM 3293 O O . MET B 1 105 ? -3.971 3.07 4.938 1 93.12 105 MET B O 1
ATOM 3297 N N . PRO B 1 106 ? -5.988 2.021 4.871 1 91.31 106 PRO B N 1
ATOM 3298 C CA . PRO B 1 106 ? -5.641 1.279 3.656 1 91.31 106 PRO B CA 1
ATOM 3299 C C . PRO B 1 106 ? -5.844 2.098 2.385 1 91.31 106 PRO B C 1
ATOM 3301 O O . PRO B 1 106 ? -6.383 3.207 2.439 1 91.31 106 PRO B O 1
ATOM 3304 N N . ASP B 1 107 ? -5.387 1.601 1.298 1 92.88 107 ASP B N 1
ATOM 3305 C CA . ASP B 1 107 ? -5.59 2.305 0.035 1 92.88 107 ASP B CA 1
ATOM 3306 C C . ASP B 1 107 ? -6.742 1.688 -0.756 1 92.88 107 ASP B C 1
ATOM 3308 O O . ASP B 1 107 ? -6.656 1.545 -1.978 1 92.88 107 ASP B O 1
ATOM 3312 N N . TYR B 1 108 ? -7.844 1.288 -0.018 1 93.62 108 TYR B N 1
ATOM 3313 C CA . TYR B 1 108 ? -8.961 0.683 -0.731 1 93.62 108 TYR B CA 1
ATOM 3314 C C . TYR B 1 108 ? -10.016 1.729 -1.084 1 93.62 108 TYR B C 1
ATOM 3316 O O . TYR B 1 108 ? -11.023 1.411 -1.713 1 93.62 108 TYR B O 1
ATOM 3324 N N . LEU B 1 109 ? -9.859 2.963 -0.614 1 97.31 109 LEU B N 1
ATOM 3325 C CA . LEU B 1 109 ? -10.68 4.062 -1.122 1 97.31 109 LEU B CA 1
ATOM 3326 C C . LEU B 1 109 ? -10.07 4.652 -2.389 1 97.31 109 LEU B C 1
ATOM 3328 O O . LEU B 1 109 ? -8.844 4.789 -2.488 1 97.31 109 LEU B O 1
ATOM 3332 N N . ALA B 1 110 ? -10.945 4.996 -3.32 1 98.06 110 ALA B N 1
ATOM 3333 C CA . ALA B 1 110 ? -10.477 5.527 -4.598 1 98.06 110 ALA B CA 1
ATOM 3334 C C . ALA B 1 110 ? -9.562 6.734 -4.395 1 98.06 110 ALA B C 1
ATOM 3336 O O . ALA B 1 110 ? -9.812 7.562 -3.52 1 98.06 110 ALA B O 1
ATOM 3337 N N . PRO B 1 111 ? -8.578 6.973 -5.234 1 98.06 111 PRO B N 1
ATOM 3338 C CA . PRO B 1 111 ? -7.531 7.988 -5.09 1 98.06 111 PRO B CA 1
ATOM 3339 C C . PRO B 1 111 ? -8.094 9.406 -4.973 1 98.06 111 PRO B C 1
ATOM 3341 O O . PRO B 1 111 ? -7.57 10.211 -4.203 1 98.06 111 PRO B O 1
ATOM 3344 N N . PRO B 1 112 ? -9.211 9.773 -5.617 1 98.25 112 PRO B N 1
ATOM 3345 C CA . PRO B 1 112 ? -9.711 11.148 -5.516 1 98.25 112 PRO B CA 1
ATOM 3346 C C . PRO B 1 112 ? -10.07 11.539 -4.086 1 98.25 112 PRO B C 1
ATOM 3348 O O . PRO B 1 112 ? -10.062 12.719 -3.744 1 98.25 112 PRO B O 1
ATOM 3351 N N . PHE B 1 113 ? -10.43 10.531 -3.232 1 98.69 113 PHE B N 1
ATOM 3352 C CA . PHE B 1 113 ? -10.773 10.812 -1.843 1 98.69 113 PHE B CA 1
ATOM 3353 C C . PHE B 1 113 ? -9.617 11.492 -1.124 1 98.69 113 PHE B C 1
ATOM 3355 O O . PHE B 1 113 ? -9.734 12.641 -0.697 1 98.69 113 PHE B O 1
ATOM 3362 N N . PHE B 1 114 ? -8.461 10.805 -1.075 1 98.62 114 PHE B N 1
ATOM 3363 C CA . PHE B 1 114 ? -7.352 11.352 -0.312 1 98.62 114 PHE B CA 1
ATOM 3364 C C . PHE B 1 114 ? -6.695 12.508 -1.066 1 98.62 114 PHE B C 1
ATOM 3366 O O . PHE B 1 114 ? -6.102 13.398 -0.455 1 98.62 114 PHE B O 1
ATOM 3373 N N . ALA B 1 115 ? -6.797 12.555 -2.395 1 98.62 115 ALA B N 1
ATOM 3374 C CA . ALA B 1 115 ? -6.336 13.695 -3.172 1 98.62 115 ALA B CA 1
ATOM 3375 C C . ALA B 1 115 ? -7.059 14.977 -2.754 1 98.62 115 ALA B C 1
ATOM 3377 O O . ALA B 1 115 ? -6.434 16.031 -2.598 1 98.62 115 ALA B O 1
ATOM 3378 N N . HIS B 1 116 ? -8.336 14.82 -2.584 1 98.75 116 HIS B N 1
ATOM 3379 C CA . HIS B 1 116 ? -9.141 15.953 -2.133 1 98.75 116 HIS B CA 1
ATOM 3380 C C . HIS B 1 116 ? -8.695 16.422 -0.752 1 98.75 116 HIS B C 1
ATOM 3382 O O . HIS B 1 116 ? -8.578 17.625 -0.511 1 98.75 116 HIS B O 1
ATOM 3388 N N . VAL B 1 117 ? -8.445 15.484 0.157 1 98.75 117 VAL B N 1
ATOM 3389 C CA . VAL B 1 117 ? -8.016 15.82 1.509 1 98.75 117 VAL B CA 1
ATOM 3390 C C . VAL B 1 117 ? -6.695 16.594 1.454 1 98.75 117 VAL B C 1
ATOM 3392 O O . VAL B 1 117 ? -6.555 17.641 2.072 1 98.75 117 VAL B O 1
ATOM 3395 N N . VAL B 1 118 ? -5.762 16.078 0.679 1 98.69 118 VAL B N 1
ATOM 3396 C CA . VAL B 1 118 ? -4.426 16.656 0.597 1 98.69 118 VAL B CA 1
ATOM 3397 C C . VAL B 1 118 ? -4.52 18.062 0.011 1 98.69 118 VAL B C 1
ATOM 3399 O O . VAL B 1 118 ? -3.926 19.016 0.545 1 98.69 118 VAL B O 1
ATOM 3402 N N . ARG B 1 119 ? -5.27 18.234 -1.043 1 98.38 119 ARG B N 1
ATOM 3403 C CA . ARG B 1 119 ? -5.445 19.547 -1.659 1 98.38 119 ARG B CA 1
ATOM 3404 C C . ARG B 1 119 ? -6.047 20.547 -0.671 1 98.38 119 ARG B C 1
ATOM 3406 O O . ARG B 1 119 ? -5.57 21.672 -0.546 1 98.38 119 ARG B O 1
ATOM 3413 N N . ALA B 1 120 ? -7.062 20.094 -0.009 1 98.5 120 ALA B N 1
ATOM 3414 C CA . ALA B 1 120 ? -7.766 20.969 0.932 1 98.5 120 ALA B CA 1
ATOM 3415 C C . ALA B 1 120 ? -6.867 21.344 2.104 1 98.5 120 ALA B C 1
ATOM 3417 O O . ALA B 1 120 ? -6.84 22.516 2.52 1 98.5 120 ALA B O 1
ATOM 3418 N N . VAL B 1 121 ? -6.109 20.359 2.633 1 98.25 121 VAL B N 1
ATOM 3419 C CA . VAL B 1 121 ? -5.227 20.625 3.766 1 98.25 121 VAL B CA 1
ATOM 3420 C C . VAL B 1 121 ? -4.094 21.547 3.34 1 98.25 121 VAL B C 1
ATOM 3422 O O . VAL B 1 121 ? -3.744 22.484 4.066 1 98.25 121 VAL B O 1
ATOM 3425 N N . ARG B 1 122 ? -3.525 21.312 2.168 1 97.5 122 ARG B N 1
ATOM 3426 C CA . ARG B 1 122 ? -2.443 22.172 1.685 1 97.5 122 ARG B CA 1
ATOM 3427 C C . ARG B 1 122 ? -2.908 23.609 1.533 1 97.5 122 ARG B C 1
ATOM 3429 O O . ARG B 1 122 ? -2.154 24.547 1.816 1 97.5 122 ARG B O 1
ATOM 3436 N N . ARG B 1 123 ? -4.109 23.812 1.131 1 97.5 123 ARG B N 1
ATOM 3437 C CA . ARG B 1 123 ? -4.668 25.141 0.923 1 97.5 123 ARG B CA 1
ATOM 3438 C C . ARG B 1 123 ? -5 25.812 2.252 1 97.5 123 ARG B C 1
ATOM 3440 O O . ARG B 1 123 ? -4.621 26.953 2.486 1 97.5 123 ARG B O 1
ATOM 3447 N N . ALA B 1 124 ? -5.629 25.125 3.117 1 97.94 124 ALA B N 1
ATOM 3448 C CA . ALA B 1 124 ? -6.16 25.703 4.352 1 97.94 124 ALA B CA 1
ATOM 3449 C C . ALA B 1 124 ? -5.082 25.781 5.426 1 97.94 124 ALA B C 1
ATOM 3451 O O . ALA B 1 124 ? -5.105 26.672 6.277 1 97.94 124 ALA B O 1
ATOM 3452 N N . ALA B 1 125 ? -4.168 24.797 5.402 1 97.81 125 ALA B N 1
ATOM 3453 C CA . ALA B 1 125 ? -3.129 24.688 6.422 1 97.81 125 ALA B CA 1
ATOM 3454 C C . ALA B 1 125 ? -1.764 24.453 5.789 1 97.81 125 ALA B C 1
ATOM 3456 O O . ALA B 1 125 ? -1.152 23.406 6 1 97.81 125 ALA B O 1
ATOM 3457 N N . PRO B 1 126 ? -1.247 25.406 5.16 1 96 126 PRO B N 1
ATOM 3458 C CA . PRO B 1 126 ? -0.038 25.234 4.355 1 96 126 PRO B CA 1
ATOM 3459 C C . PRO B 1 126 ? 1.186 24.875 5.195 1 96 126 PRO B C 1
ATOM 3461 O O . PRO B 1 126 ? 2.176 24.359 4.664 1 96 126 PRO B O 1
ATOM 3464 N N . HIS B 1 127 ? 1.139 25.078 6.504 1 96 127 HIS B N 1
ATOM 3465 C CA . HIS B 1 127 ? 2.301 24.797 7.34 1 96 127 HIS B CA 1
ATOM 3466 C C . HIS B 1 127 ? 2.131 23.5 8.117 1 96 127 HIS B C 1
ATOM 3468 O O . HIS B 1 127 ? 3.037 23.078 8.836 1 96 127 HIS B O 1
ATOM 3474 N N . ALA B 1 128 ? 1.017 22.891 7.984 1 96.69 128 ALA B N 1
ATOM 3475 C CA . ALA B 1 128 ? 0.755 21.609 8.633 1 96.69 128 ALA B CA 1
ATOM 3476 C C . ALA B 1 128 ? 1.415 20.453 7.875 1 96.69 128 ALA B C 1
ATOM 3478 O O . ALA B 1 128 ? 1.838 20.625 6.727 1 96.69 128 ALA B O 1
ATOM 3479 N N . ARG B 1 129 ? 1.562 19.406 8.578 1 97.44 129 ARG B N 1
ATOM 3480 C CA . ARG B 1 129 ? 2.002 18.156 7.965 1 97.44 129 ARG B CA 1
ATOM 3481 C C . ARG B 1 129 ? 0.894 17.109 8 1 97.44 129 ARG B C 1
ATOM 3483 O O . ARG B 1 129 ? 0.134 17.031 8.969 1 97.44 129 ARG B O 1
ATOM 3490 N N . LEU B 1 130 ? 0.768 16.391 6.961 1 98.06 130 LEU B N 1
ATOM 3491 C CA . LEU B 1 130 ? -0.212 15.32 6.863 1 98.06 130 LEU B CA 1
ATOM 3492 C C . LEU B 1 130 ? 0.466 14 6.512 1 98.06 130 LEU B C 1
ATOM 3494 O O . LEU B 1 130 ? 1.188 13.914 5.516 1 98.06 130 LEU B O 1
ATOM 3498 N N . SER B 1 131 ? 0.222 12.961 7.359 1 96.62 131 SER B N 1
ATOM 3499 C CA . SER B 1 131 ? 0.828 11.656 7.137 1 96.62 131 SER B CA 1
ATOM 3500 C C . SER B 1 131 ? -0.231 10.562 7.059 1 96.62 131 SER B C 1
ATOM 3502 O O . SER B 1 131 ? -1.134 10.5 7.898 1 96.62 131 SER B O 1
ATOM 3504 N N . ALA B 1 132 ? -0.083 9.758 6.031 1 95.88 132 ALA B N 1
ATOM 3505 C CA . ALA B 1 132 ? -0.838 8.508 5.973 1 95.88 132 ALA B CA 1
ATOM 3506 C C . ALA B 1 132 ? 0.018 7.328 6.418 1 95.88 132 ALA B C 1
ATOM 3508 O O . ALA B 1 132 ? 1.2 7.246 6.074 1 95.88 132 ALA B O 1
ATOM 3509 N N . LEU B 1 133 ? -0.598 6.473 7.184 1 91.5 133 LEU B N 1
ATOM 3510 C CA . LEU B 1 133 ? 0.07 5.258 7.637 1 91.5 133 LEU B CA 1
ATOM 3511 C C . LEU B 1 133 ? -0.71 4.02 7.215 1 91.5 133 LEU B C 1
ATOM 3513 O O . LEU B 1 133 ? -1.942 4.012 7.258 1 91.5 133 LEU B O 1
ATOM 3517 N N . PRO B 1 134 ? 0.022 3.014 6.801 1 88.12 134 PRO B N 1
ATOM 3518 C CA . PRO B 1 134 ? -0.674 1.779 6.43 1 88.12 134 PRO B CA 1
ATOM 3519 C C . PRO B 1 134 ? -1.205 1.014 7.641 1 88.12 134 PRO B C 1
ATOM 3521 O O . PRO B 1 134 ? -0.624 1.09 8.727 1 88.12 134 PRO B O 1
ATOM 3524 N N . LEU B 1 135 ? -2.324 0.339 7.344 1 83.06 135 LEU B N 1
ATOM 3525 C CA . LEU B 1 135 ? -2.814 -0.598 8.344 1 83.06 135 LEU B CA 1
ATOM 3526 C C . LEU B 1 135 ? -2.242 -1.992 8.117 1 83.06 135 LEU B C 1
ATOM 3528 O O . LEU B 1 135 ? -2.273 -2.502 6.992 1 83.06 135 LEU B O 1
ATOM 3532 N N . GLY B 1 136 ? -1.309 -2.43 8.961 1 71.88 136 GLY B N 1
ATOM 3533 C CA . GLY B 1 136 ? -0.701 -3.742 8.805 1 71.88 136 GLY B CA 1
ATOM 3534 C C . GLY B 1 136 ? -1.211 -4.754 9.82 1 71.88 136 GLY B C 1
ATOM 3535 O O . GLY B 1 136 ? -1.966 -4.406 10.727 1 71.88 136 GLY B O 1
ATOM 3536 N N . ALA B 1 137 ? -0.811 -5.926 9.484 1 64.38 137 ALA B N 1
ATOM 3537 C CA . ALA B 1 137 ? -1.264 -7.055 10.297 1 64.38 137 ALA B CA 1
ATOM 3538 C C . ALA B 1 137 ? -0.872 -6.867 11.758 1 64.38 137 ALA B C 1
ATOM 3540 O O . ALA B 1 137 ? -1.588 -7.309 12.664 1 64.38 137 ALA B O 1
ATOM 3541 N N . THR B 1 138 ? 0.09 -6.137 11.977 1 65.19 138 THR B N 1
ATOM 3542 C CA . THR B 1 138 ? 0.593 -6.016 13.344 1 65.19 138 THR B CA 1
ATOM 3543 C C . THR B 1 138 ? 0.295 -4.629 13.906 1 65.19 138 THR B C 1
ATOM 3545 O O . THR B 1 138 ? 0.729 -4.293 15.008 1 65.19 138 THR B O 1
ATOM 3548 N N . PHE B 1 139 ? -0.439 -3.969 13.195 1 74.19 139 PHE B N 1
ATOM 3549 C CA . PHE B 1 139 ? -0.695 -2.6 13.633 1 74.19 139 PHE B CA 1
ATOM 3550 C C . PHE B 1 139 ? -1.843 -2.553 14.633 1 74.19 139 PHE B C 1
ATOM 3552 O O . PHE B 1 139 ? -2.975 -2.914 14.305 1 74.19 139 PHE B O 1
ATOM 3559 N N . ASP B 1 140 ? -1.583 -2.143 15.766 1 81.06 140 ASP B N 1
ATOM 3560 C CA . ASP B 1 140 ? -2.604 -1.935 16.797 1 81.06 140 ASP B CA 1
ATOM 3561 C C . ASP B 1 140 ? -3.184 -0.525 16.703 1 81.06 140 ASP B C 1
ATOM 3563 O O . ASP B 1 140 ? -2.691 0.394 17.359 1 81.06 140 ASP B O 1
ATOM 3567 N N . TYR B 1 141 ? -4.242 -0.458 15.984 1 86.5 141 TYR B N 1
ATOM 3568 C CA . TYR B 1 141 ? -4.785 0.865 15.695 1 86.5 141 TYR B CA 1
ATOM 3569 C C . TYR B 1 141 ? -5.41 1.478 16.938 1 86.5 141 TYR B C 1
ATOM 3571 O O . TYR B 1 141 ? -5.414 2.699 17.109 1 86.5 141 TYR B O 1
ATOM 3579 N N . GLU B 1 142 ? -5.93 0.616 17.906 1 85.81 142 GLU B N 1
ATOM 3580 C CA . GLU B 1 142 ? -6.527 1.146 19.125 1 85.81 142 GLU B CA 1
ATOM 3581 C C . GLU B 1 142 ? -5.473 1.794 20.016 1 85.81 142 GLU B C 1
ATOM 3583 O O . GLU B 1 142 ? -5.691 2.879 20.562 1 85.81 142 GLU B O 1
ATOM 3588 N N . GLN B 1 143 ? -4.438 1.068 20.078 1 85.75 143 GLN B N 1
ATOM 3589 C CA . GLN B 1 143 ? -3.34 1.618 20.859 1 85.75 143 GLN B CA 1
ATOM 3590 C C . GLN B 1 143 ? -2.801 2.9 20.234 1 85.75 143 GLN B C 1
ATOM 3592 O O . GLN B 1 143 ? -2.49 3.861 20.938 1 85.75 143 GLN B O 1
ATOM 3597 N N . ALA B 1 144 ? -2.705 2.926 18.953 1 89.62 144 ALA B N 1
ATOM 3598 C CA . ALA B 1 144 ? -2.191 4.094 18.25 1 89.62 144 ALA B CA 1
ATOM 3599 C C . ALA B 1 144 ? -3.1 5.305 18.453 1 89.62 144 ALA B C 1
ATOM 3601 O O . ALA B 1 144 ? -2.617 6.422 18.672 1 89.62 144 ALA B O 1
ATOM 3602 N N . LEU B 1 145 ? -4.383 5.09 18.484 1 91.12 145 LEU B N 1
ATOM 3603 C CA . LEU B 1 145 ? -5.352 6.156 18.703 1 91.12 145 LEU B CA 1
ATOM 3604 C C . LEU B 1 145 ? -5.285 6.656 20.141 1 91.12 145 LEU B C 1
ATOM 3606 O O . LEU B 1 145 ? -5.281 7.867 20.391 1 91.12 145 LEU B O 1
ATOM 3610 N N . SER B 1 146 ? -5.199 5.672 21.031 1 85.25 146 SER B N 1
ATOM 3611 C CA . SER B 1 146 ? -5.164 6.023 22.438 1 85.25 146 SER B CA 1
ATOM 3612 C C . SER B 1 146 ? -3.893 6.793 22.781 1 85.25 146 SER B C 1
ATOM 3614 O O . SER B 1 146 ? -3.934 7.75 23.562 1 85.25 146 SER B O 1
ATOM 3616 N N . ALA B 1 147 ? -2.824 6.375 22.141 1 82.31 147 ALA B N 1
ATOM 3617 C CA . ALA B 1 147 ? -1.526 6.992 22.406 1 82.31 147 ALA B CA 1
ATOM 3618 C C . ALA B 1 147 ? -1.385 8.312 21.641 1 82.31 147 ALA B C 1
ATOM 3620 O O . ALA B 1 147 ? -0.473 9.094 21.922 1 82.31 147 ALA B O 1
ATOM 3621 N N . GLY B 1 148 ? -2.186 8.539 20.719 1 85.88 148 GLY B N 1
ATOM 3622 C CA . GLY B 1 148 ? -2.156 9.781 19.953 1 85.88 148 GLY B CA 1
ATOM 3623 C C . GLY B 1 148 ? -1.133 9.766 18.828 1 85.88 148 GLY B C 1
ATOM 3624 O O . GLY B 1 148 ? -0.831 10.812 18.25 1 85.88 148 GLY B O 1
ATOM 3625 N N . THR B 1 149 ? -0.571 8.625 18.547 1 89.56 149 THR B N 1
ATOM 3626 C CA . THR B 1 149 ? 0.37 8.523 17.438 1 89.56 149 THR B CA 1
ATOM 3627 C C . THR B 1 149 ? -0.368 8.531 16.109 1 89.56 149 THR B C 1
ATOM 3629 O O . THR B 1 149 ? 0.234 8.773 15.062 1 89.56 149 THR B O 1
ATOM 3632 N N . VAL B 1 150 ? -1.627 8.219 16.203 1 94.88 150 VAL B N 1
ATOM 3633 C CA . VAL B 1 150 ? -2.549 8.328 15.07 1 94.88 150 VAL B CA 1
ATOM 3634 C C . VAL B 1 150 ? -3.766 9.156 15.477 1 94.88 150 VAL B C 1
ATOM 3636 O O . VAL B 1 150 ? -4.297 9 16.578 1 94.88 150 VAL B O 1
ATOM 3639 N N . ASP B 1 151 ? -4.125 10.047 14.602 1 95.94 151 ASP B N 1
ATOM 3640 C CA . ASP B 1 151 ? -5.273 10.898 14.891 1 95.94 151 ASP B CA 1
ATOM 3641 C C . ASP B 1 151 ? -6.578 10.219 14.484 1 95.94 151 ASP B C 1
ATOM 3643 O O . ASP B 1 151 ? -7.566 10.266 15.219 1 95.94 151 ASP B O 1
ATOM 3647 N N . ILE B 1 152 ? -6.57 9.648 13.305 1 97.75 152 ILE B N 1
ATOM 3648 C CA . ILE B 1 152 ? -7.77 9.055 12.727 1 97.75 152 ILE B CA 1
ATOM 3649 C C . ILE B 1 152 ? -7.414 7.734 12.047 1 97.75 152 ILE B C 1
ATOM 3651 O O . ILE B 1 152 ? -6.363 7.621 11.414 1 97.75 152 ILE B O 1
ATOM 3655 N N . VAL B 1 153 ? -8.305 6.766 12.203 1 96.44 153 VAL B N 1
ATOM 3656 C CA . VAL B 1 153 ? -8.203 5.516 11.453 1 96.44 153 VAL B CA 1
ATOM 3657 C C . VAL B 1 153 ? -9.391 5.387 10.5 1 96.44 153 VAL B C 1
ATOM 3659 O O . VAL B 1 153 ? -10.539 5.629 10.891 1 96.44 153 VAL B O 1
ATOM 3662 N N . ILE B 1 154 ? -9.094 5.086 9.281 1 96 154 ILE B N 1
ATOM 3663 C CA . ILE B 1 154 ? -10.156 4.75 8.344 1 96 154 ILE B CA 1
ATOM 3664 C C . ILE B 1 154 ? -10.258 3.234 8.195 1 96 154 ILE B C 1
ATOM 3666 O O . ILE B 1 154 ? -9.266 2.562 7.914 1 96 154 ILE B O 1
ATOM 3670 N N . GLY B 1 155 ? -11.477 2.725 8.438 1 91.31 155 GLY B N 1
ATOM 3671 C CA . GLY B 1 155 ? -11.695 1.288 8.375 1 91.31 155 GLY B CA 1
ATOM 3672 C C . GLY B 1 155 ? -13.008 0.914 7.711 1 91.31 155 GLY B C 1
ATOM 3673 O O . GLY B 1 155 ? -13.781 1.788 7.316 1 91.31 155 GLY B O 1
ATOM 3674 N N . ASN B 1 156 ? -13.156 -0.379 7.523 1 90.25 156 ASN B N 1
ATOM 3675 C CA . ASN B 1 156 ? -14.406 -0.908 6.988 1 90.25 156 ASN B CA 1
ATOM 3676 C C . ASN B 1 156 ? -14.734 -2.277 7.582 1 90.25 156 ASN B C 1
ATOM 3678 O O . ASN B 1 156 ? -15.352 -3.113 6.914 1 90.25 156 ASN B O 1
ATOM 3682 N N . TRP B 1 157 ? -14.367 -2.498 8.766 1 83.88 157 TRP B N 1
ATOM 3683 C CA . TRP B 1 157 ? -14.648 -3.762 9.438 1 83.88 157 TRP B CA 1
ATOM 3684 C C . TRP B 1 157 ? -16.109 -3.852 9.844 1 83.88 157 TRP B C 1
ATOM 3686 O O . TRP B 1 157 ? -16.734 -2.84 10.172 1 83.88 157 TRP B O 1
ATOM 3696 N N . PRO B 1 158 ? -16.578 -5.074 9.859 1 81.5 158 PRO B N 1
ATOM 3697 C CA . PRO B 1 158 ? -18 -5.254 10.164 1 81.5 158 PRO B CA 1
ATOM 3698 C C . PRO B 1 158 ? -18.344 -4.836 11.594 1 81.5 158 PRO B C 1
ATOM 3700 O O . PRO B 1 158 ? -19.453 -4.355 11.844 1 81.5 158 PRO B O 1
ATOM 3703 N N . ASN B 1 159 ? -17.422 -5.031 12.547 1 80.69 159 ASN B N 1
ATOM 3704 C CA . ASN B 1 159 ? -17.672 -4.707 13.938 1 80.69 159 ASN B CA 1
ATOM 3705 C C . ASN B 1 159 ? -16.703 -3.66 14.469 1 80.69 159 ASN B C 1
ATOM 3707 O O . ASN B 1 159 ? -15.711 -3.996 15.117 1 80.69 159 ASN B O 1
ATOM 3711 N N . PRO B 1 160 ? -17.062 -2.453 14.227 1 81.25 160 PRO B N 1
ATOM 3712 C CA . PRO B 1 160 ? -16.172 -1.421 14.766 1 81.25 160 PRO B CA 1
ATOM 3713 C C . PRO B 1 160 ? -16.219 -1.347 16.281 1 81.25 160 PRO B C 1
ATOM 3715 O O . PRO B 1 160 ? -17.234 -1.677 16.906 1 81.25 160 PRO B O 1
ATOM 3718 N N . PRO B 1 161 ? -15.125 -0.967 16.797 1 83.19 161 PRO B N 1
ATOM 3719 C CA . PRO B 1 161 ? -15.078 -0.885 18.266 1 83.19 161 PRO B CA 1
ATOM 3720 C C . PRO B 1 161 ? -16.078 0.126 18.828 1 83.19 161 PRO B C 1
ATOM 3722 O O . PRO B 1 161 ? -16.172 1.253 18.328 1 83.19 161 PRO B O 1
ATOM 3725 N N . GLU B 1 162 ? -16.656 -0.181 19.984 1 84.25 162 GLU B N 1
ATOM 3726 C CA . GLU B 1 162 ? -17.734 0.625 20.547 1 84.25 162 GLU B CA 1
ATOM 3727 C C . GLU B 1 162 ? -17.188 1.787 21.359 1 84.25 162 GLU B C 1
ATOM 3729 O O . GLU B 1 162 ? -17.875 2.787 21.578 1 84.25 162 GLU B O 1
ATOM 3734 N N . HIS B 1 163 ? -16 1.685 21.828 1 88.81 163 HIS B N 1
ATOM 3735 C CA . HIS B 1 163 ? -15.453 2.691 22.734 1 88.81 163 HIS B CA 1
ATOM 3736 C C . HIS B 1 163 ? -14.836 3.85 21.953 1 88.81 163 HIS B C 1
ATOM 3738 O O . HIS B 1 163 ? -14.391 4.832 22.547 1 88.81 163 HIS B O 1
ATOM 3744 N N . LEU B 1 164 ? -14.781 3.707 20.672 1 92.88 164 LEU B N 1
ATOM 3745 C CA . LEU B 1 164 ? -14.289 4.777 19.812 1 92.88 164 LEU B CA 1
ATOM 3746 C C . LEU B 1 164 ? -15.438 5.535 19.172 1 92.88 164 LEU B C 1
ATOM 3748 O O . LEU B 1 164 ? -16.547 5 19.016 1 92.88 164 LEU B O 1
ATOM 3752 N N . HIS B 1 165 ? -15.164 6.82 18.859 1 93.38 165 HIS B N 1
ATOM 3753 C CA . HIS B 1 165 ? -16.109 7.562 18.031 1 93.38 165 HIS B CA 1
ATOM 3754 C C . HIS B 1 165 ? -16 7.148 16.562 1 93.38 165 HIS B C 1
ATOM 3756 O O . HIS B 1 165 ? -14.93 6.734 16.125 1 93.38 165 HIS B O 1
ATOM 3762 N N . LEU B 1 166 ? -17.109 7.258 15.898 1 95.81 166 LEU B N 1
ATOM 3763 C CA . LEU B 1 166 ? -17.188 6.805 14.516 1 95.81 166 LEU B CA 1
ATOM 3764 C C . LEU B 1 166 ? -18.062 7.742 13.688 1 95.81 166 LEU B C 1
ATOM 3766 O O . LEU B 1 166 ? -19.094 8.203 14.148 1 95.81 166 LEU B O 1
ATOM 3770 N N . SER B 1 167 ? -17.594 8.07 12.508 1 96.81 167 SER B N 1
ATOM 3771 C CA . SER B 1 167 ? -18.406 8.742 11.5 1 96.81 167 SER B CA 1
ATOM 3772 C C . SER B 1 167 ? -18.312 8.039 10.148 1 96.81 167 SER B C 1
ATOM 3774 O O . SER B 1 167 ? -17.219 7.742 9.672 1 96.81 167 SER B O 1
ATOM 3776 N N . VAL B 1 168 ? -19.453 7.797 9.547 1 96.75 168 VAL B N 1
ATOM 3777 C CA . VAL B 1 168 ? -19.516 7.082 8.281 1 96.75 168 VAL B CA 1
ATOM 3778 C C . VAL B 1 168 ? -19.094 8.008 7.141 1 96.75 168 VAL B C 1
ATOM 3780 O O . VAL B 1 168 ? -19.562 9.148 7.055 1 96.75 168 VAL B O 1
ATOM 3783 N N . LEU B 1 169 ? -18.203 7.543 6.32 1 98.25 169 LEU B N 1
ATOM 3784 C CA . LEU B 1 169 ? -17.75 8.273 5.137 1 98.25 169 LEU B CA 1
ATOM 3785 C C . LEU B 1 169 ? -18.547 7.844 3.904 1 98.25 169 LEU B C 1
ATOM 3787 O O . LEU B 1 169 ? -18.906 8.68 3.074 1 98.25 169 LEU B O 1
ATOM 3791 N N . LEU B 1 170 ? -18.797 6.523 3.812 1 98.25 170 LEU B N 1
ATOM 3792 C CA . LEU B 1 170 ? -19.469 5.992 2.631 1 98.25 170 LEU B CA 1
ATOM 3793 C C . LEU B 1 170 ? -20.094 4.629 2.922 1 98.25 170 LEU B C 1
ATOM 3795 O O . LEU B 1 170 ? -19.469 3.795 3.592 1 98.25 170 LEU B O 1
ATOM 3799 N N . GLU B 1 171 ? -21.25 4.418 2.539 1 96.38 171 GLU B N 1
ATOM 3800 C CA . GLU B 1 171 ? -21.828 3.096 2.352 1 96.38 171 GLU B CA 1
ATOM 3801 C C . GLU B 1 171 ? -21.875 2.715 0.875 1 96.38 171 GLU B C 1
ATOM 3803 O O . GLU B 1 171 ? -22.344 3.494 0.041 1 96.38 171 GLU B O 1
ATOM 3808 N N . ASP B 1 172 ? -21.375 1.549 0.607 1 97.06 172 ASP B N 1
ATOM 3809 C CA . ASP B 1 172 ? -21.188 1.189 -0.795 1 97.06 172 ASP B CA 1
ATOM 3810 C C . ASP B 1 172 ? -21.531 -0.277 -1.038 1 97.06 172 ASP B C 1
ATOM 3812 O O . ASP B 1 172 ? -21.578 -1.074 -0.098 1 97.06 172 ASP B O 1
ATOM 3816 N N . GLU B 1 173 ? -21.844 -0.548 -2.281 1 96.25 173 GLU B N 1
ATOM 3817 C CA . GLU B 1 173 ? -22.141 -1.92 -2.684 1 96.25 173 GLU B CA 1
ATOM 3818 C C . GLU B 1 173 ? -20.875 -2.676 -3.055 1 96.25 173 GLU B C 1
ATOM 3820 O O . GLU B 1 173 ? -19.891 -2.072 -3.494 1 96.25 173 GLU B O 1
ATOM 3825 N N . VAL B 1 174 ? -21 -3.998 -2.814 1 96.56 174 VAL B N 1
ATOM 3826 C CA . VAL B 1 174 ? -19.938 -4.879 -3.281 1 96.56 174 VAL B CA 1
ATOM 3827 C C . VAL B 1 174 ? -20.156 -5.219 -4.754 1 96.56 174 VAL B C 1
ATOM 3829 O O . VAL B 1 174 ? -21.266 -5.516 -5.172 1 96.56 174 VAL B O 1
ATOM 3832 N N . VAL B 1 175 ? -19.109 -5.148 -5.559 1 97.75 175 VAL B N 1
ATOM 3833 C CA . VAL B 1 175 ? -19.172 -5.508 -6.973 1 97.75 175 VAL B CA 1
ATOM 3834 C C . VAL B 1 175 ? -17.969 -6.395 -7.328 1 97.75 175 VAL B C 1
ATOM 3836 O O . VAL B 1 175 ? -17.078 -6.59 -6.508 1 97.75 175 VAL B O 1
ATOM 3839 N N . CYS B 1 176 ? -18.031 -6.953 -8.477 1 98.12 176 CYS B N 1
ATOM 3840 C CA . CYS B 1 176 ? -16.922 -7.723 -9.023 1 98.12 176 CYS B CA 1
ATOM 3841 C C . CYS B 1 176 ? -16.328 -7.031 -10.242 1 98.12 176 CYS B C 1
ATOM 3843 O O . CYS B 1 176 ? -17.062 -6.473 -11.062 1 98.12 176 CYS B O 1
ATOM 3845 N N . VAL B 1 177 ? -15.039 -7.055 -10.32 1 98.5 177 VAL B N 1
ATOM 3846 C CA . VAL B 1 177 ? -14.305 -6.477 -11.438 1 98.5 177 VAL B CA 1
ATOM 3847 C C . VAL B 1 177 ? -13.594 -7.578 -12.219 1 98.5 177 VAL B C 1
ATOM 3849 O O . VAL B 1 177 ? -12.906 -8.414 -11.633 1 98.5 177 VAL B O 1
ATOM 3852 N N . VAL B 1 178 ? -13.82 -7.637 -13.523 1 98.62 178 VAL B N 1
ATOM 3853 C CA . VAL B 1 178 ? -13.172 -8.586 -14.422 1 98.62 178 VAL B CA 1
ATOM 3854 C C . VAL B 1 178 ? -12.578 -7.84 -15.617 1 98.62 178 VAL B C 1
ATOM 3856 O O . VAL B 1 178 ? -12.812 -6.641 -15.789 1 98.62 178 VAL B O 1
ATOM 3859 N N . ALA B 1 179 ? -11.727 -8.578 -16.375 1 98.5 179 ALA B N 1
ATOM 3860 C CA . ALA B 1 179 ? -11.258 -7.984 -17.625 1 98.5 179 ALA B CA 1
ATOM 3861 C C . ALA B 1 179 ? -12.43 -7.668 -18.547 1 98.5 179 ALA B C 1
ATOM 3863 O O . ALA B 1 179 ? -13.422 -8.398 -18.578 1 98.5 179 ALA B O 1
ATOM 3864 N N . GLN B 1 180 ? -12.289 -6.625 -19.297 1 97.5 180 GLN B N 1
ATOM 3865 C CA . GLN B 1 180 ? -13.352 -6.195 -20.203 1 97.5 180 GLN B CA 1
ATOM 3866 C C . GLN B 1 180 ? -13.727 -7.305 -21.188 1 97.5 180 GLN B C 1
ATOM 3868 O O . GLN B 1 180 ? -14.891 -7.441 -21.562 1 97.5 180 GLN B O 1
ATOM 3873 N N . ASP B 1 181 ? -12.812 -8.109 -21.562 1 97 181 ASP B N 1
ATOM 3874 C CA . ASP B 1 181 ? -13.039 -9.164 -22.547 1 97 181 ASP B CA 1
ATOM 3875 C C . ASP B 1 181 ? -13.273 -10.508 -21.859 1 97 181 ASP B C 1
ATOM 3877 O O . ASP B 1 181 ? -13.227 -11.555 -22.516 1 97 181 ASP B O 1
ATOM 3881 N N . SER B 1 182 ? -13.492 -10.508 -20.609 1 97 182 SER B N 1
ATOM 3882 C CA . SER B 1 182 ? -13.703 -11.734 -19.844 1 97 182 SER B CA 1
ATOM 3883 C C . SER B 1 182 ? -15 -12.422 -20.266 1 97 182 SER B C 1
ATOM 3885 O O . SER B 1 182 ? -16 -11.758 -20.547 1 97 182 SER B O 1
ATOM 3887 N N . VAL B 1 183 ? -15.055 -13.719 -20.172 1 96.25 183 VAL B N 1
ATOM 3888 C CA . VAL B 1 183 ? -16.266 -14.5 -20.422 1 96.25 183 VAL B CA 1
ATOM 3889 C C . VAL B 1 183 ? -17.328 -14.148 -19.391 1 96.25 183 VAL B C 1
ATOM 3891 O O . VAL B 1 183 ? -18.516 -14.195 -19.688 1 96.25 183 VAL B O 1
ATOM 3894 N N . HIS B 1 184 ? -16.859 -13.75 -18.297 1 96.44 184 HIS B N 1
ATOM 3895 C CA . HIS B 1 184 ? -17.781 -13.438 -17.219 1 96.44 184 HIS B CA 1
ATOM 3896 C C . HIS B 1 184 ? -18.578 -12.164 -17.516 1 96.44 184 HIS B C 1
ATOM 3898 O O . HIS B 1 184 ? -19.609 -11.914 -16.906 1 96.44 184 HIS B O 1
ATOM 3904 N N . ALA B 1 185 ? -18.047 -11.367 -18.375 1 95.56 185 ALA B N 1
ATOM 3905 C CA . ALA B 1 185 ? -18.703 -10.109 -18.719 1 95.56 185 ALA B CA 1
ATOM 3906 C C . ALA B 1 185 ? -19.844 -10.336 -19.719 1 95.56 185 ALA B C 1
ATOM 3908 O O . ALA B 1 185 ? -20.625 -9.422 -19.984 1 95.56 185 ALA B O 1
ATOM 3909 N N . GLN B 1 186 ? -19.969 -11.508 -20.203 1 94.88 186 GLN B N 1
ATOM 3910 C CA . GLN B 1 186 ? -21.031 -11.836 -21.141 1 94.88 186 GLN B CA 1
ATOM 3911 C C . GLN B 1 186 ? -22.359 -12.055 -20.406 1 94.88 186 GLN B C 1
ATOM 3913 O O . GLN B 1 186 ? -22.375 -12.617 -19.312 1 94.88 186 GLN B O 1
ATOM 3918 N N . PRO B 1 187 ? -23.422 -11.633 -21.078 1 92.12 187 PRO B N 1
ATOM 3919 C CA . PRO B 1 187 ? -24.734 -11.758 -20.422 1 92.12 187 PRO B CA 1
ATOM 3920 C C . PRO B 1 187 ? -25.031 -13.188 -19.984 1 92.12 187 PRO B C 1
ATOM 3922 O O . PRO B 1 187 ? -24.859 -14.133 -20.766 1 92.12 187 PRO B O 1
ATOM 3925 N N . GLY B 1 188 ? -25.406 -13.328 -18.719 1 92.38 188 GLY B N 1
ATOM 3926 C CA . GLY B 1 188 ? -25.875 -14.602 -18.188 1 92.38 188 GLY B CA 1
ATOM 3927 C C . GLY B 1 188 ? -24.734 -15.539 -17.812 1 92.38 188 GLY B C 1
ATOM 3928 O O . GLY B 1 188 ? -24.984 -16.641 -17.328 1 92.38 188 GLY B O 1
ATOM 3929 N N . LYS B 1 189 ? -23.594 -15.117 -17.953 1 93.38 189 LYS B N 1
ATOM 3930 C CA . LYS B 1 189 ? -22.453 -16.031 -17.766 1 93.38 189 LYS B CA 1
ATOM 3931 C C . LYS B 1 189 ? -21.891 -15.914 -16.359 1 93.38 189 LYS B C 1
ATOM 3933 O O . LYS B 1 189 ? -21.172 -16.797 -15.891 1 93.38 189 LYS B O 1
ATOM 3938 N N . PHE B 1 190 ? -22.172 -14.844 -15.719 1 97 190 PHE B N 1
ATOM 3939 C CA . PHE B 1 190 ? -21.625 -14.641 -14.383 1 97 190 PHE B CA 1
ATOM 3940 C C . PHE B 1 190 ? -22.578 -15.172 -13.32 1 97 190 PHE B C 1
ATOM 3942 O O . PHE B 1 190 ? -23.375 -14.414 -12.766 1 97 190 PHE B O 1
ATOM 3949 N N . THR B 1 191 ? -22.453 -16.5 -13.016 1 97.12 191 THR B N 1
ATOM 3950 C CA . THR B 1 191 ? -23.281 -17.188 -12.031 1 97.12 191 THR B CA 1
ATOM 3951 C C . THR B 1 191 ? -22.5 -17.406 -10.734 1 97.12 191 THR B C 1
ATOM 3953 O O . THR B 1 191 ? -21.297 -17.156 -10.672 1 97.12 191 THR B O 1
ATOM 3956 N N . ALA B 1 192 ? -23.25 -17.906 -9.719 1 96.38 192 ALA B N 1
ATOM 3957 C CA . ALA B 1 192 ? -22.594 -18.219 -8.445 1 96.38 192 ALA B CA 1
ATOM 3958 C C . ALA B 1 192 ? -21.531 -19.297 -8.633 1 96.38 192 ALA B C 1
ATOM 3960 O O . ALA B 1 192 ? -20.453 -19.234 -8.047 1 96.38 192 ALA B O 1
ATOM 3961 N N . GLN B 1 193 ? -21.859 -20.25 -9.422 1 95.88 193 GLN B N 1
ATOM 3962 C CA . GLN B 1 193 ? -20.922 -21.328 -9.711 1 95.88 193 GLN B CA 1
ATOM 3963 C C . GLN B 1 193 ? -19.688 -20.812 -10.43 1 95.88 193 GLN B C 1
ATOM 3965 O O . GLN B 1 193 ? -18.562 -21.203 -10.094 1 95.88 193 GLN B O 1
ATOM 3970 N N . ALA B 1 194 ? -19.906 -19.938 -11.422 1 96.94 194 ALA B N 1
ATOM 3971 C CA . ALA B 1 194 ? -18.797 -19.344 -12.156 1 96.94 194 ALA B CA 1
ATOM 3972 C C . ALA B 1 194 ? -17.891 -18.531 -11.219 1 96.94 194 ALA B C 1
ATOM 3974 O O . ALA B 1 194 ? -16.672 -18.625 -11.297 1 96.94 194 ALA B O 1
ATOM 3975 N N . TYR B 1 195 ? -18.5 -17.797 -10.352 1 97.62 195 TYR B N 1
ATOM 3976 C CA . TYR B 1 195 ? -17.766 -16.969 -9.398 1 97.62 195 TYR B CA 1
ATOM 3977 C C . TYR B 1 195 ? -16.922 -17.844 -8.461 1 97.62 195 TYR B C 1
ATOM 3979 O O . TYR B 1 195 ? -15.734 -17.578 -8.266 1 97.62 195 TYR B O 1
ATOM 3987 N N . LEU B 1 196 ? -17.547 -18.844 -7.891 1 95.75 196 LEU B N 1
ATOM 3988 C CA . LEU B 1 196 ? -16.891 -19.672 -6.883 1 95.75 196 LEU B CA 1
ATOM 3989 C C . LEU B 1 196 ? -15.82 -20.547 -7.52 1 95.75 196 LEU B C 1
ATOM 3991 O O . LEU B 1 196 ? -14.875 -20.969 -6.855 1 95.75 196 LEU B O 1
ATOM 3995 N N . GLY B 1 197 ? -15.969 -20.797 -8.812 1 95.62 197 GLY B N 1
ATOM 3996 C CA . GLY B 1 197 ? -15.016 -21.625 -9.523 1 95.62 197 GLY B CA 1
ATOM 3997 C C . GLY B 1 197 ? -13.898 -20.844 -10.172 1 95.62 197 GLY B C 1
ATOM 3998 O O . GLY B 1 197 ? -12.93 -21.422 -10.664 1 95.62 197 GLY B O 1
ATOM 3999 N N . ALA B 1 198 ? -13.992 -19.562 -10.125 1 97.38 198 ALA B N 1
ATOM 4000 C CA . ALA B 1 198 ? -13.039 -18.688 -10.812 1 97.38 198 ALA B CA 1
ATOM 4001 C C . ALA B 1 198 ? -11.781 -18.469 -9.961 1 97.38 198 ALA B C 1
ATOM 4003 O O . ALA B 1 198 ? -11.773 -18.781 -8.766 1 97.38 198 ALA B O 1
ATOM 4004 N N . SER B 1 199 ? -10.703 -18.031 -10.625 1 97.81 199 SER B N 1
ATOM 4005 C CA . SER B 1 199 ? -9.516 -17.516 -9.945 1 97.81 199 SER B CA 1
ATOM 4006 C C . SER B 1 199 ? -9.719 -16.078 -9.484 1 97.81 199 SER B C 1
ATOM 4008 O O . SER B 1 199 ? -10.281 -15.258 -10.211 1 97.81 199 SER B O 1
ATOM 4010 N N . HIS B 1 200 ? -9.211 -15.812 -8.258 1 97.94 200 HIS B N 1
ATOM 4011 C CA . HIS B 1 200 ? -9.453 -14.492 -7.695 1 97.94 200 HIS B CA 1
ATOM 4012 C C . HIS B 1 200 ? -8.141 -13.805 -7.312 1 97.94 200 HIS B C 1
ATOM 4014 O O . HIS B 1 200 ? -7.156 -14.477 -7 1 97.94 200 HIS B O 1
ATOM 4020 N N . ILE B 1 201 ? -8.164 -12.5 -7.418 1 97.56 201 ILE B N 1
ATOM 4021 C CA . ILE B 1 201 ? -7.188 -11.664 -6.73 1 97.56 201 ILE B CA 1
ATOM 4022 C C . ILE B 1 201 ? -7.742 -11.234 -5.375 1 97.56 201 ILE B C 1
ATOM 4024 O O . ILE B 1 201 ? -8.852 -10.703 -5.289 1 97.56 201 ILE B O 1
ATOM 4028 N N . VAL B 1 202 ? -7.004 -11.508 -4.348 1 93.06 202 VAL B N 1
ATOM 4029 C CA . VAL B 1 202 ? -7.445 -11.234 -2.984 1 93.06 202 VAL B CA 1
ATOM 4030 C C . VAL B 1 202 ? -6.438 -10.328 -2.283 1 93.06 202 VAL B C 1
ATOM 4032 O O . VAL B 1 202 ? -5.246 -10.648 -2.217 1 93.06 202 VAL B O 1
ATOM 4035 N N . PRO B 1 203 ? -6.945 -9.148 -1.862 1 88.44 203 PRO B N 1
ATOM 4036 C CA . PRO B 1 203 ? -6.035 -8.32 -1.067 1 88.44 203 PRO B CA 1
ATOM 4037 C C . PRO B 1 203 ? -5.52 -9.039 0.179 1 88.44 203 PRO B C 1
ATOM 4039 O O . PRO B 1 203 ? -6.258 -9.805 0.805 1 88.44 203 PRO B O 1
ATOM 4042 N N . THR B 1 204 ? -4.238 -8.797 0.482 1 80.88 204 THR B N 1
ATOM 4043 C CA . THR B 1 204 ? -3.668 -9.375 1.692 1 80.88 204 THR B CA 1
ATOM 4044 C C . THR B 1 204 ? -4.312 -8.773 2.938 1 80.88 204 THR B C 1
ATOM 4046 O O . THR B 1 204 ? -4.445 -7.555 3.045 1 80.88 204 THR B O 1
ATOM 4049 N N . PRO B 1 205 ? -4.723 -9.664 3.799 1 66.94 205 PRO B N 1
ATOM 4050 C CA . PRO B 1 205 ? -5.414 -9.156 4.988 1 66.94 205 PRO B CA 1
ATOM 4051 C C . PRO B 1 205 ? -4.527 -8.258 5.844 1 66.94 205 PRO B C 1
ATOM 4053 O O . PRO B 1 205 ? -3.318 -8.484 5.941 1 66.94 205 PRO B O 1
ATOM 4056 N N . TYR B 1 206 ? -5.02 -7.121 6.262 1 60 206 TYR B N 1
ATOM 4057 C CA . TYR B 1 206 ? -4.305 -6.18 7.113 1 60 206 TYR B CA 1
ATO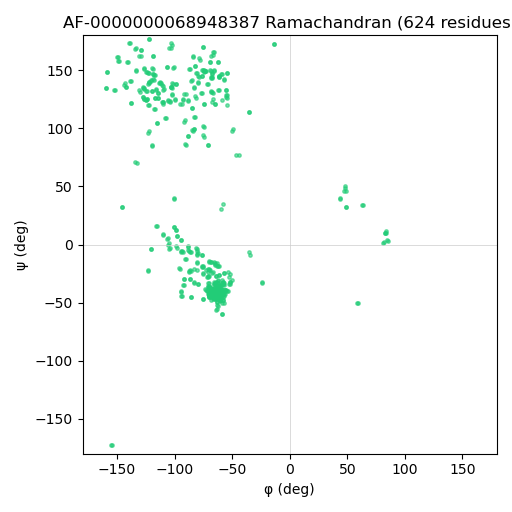M 4058 C C . TYR B 1 206 ? -4.113 -6.746 8.516 1 60 206 TYR B C 1
ATOM 4060 O O . TYR B 1 206 ? -3.107 -6.469 9.172 1 60 206 TYR B O 1
ATOM 4068 N N . SER B 1 207 ? -5.148 -7.227 9.016 1 56.88 207 SER B N 1
ATOM 4069 C CA . SER B 1 207 ? -5.074 -7.75 10.375 1 56.88 207 SER B CA 1
ATOM 4070 C C . SER B 1 207 ? -5.594 -9.188 10.445 1 56.88 207 SER B C 1
ATOM 4072 O O . SER B 1 207 ? -6.477 -9.57 9.672 1 56.88 207 SER B O 1
ATOM 4074 N N . ARG B 1 208 ? -4.797 -9.961 11.133 1 52.62 208 ARG B N 1
ATOM 4075 C CA . ARG B 1 208 ? -5.242 -11.328 11.383 1 52.62 208 ARG B CA 1
ATOM 4076 C C . ARG B 1 208 ? -6.645 -11.352 11.977 1 52.62 208 ARG B C 1
ATOM 4078 O O . ARG B 1 208 ? -7.434 -12.258 11.688 1 52.62 208 ARG B O 1
ATOM 4085 N N . ASP B 1 209 ? -6.797 -10.352 12.711 1 53.91 209 ASP B N 1
ATOM 4086 C CA . ASP B 1 209 ? -8.016 -10.359 13.516 1 53.91 209 ASP B CA 1
ATOM 4087 C C . ASP B 1 209 ? -9.172 -9.695 12.773 1 53.91 209 ASP B C 1
ATOM 4089 O O . ASP B 1 209 ? -10.328 -9.828 13.172 1 53.91 209 ASP B O 1
ATOM 4093 N N . GLN B 1 210 ? -8.844 -9.086 11.805 1 59.53 210 GLN B N 1
ATOM 4094 C CA . GLN B 1 210 ? -9.914 -8.359 11.133 1 59.53 210 GLN B CA 1
ATOM 4095 C C . GLN B 1 210 ? -10.031 -8.789 9.672 1 59.53 210 GLN B C 1
ATOM 4097 O O . GLN B 1 210 ? -9.234 -8.375 8.828 1 59.53 210 GLN B O 1
ATOM 4102 N N . ARG B 1 211 ? -10.992 -9.727 9.555 1 64.75 211 ARG B N 1
ATOM 4103 C CA . ARG B 1 211 ? -11.297 -10.141 8.188 1 64.75 211 ARG B CA 1
ATOM 4104 C C . ARG B 1 211 ? -12.023 -9.039 7.426 1 64.75 211 ARG B C 1
ATOM 4106 O O . ARG B 1 211 ? -12.852 -8.328 7.992 1 64.75 211 ARG B O 1
ATOM 4113 N N . GLY B 1 212 ? -11.609 -8.898 6.23 1 75.38 212 GLY B N 1
ATOM 4114 C CA . GLY B 1 212 ? -12.344 -7.977 5.375 1 75.38 212 GLY B CA 1
ATOM 4115 C C . GLY B 1 212 ? -13.789 -8.398 5.148 1 75.38 212 GLY B C 1
ATOM 4116 O O . GLY B 1 212 ? -14.148 -9.547 5.414 1 75.38 212 GLY B O 1
ATOM 4117 N N . LEU B 1 213 ? -14.617 -7.527 4.828 1 81.56 213 LEU B N 1
ATOM 4118 C CA . LEU B 1 213 ? -16.047 -7.715 4.633 1 81.56 213 LEU B CA 1
ATOM 4119 C C . LEU B 1 213 ? -16.312 -8.836 3.633 1 81.56 213 LEU B C 1
ATOM 4121 O O . LEU B 1 213 ? -17.203 -9.664 3.85 1 81.56 213 LEU B O 1
ATOM 4125 N N . VAL B 1 214 ? -15.562 -8.953 2.572 1 87.88 214 VAL B N 1
ATOM 4126 C CA . VAL B 1 214 ? -15.781 -9.961 1.536 1 87.88 214 VAL B CA 1
ATOM 4127 C C . VAL B 1 214 ? -15.531 -11.352 2.107 1 87.88 214 VAL B C 1
ATOM 4129 O O . VAL B 1 214 ? -16.344 -12.258 1.934 1 87.88 214 VAL B O 1
ATOM 4132 N N . ASP B 1 215 ? -14.484 -11.461 2.816 1 84.62 215 ASP B N 1
ATOM 4133 C CA . ASP B 1 215 ? -14.148 -12.75 3.408 1 84.62 215 ASP B CA 1
ATOM 4134 C C . ASP B 1 215 ? -15.172 -13.164 4.461 1 84.62 215 ASP B C 1
ATOM 4136 O O . ASP B 1 215 ? -15.547 -14.336 4.547 1 84.62 215 ASP B O 1
ATOM 4140 N N . ALA B 1 216 ? -15.555 -12.25 5.23 1 83.12 216 ALA B N 1
ATOM 4141 C CA . ALA B 1 216 ? -16.578 -12.523 6.234 1 83.12 216 ALA B CA 1
ATOM 4142 C C . ALA B 1 216 ? -17.891 -12.961 5.582 1 83.12 216 ALA B C 1
ATOM 4144 O O . ALA B 1 216 ? -18.547 -13.891 6.059 1 83.12 216 ALA B O 1
ATOM 4145 N N . GLY B 1 217 ? -18.219 -12.281 4.531 1 85.12 217 GLY B N 1
ATOM 4146 C CA . GLY B 1 217 ? -19.422 -12.648 3.799 1 85.12 217 GLY B CA 1
ATOM 4147 C C . GLY B 1 217 ? -19.359 -14.055 3.232 1 85.12 217 GLY B C 1
ATOM 4148 O O . GLY B 1 217 ? -20.312 -14.828 3.373 1 85.12 217 GLY B O 1
ATOM 4149 N N . LEU B 1 218 ? -18.328 -14.398 2.639 1 89.31 218 LEU B N 1
ATOM 4150 C CA . LEU B 1 218 ? -18.156 -15.734 2.072 1 89.31 218 LEU B CA 1
ATOM 4151 C C . LEU B 1 218 ? -18.156 -16.797 3.166 1 89.31 218 LEU B C 1
ATOM 4153 O O . LEU B 1 218 ? -18.75 -17.859 2.992 1 89.31 218 LEU B O 1
ATOM 4157 N N . SER B 1 219 ? -17.531 -16.422 4.234 1 85.69 219 SER B N 1
ATOM 4158 C CA . SER B 1 219 ? -17.484 -17.344 5.371 1 85.69 219 SER B CA 1
ATOM 4159 C C . SER B 1 219 ? -18.891 -17.609 5.914 1 85.69 219 SER B C 1
ATOM 4161 O O . SER B 1 219 ? -19.219 -18.75 6.25 1 85.69 219 SER B O 1
ATOM 4163 N N . THR B 1 220 ? -19.672 -16.609 6.055 1 85.69 220 THR B N 1
ATOM 4164 C CA . THR B 1 220 ? -21.047 -16.734 6.539 1 85.69 220 THR B CA 1
ATOM 4165 C C . THR B 1 220 ? -21.844 -17.672 5.652 1 85.69 220 THR B C 1
ATOM 4167 O O . THR B 1 220 ? -22.703 -18.422 6.141 1 85.69 220 THR B O 1
ATOM 4170 N N . MET B 1 221 ? -21.516 -17.625 4.387 1 89.56 221 MET B N 1
ATOM 4171 C CA . MET B 1 221 ? -22.219 -18.469 3.418 1 89.56 221 MET B CA 1
ATOM 4172 C C . MET B 1 221 ? -21.531 -19.828 3.305 1 89.56 221 MET B C 1
ATOM 4174 O O . MET B 1 221 ? -22 -20.688 2.555 1 89.56 221 MET B O 1
ATOM 4178 N N . ARG B 1 222 ? -20.406 -19.984 3.992 1 91.5 222 ARG B N 1
ATOM 4179 C CA . ARG B 1 222 ? -19.641 -21.234 4.039 1 91.5 222 ARG B CA 1
ATOM 4180 C C . ARG B 1 222 ? -19.109 -21.594 2.656 1 91.5 222 ARG B C 1
ATOM 4182 O O . ARG B 1 222 ? -19.172 -22.766 2.262 1 91.5 222 ARG B O 1
ATOM 4189 N N . VAL B 1 223 ? -18.797 -20.594 1.926 1 89.94 223 VAL B N 1
ATOM 4190 C CA . VAL B 1 223 ? -18.156 -20.797 0.63 1 89.94 223 VAL B CA 1
ATOM 4191 C C . VAL B 1 223 ? -16.781 -20.125 0.618 1 89.94 223 VAL B C 1
ATOM 4193 O O . VAL B 1 223 ? -16.469 -19.328 1.508 1 89.94 223 VAL B O 1
ATOM 4196 N N . HIS B 1 224 ? -15.992 -20.547 -0.341 1 89.5 224 HIS B N 1
ATOM 4197 C CA . HIS B 1 224 ? -14.648 -20 -0.462 1 89.5 224 HIS B CA 1
ATOM 4198 C C . HIS B 1 224 ? -14.336 -19.625 -1.905 1 89.5 224 HIS B C 1
ATOM 4200 O O . HIS B 1 224 ? -14.898 -20.203 -2.84 1 89.5 224 HIS B O 1
ATOM 4206 N N . ARG B 1 225 ? -13.508 -18.641 -1.962 1 91.31 225 ARG B N 1
ATOM 4207 C CA . ARG B 1 225 ? -13.016 -18.297 -3.291 1 91.31 225 ARG B CA 1
ATOM 4208 C C . ARG B 1 225 ? -11.562 -18.734 -3.459 1 91.31 225 ARG B C 1
ATOM 4210 O O . ARG B 1 225 ? -10.828 -18.875 -2.477 1 91.31 225 ARG B O 1
ATOM 4217 N N . ASP B 1 226 ? -11.234 -18.984 -4.641 1 94.94 226 ASP B N 1
ATOM 4218 C CA . ASP B 1 226 ? -9.891 -19.469 -4.945 1 94.94 226 ASP B CA 1
ATOM 4219 C C . ASP B 1 226 ? -8.906 -18.297 -5.051 1 94.94 226 ASP B C 1
ATOM 4221 O O . ASP B 1 226 ? -8.812 -17.656 -6.098 1 94.94 226 ASP B O 1
ATOM 4225 N N . ASN B 1 227 ? -8.172 -18.078 -3.982 1 94.5 227 ASN B N 1
ATOM 4226 C CA . ASN B 1 227 ? -7.16 -17.031 -3.949 1 94.5 227 ASN B CA 1
ATOM 4227 C C . ASN B 1 227 ? -5.918 -17.422 -4.742 1 94.5 227 ASN B C 1
ATOM 4229 O O . ASN B 1 227 ? -4.992 -18.016 -4.195 1 94.5 227 ASN B O 1
ATOM 4233 N N . ARG B 1 228 ? -5.895 -17 -6.023 1 97.19 228 ARG B N 1
ATOM 4234 C CA . ARG B 1 228 ? -4.793 -17.359 -6.902 1 97.19 228 ARG B CA 1
ATOM 4235 C C . ARG B 1 228 ? -3.701 -16.297 -6.895 1 97.19 228 ARG B C 1
ATOM 4237 O O . ARG B 1 228 ? -2.521 -16.609 -7.078 1 97.19 228 ARG B O 1
ATOM 4244 N N . VAL B 1 229 ? -4.09 -15.094 -6.777 1 97.94 229 VAL B N 1
ATOM 4245 C CA . VAL B 1 229 ? -3.16 -13.977 -6.672 1 97.94 229 VAL B CA 1
ATOM 4246 C C . VAL B 1 229 ? -3.5 -13.133 -5.441 1 97.94 229 VAL B C 1
ATOM 4248 O O . VAL B 1 229 ? -4.652 -12.742 -5.25 1 97.94 229 VAL B O 1
ATOM 4251 N N . SER B 1 230 ? -2.51 -12.898 -4.602 1 95.94 230 SER B N 1
ATOM 4252 C CA . SER B 1 230 ? -2.656 -12.008 -3.453 1 95.94 230 SER B CA 1
ATOM 4253 C C . SER B 1 230 ? -1.861 -10.719 -3.648 1 95.94 230 SER B C 1
ATOM 4255 O O . SER B 1 230 ? -0.7 -10.758 -4.059 1 95.94 230 SER B O 1
ATOM 4257 N N . CYS B 1 231 ? -2.473 -9.602 -3.381 1 94.19 231 CYS B N 1
ATOM 4258 C CA . CYS B 1 231 ? -1.866 -8.289 -3.582 1 94.19 231 CYS B CA 1
ATOM 4259 C C . CYS B 1 231 ? -2.168 -7.363 -2.41 1 94.19 231 CYS B C 1
ATOM 4261 O O . CYS B 1 231 ? -3.33 -7.062 -2.135 1 94.19 231 CYS B O 1
ATOM 4263 N N . PRO B 1 232 ? -1.128 -6.883 -1.781 1 90.94 232 PRO B N 1
ATOM 4264 C CA . PRO B 1 232 ? -1.356 -6.035 -0.609 1 90.94 232 PRO B CA 1
ATOM 4265 C C . PRO B 1 232 ? -1.704 -4.598 -0.981 1 90.94 232 PRO B C 1
ATOM 4267 O O . PRO B 1 232 ? -2.09 -3.807 -0.115 1 90.94 232 PRO B O 1
ATOM 4270 N N . TYR B 1 233 ? -1.607 -4.199 -2.197 1 93.75 233 TYR B N 1
ATOM 4271 C CA . TYR B 1 233 ? -1.851 -2.846 -2.68 1 93.75 233 TYR B CA 1
ATOM 4272 C C . TYR B 1 233 ? -3.15 -2.773 -3.473 1 93.75 233 TYR B C 1
ATOM 4274 O O . TYR B 1 233 ? -3.205 -3.203 -4.629 1 93.75 233 TYR B O 1
ATOM 4282 N N . PHE B 1 234 ? -4.102 -2.148 -2.869 1 94.56 234 PHE B N 1
ATOM 4283 C CA . PHE B 1 234 ? -5.414 -2.109 -3.498 1 94.56 234 PHE B CA 1
ATOM 4284 C C . PHE B 1 234 ? -5.352 -1.386 -4.836 1 94.56 234 PHE B C 1
ATOM 4286 O O . PHE B 1 234 ? -5.93 -1.847 -5.824 1 94.56 234 PHE B O 1
ATOM 4293 N N . ASN B 1 235 ? -4.617 -0.347 -4.902 1 95.88 235 ASN B N 1
ATOM 4294 C CA . ASN B 1 235 ? -4.605 0.465 -6.117 1 95.88 235 ASN B CA 1
ATOM 4295 C C . ASN B 1 235 ? -3.787 -0.191 -7.223 1 95.88 235 ASN B C 1
ATOM 4297 O O . ASN B 1 235 ? -3.84 0.236 -8.375 1 95.88 235 ASN B O 1
ATOM 4301 N N . LEU B 1 236 ? -3.092 -1.239 -6.879 1 97.06 236 LEU B N 1
ATOM 4302 C CA . LEU B 1 236 ? -2.367 -1.998 -7.895 1 97.06 236 LEU B CA 1
ATOM 4303 C C . LEU B 1 236 ? -3.229 -3.129 -8.445 1 97.06 236 LEU B C 1
ATOM 4305 O O . LEU B 1 236 ? -3.125 -3.477 -9.625 1 97.06 236 LEU B O 1
ATOM 4309 N N . ALA B 1 237 ? -4.121 -3.676 -7.703 1 97.38 237 ALA B N 1
ATOM 4310 C CA . ALA B 1 237 ? -4.863 -4.906 -7.973 1 97.38 237 ALA B CA 1
ATOM 4311 C C . ALA B 1 237 ? -5.645 -4.797 -9.281 1 97.38 237 ALA B C 1
ATOM 4313 O O . ALA B 1 237 ? -5.602 -5.711 -10.109 1 97.38 237 ALA B O 1
ATOM 4314 N N . PRO B 1 238 ? -6.305 -3.676 -9.562 1 98.06 238 PRO B N 1
ATOM 4315 C CA . PRO B 1 238 ? -7.078 -3.598 -10.805 1 98.06 238 PRO B CA 1
ATOM 4316 C C . PRO B 1 238 ? -6.207 -3.73 -12.055 1 98.06 238 PRO B C 1
ATOM 4318 O O . PRO B 1 238 ? -6.637 -4.316 -13.047 1 98.06 238 PRO B O 1
ATOM 4321 N N . SER B 1 239 ? -5.016 -3.26 -12.008 1 98 239 SER B N 1
ATOM 4322 C CA . SER B 1 239 ? -4.117 -3.287 -13.156 1 98 239 SER B CA 1
ATOM 4323 C C . SER B 1 239 ? -3.662 -4.711 -13.469 1 98 239 SER B C 1
ATOM 4325 O O . SER B 1 239 ? -3.143 -4.977 -14.555 1 98 239 SER B O 1
ATOM 4327 N N . LEU B 1 240 ? -3.869 -5.621 -12.547 1 98.38 240 LEU B N 1
ATOM 4328 C CA . LEU B 1 240 ? -3.402 -6.992 -12.703 1 98.38 240 LEU B CA 1
ATOM 4329 C C . LEU B 1 240 ? -4.445 -7.844 -13.422 1 98.38 240 LEU B C 1
ATOM 4331 O O . LEU B 1 240 ? -4.176 -8.992 -13.781 1 98.38 240 LEU B O 1
ATOM 4335 N N . ILE B 1 241 ? -5.555 -7.309 -13.75 1 98.56 241 ILE B N 1
ATOM 4336 C CA . ILE B 1 241 ? -6.719 -8.086 -14.172 1 98.56 241 ILE B CA 1
ATOM 4337 C C . ILE B 1 241 ? -6.738 -8.203 -15.695 1 98.56 241 ILE B C 1
ATOM 4339 O O . ILE B 1 241 ? -6.977 -9.281 -16.234 1 98.56 241 ILE B O 1
ATOM 4343 N N . PRO B 1 242 ? -6.48 -7.074 -16.469 1 98.44 242 PRO B N 1
ATOM 4344 C CA . PRO B 1 242 ? -6.562 -7.199 -17.922 1 98.44 242 PRO B CA 1
ATOM 4345 C C . PRO B 1 242 ? -5.664 -8.312 -18.469 1 98.44 242 PRO B C 1
ATOM 4347 O O . PRO B 1 242 ? -4.5 -8.422 -18.078 1 98.44 242 PRO B O 1
ATOM 4350 N N . GLY B 1 243 ? -6.254 -9.086 -19.312 1 97.12 243 GLY B N 1
ATOM 4351 C CA . GLY B 1 243 ? -5.508 -10.172 -19.938 1 97.12 243 GLY B CA 1
ATOM 4352 C C . GLY B 1 243 ? -5.473 -11.43 -19.094 1 97.12 243 GLY B C 1
ATOM 4353 O O . GLY B 1 243 ? -4.766 -12.383 -19.422 1 97.12 243 GLY B O 1
ATOM 4354 N N . THR B 1 244 ? -6.164 -11.438 -17.938 1 97.75 244 THR B N 1
ATOM 4355 C CA . THR B 1 244 ? -6.207 -12.602 -17.062 1 97.75 244 THR B CA 1
ATOM 4356 C C . THR B 1 244 ? -7.645 -13.062 -16.828 1 97.75 244 THR B C 1
ATOM 4358 O O . THR B 1 244 ? -8.586 -12.445 -17.344 1 97.75 244 THR B O 1
ATOM 4361 N N . ASP B 1 245 ? -7.758 -14.148 -16.109 1 96.81 245 ASP B N 1
ATOM 4362 C CA . ASP B 1 245 ? -9.062 -14.703 -15.75 1 96.81 245 ASP B CA 1
ATOM 4363 C C . ASP B 1 245 ? -9.445 -14.328 -14.32 1 96.81 245 ASP B C 1
ATOM 4365 O O . ASP B 1 245 ? -10.359 -14.914 -13.742 1 96.81 245 ASP B O 1
ATOM 4369 N N . LEU B 1 246 ? -8.773 -13.383 -13.773 1 98.44 246 LEU B N 1
ATOM 4370 C CA . LEU B 1 246 ? -8.906 -13.07 -12.359 1 98.44 246 LEU B CA 1
ATOM 4371 C C . LEU B 1 246 ? -10.141 -12.211 -12.109 1 98.44 246 LEU B C 1
ATOM 4373 O O . LEU B 1 246 ? -10.484 -11.359 -12.93 1 98.44 246 LEU B O 1
ATOM 4377 N N . ILE B 1 247 ? -10.719 -12.43 -10.945 1 98.5 247 ILE B N 1
ATOM 4378 C CA . ILE B 1 247 ? -11.828 -11.625 -10.445 1 98.5 247 ILE B CA 1
ATOM 4379 C C . ILE B 1 247 ? -11.398 -10.883 -9.18 1 98.5 247 ILE B C 1
ATOM 4381 O O . ILE B 1 247 ? -10.789 -11.477 -8.289 1 98.5 247 ILE B O 1
ATOM 4385 N N . LEU B 1 248 ? -11.711 -9.609 -9.117 1 98.31 248 LEU B N 1
ATOM 4386 C CA . LEU B 1 248 ? -11.57 -8.828 -7.895 1 98.31 248 LEU B CA 1
ATOM 4387 C C . LEU B 1 248 ? -12.938 -8.445 -7.336 1 98.31 248 LEU B C 1
ATOM 4389 O O . LEU B 1 248 ? -13.766 -7.867 -8.047 1 98.31 248 LEU B O 1
ATOM 4393 N N . THR B 1 249 ? -13.195 -8.82 -6.133 1 97.25 249 THR B N 1
ATOM 4394 C CA . THR B 1 249 ? -14.391 -8.383 -5.422 1 97.25 249 THR B CA 1
ATOM 4395 C C . THR B 1 249 ? -14.086 -7.172 -4.547 1 97.25 249 THR B C 1
ATOM 4397 O O . THR B 1 249 ? -13.195 -7.227 -3.691 1 97.25 249 THR B O 1
ATOM 4400 N N . THR B 1 250 ? -14.805 -6.055 -4.812 1 96.69 250 THR B N 1
ATOM 4401 C CA . THR B 1 250 ? -14.477 -4.801 -4.141 1 96.69 250 THR B CA 1
ATOM 4402 C C . THR B 1 250 ? -15.695 -3.885 -4.086 1 96.69 250 THR B C 1
ATOM 4404 O O . THR B 1 250 ? -16.812 -4.312 -4.371 1 96.69 250 THR B O 1
ATOM 4407 N N . ALA B 1 251 ? -15.477 -2.65 -3.635 1 97.31 251 ALA B N 1
ATOM 4408 C CA . ALA B 1 251 ? -16.547 -1.662 -3.545 1 97.31 251 ALA B CA 1
ATOM 4409 C C . ALA B 1 251 ? -16.781 -0.987 -4.891 1 97.31 251 ALA B C 1
ATOM 4411 O O . ALA B 1 251 ? -15.852 -0.791 -5.672 1 97.31 251 ALA B O 1
ATOM 4412 N N . ARG B 1 252 ? -17.969 -0.502 -5.156 1 98.06 252 ARG B N 1
ATOM 4413 C CA . ARG B 1 252 ? -18.391 0.064 -6.438 1 98.06 252 ARG B CA 1
ATOM 4414 C C . ARG B 1 252 ? -17.609 1.336 -6.75 1 98.06 252 ARG B C 1
ATOM 4416 O O . ARG B 1 252 ? -17.141 1.522 -7.875 1 98.06 252 ARG B O 1
ATOM 4423 N N . HIS B 1 253 ? -17.469 2.23 -5.781 1 98.62 253 HIS B N 1
ATOM 4424 C CA . HIS B 1 253 ? -16.766 3.479 -6.059 1 98.62 253 HIS B CA 1
ATOM 4425 C C . HIS B 1 253 ? -15.344 3.213 -6.555 1 98.62 253 HIS B C 1
ATOM 4427 O O . HIS B 1 253 ? -14.852 3.9 -7.457 1 98.62 253 HIS B O 1
ATOM 4433 N N . PHE B 1 254 ? -14.734 2.25 -5.965 1 98.31 254 PHE B N 1
ATOM 4434 C CA . PHE B 1 254 ? -13.359 1.881 -6.293 1 98.31 254 PHE B CA 1
ATOM 4435 C C . PHE B 1 254 ? -13.289 1.25 -7.68 1 98.31 254 PHE B C 1
ATOM 4437 O O . PHE B 1 254 ? -12.43 1.615 -8.484 1 98.31 254 PHE B O 1
ATOM 4444 N N . ALA B 1 255 ? -14.195 0.379 -7.945 1 98.38 255 ALA B N 1
ATOM 4445 C CA . ALA B 1 255 ? -14.281 -0.267 -9.25 1 98.38 255 ALA B CA 1
ATOM 4446 C C . ALA B 1 255 ? -14.539 0.758 -10.352 1 98.38 255 ALA B C 1
ATOM 4448 O O . ALA B 1 255 ? -13.875 0.736 -11.391 1 98.38 255 ALA B O 1
ATOM 4449 N N . ASN B 1 256 ? -15.453 1.623 -10.125 1 98.31 256 ASN B N 1
ATOM 4450 C CA . ASN B 1 256 ? -15.812 2.637 -11.109 1 98.31 256 ASN B CA 1
ATOM 4451 C C . ASN B 1 256 ? -14.625 3.551 -11.43 1 98.31 256 ASN B C 1
ATOM 4453 O O . ASN B 1 256 ? -14.414 3.918 -12.586 1 98.31 256 ASN B O 1
ATOM 4457 N N . TYR B 1 257 ? -13.906 3.871 -10.438 1 98 257 TYR B N 1
ATOM 4458 C CA . TYR B 1 257 ? -12.742 4.723 -10.664 1 98 257 TYR B CA 1
ATOM 4459 C C . TYR B 1 257 ? -11.734 4.043 -11.578 1 98 257 TYR B C 1
ATOM 4461 O O . TYR B 1 257 ? -11.305 4.621 -12.578 1 98 257 TYR B O 1
ATOM 4469 N N . HIS B 1 258 ? -11.383 2.855 -11.211 1 97.62 258 HIS B N 1
ATOM 4470 C CA . HIS B 1 258 ? -10.328 2.178 -11.945 1 97.62 258 HIS B CA 1
ATOM 4471 C C . HIS B 1 258 ? -10.789 1.774 -13.336 1 97.62 258 HIS B C 1
ATOM 4473 O O . HIS B 1 258 ? -10 1.745 -14.281 1 97.62 258 HIS B O 1
ATOM 4479 N N . ALA B 1 259 ? -12.023 1.565 -13.508 1 97.25 259 ALA B N 1
ATOM 4480 C CA . ALA B 1 259 ? -12.57 1.187 -14.812 1 97.25 259 ALA B CA 1
ATOM 4481 C C . ALA B 1 259 ? -12.461 2.34 -15.805 1 97.25 259 ALA B C 1
ATOM 4483 O O . ALA B 1 259 ? -12.602 2.141 -17.016 1 97.25 259 ALA B O 1
ATOM 4484 N N . GLN B 1 260 ? -12.219 3.549 -15.375 1 95.38 260 GLN B N 1
ATOM 4485 C CA . GLN B 1 260 ? -12.016 4.695 -16.25 1 95.38 260 GLN B CA 1
ATOM 4486 C C . GLN B 1 260 ? -10.625 4.672 -16.891 1 95.38 260 GLN B C 1
ATOM 4488 O O . GLN B 1 260 ? -10.383 5.316 -17.906 1 95.38 260 GLN B O 1
ATOM 4493 N N . HIS B 1 261 ? -9.719 3.883 -16.297 1 93.12 261 HIS B N 1
ATOM 4494 C CA . HIS B 1 261 ? -8.32 3.98 -16.688 1 93.12 261 HIS B CA 1
ATOM 4495 C C . HIS B 1 261 ? -7.781 2.629 -17.156 1 93.12 261 HIS B C 1
ATOM 4497 O O . HIS B 1 261 ? -6.738 2.561 -17.812 1 93.12 261 HIS B O 1
ATOM 4503 N N . VAL B 1 262 ? -8.398 1.601 -16.75 1 95.75 262 VAL B N 1
ATOM 4504 C CA . VAL B 1 262 ? -8.031 0.22 -17.047 1 95.75 262 VAL B CA 1
ATOM 4505 C C . VAL B 1 262 ? -9.195 -0.478 -17.766 1 95.75 262 VAL B C 1
ATOM 4507 O O . VAL B 1 262 ? -10.359 -0.179 -17.5 1 95.75 262 VAL B O 1
ATOM 4510 N N . PRO B 1 263 ? -8.922 -1.316 -18.75 1 97.69 263 PRO B N 1
ATOM 4511 C CA . PRO B 1 263 ? -10.008 -2.014 -19.438 1 97.69 263 PRO B CA 1
ATOM 4512 C C . PRO B 1 263 ? -10.672 -3.084 -18.578 1 97.69 263 PRO B C 1
ATOM 4514 O O . PRO B 1 263 ? -10.367 -4.273 -18.719 1 97.69 263 PRO B O 1
ATOM 4517 N N . LEU B 1 264 ? -11.617 -2.668 -17.812 1 98.12 264 LEU B N 1
ATOM 4518 C CA . LEU B 1 264 ? -12.297 -3.516 -16.844 1 98.12 264 LEU B CA 1
ATOM 4519 C C . LEU B 1 264 ? -13.812 -3.461 -17.047 1 98.12 264 LEU B C 1
ATOM 4521 O O . LEU B 1 264 ? -14.336 -2.473 -17.562 1 98.12 264 LEU B O 1
ATOM 4525 N N . ALA B 1 265 ? -14.445 -4.52 -16.688 1 98.06 265 ALA B N 1
ATOM 4526 C CA . ALA B 1 265 ? -15.898 -4.574 -16.547 1 98.06 265 ALA B CA 1
ATOM 4527 C C . ALA B 1 265 ? -16.312 -4.707 -15.094 1 98.06 265 ALA B C 1
ATOM 4529 O O . ALA B 1 265 ? -15.719 -5.477 -14.336 1 98.06 265 ALA B O 1
ATOM 4530 N N . VAL B 1 266 ? -17.312 -3.955 -14.742 1 98 266 VAL B N 1
ATOM 4531 C CA . VAL B 1 266 ? -17.859 -3.988 -13.391 1 98 266 VAL B CA 1
ATOM 4532 C C . VAL B 1 266 ? -19.172 -4.762 -13.383 1 98 266 VAL B C 1
ATOM 4534 O O . VAL B 1 266 ? -20.109 -4.402 -14.094 1 98 266 VAL B O 1
ATOM 4537 N N . LEU B 1 267 ? -19.266 -5.785 -12.578 1 97.81 267 LEU B N 1
ATOM 4538 C CA . LEU B 1 267 ? -20.406 -6.691 -12.578 1 97.81 267 LEU B CA 1
ATOM 4539 C C . LEU B 1 267 ? -21.047 -6.754 -11.195 1 97.81 267 LEU B C 1
ATOM 4541 O O . LEU B 1 267 ? -20.359 -6.652 -10.18 1 97.81 267 LEU B O 1
ATOM 4545 N N . GLU B 1 268 ? -22.359 -6.953 -11.195 1 96.56 268 GLU B N 1
ATOM 4546 C CA . GLU B 1 268 ? -23.016 -7.324 -9.953 1 96.56 268 GLU B CA 1
ATOM 4547 C C . GLU B 1 268 ? -22.609 -8.734 -9.516 1 96.56 268 GLU B C 1
ATOM 4549 O O . GLU B 1 268 ? -22.562 -9.648 -10.336 1 96.56 268 GLU B O 1
ATOM 4554 N N . PRO B 1 269 ? -22.234 -8.852 -8.258 1 96.25 269 PRO B N 1
ATOM 4555 C CA . PRO B 1 269 ? -21.891 -10.203 -7.82 1 96.25 269 PRO B CA 1
ATOM 4556 C C . PRO B 1 269 ? -23.062 -11.172 -7.922 1 96.25 269 PRO B C 1
ATOM 4558 O O . PRO B 1 269 ? -24.203 -10.789 -7.684 1 96.25 269 PRO B O 1
ATOM 4561 N N . PRO B 1 270 ? -22.781 -12.375 -8.258 1 95.56 270 PRO B N 1
ATOM 4562 C CA . PRO B 1 270 ? -23.844 -13.383 -8.344 1 95.56 270 PRO B CA 1
ATOM 4563 C C . PRO B 1 270 ? -24.219 -13.953 -6.977 1 95.56 270 PRO B C 1
ATOM 4565 O O . PRO B 1 270 ? -25.109 -14.797 -6.883 1 95.56 270 PRO B O 1
ATOM 4568 N N . ILE B 1 271 ? -23.531 -13.547 -5.965 1 93.31 271 ILE B N 1
ATOM 4569 C CA . ILE B 1 271 ? -23.828 -13.875 -4.574 1 93.31 271 ILE B CA 1
ATOM 4570 C C . ILE B 1 271 ? -24.125 -12.594 -3.791 1 93.31 271 ILE B C 1
ATOM 4572 O O . ILE B 1 271 ? -23.578 -11.531 -4.105 1 93.31 271 ILE B O 1
ATOM 4576 N N . GLU B 1 272 ? -24.922 -12.742 -2.811 1 91.38 272 GLU B N 1
ATOM 4577 C CA . GLU B 1 272 ? -25.297 -11.57 -2.037 1 91.38 272 GLU B CA 1
ATOM 4578 C C . GLU B 1 272 ? -24.234 -11.211 -1.007 1 91.38 272 GLU B C 1
ATOM 4580 O O . GLU B 1 272 ? -23.781 -12.078 -0.254 1 91.38 272 GLU B O 1
ATOM 4585 N N . PHE B 1 273 ? -23.812 -10.023 -1.043 1 92.62 273 PHE B N 1
ATOM 4586 C CA . PHE B 1 273 ? -22.922 -9.469 -0.039 1 92.62 273 PHE B CA 1
ATOM 4587 C C . PHE B 1 273 ? -23.578 -8.32 0.712 1 92.62 273 PHE B C 1
ATOM 4589 O O . PHE B 1 273 ? -24.406 -7.602 0.147 1 92.62 273 PHE B O 1
ATOM 4596 N N . PRO B 1 274 ? -23.266 -8.195 1.972 1 89 274 PRO B N 1
ATOM 4597 C CA . PRO B 1 274 ? -23.719 -6.988 2.66 1 89 274 PRO B CA 1
ATOM 4598 C C . PRO B 1 274 ? -23.062 -5.719 2.121 1 89 274 PRO B C 1
ATOM 4600 O O . PRO B 1 274 ? -22.062 -5.793 1.403 1 89 274 PRO B O 1
ATOM 4603 N N . PHE B 1 275 ? -23.656 -4.582 2.492 1 91.75 275 PHE B N 1
ATOM 4604 C CA . PHE B 1 275 ? -23.047 -3.305 2.141 1 91.75 275 PHE B CA 1
ATOM 4605 C C . PHE B 1 275 ? -21.734 -3.107 2.887 1 91.75 275 PHE B C 1
ATOM 4607 O O . PHE B 1 275 ? -21.594 -3.561 4.023 1 91.75 275 PHE B O 1
ATOM 4614 N N . MET B 1 276 ? -20.844 -2.436 2.205 1 93.31 276 MET B N 1
ATOM 4615 C CA . MET B 1 276 ? -19.609 -2.01 2.844 1 93.31 276 MET B CA 1
ATOM 4616 C C . MET B 1 276 ? -19.766 -0.623 3.461 1 93.31 276 MET B C 1
ATOM 4618 O O . MET B 1 276 ? -20.281 0.293 2.82 1 93.31 276 MET B O 1
ATOM 4622 N N . ARG B 1 277 ? -19.391 -0.604 4.641 1 93.56 277 ARG B N 1
ATOM 4623 C CA . ARG B 1 277 ? -19.375 0.695 5.305 1 93.56 277 ARG B CA 1
ATOM 4624 C C . ARG B 1 277 ? -17.938 1.158 5.559 1 93.56 277 ARG B C 1
ATOM 4626 O O . ARG B 1 277 ? -17.156 0.438 6.172 1 93.56 277 ARG B O 1
ATOM 4633 N N . PHE B 1 278 ? -17.641 2.297 5.039 1 96.5 278 PHE B N 1
ATOM 4634 C CA . PHE B 1 278 ? -16.375 2.947 5.312 1 96.5 278 PHE B CA 1
ATOM 4635 C C . PHE B 1 278 ? -16.547 4.078 6.32 1 96.5 278 PHE B C 1
ATOM 4637 O O . PHE B 1 278 ? -17.438 4.906 6.18 1 96.5 278 PHE B O 1
ATOM 4644 N N . TYR B 1 279 ? -15.625 4.113 7.281 1 96.25 279 TYR B N 1
ATOM 4645 C CA . TYR B 1 279 ? -15.82 5.094 8.344 1 96.25 279 TYR B CA 1
ATOM 4646 C C . TYR B 1 279 ? -14.477 5.562 8.898 1 96.25 279 TYR B C 1
ATOM 4648 O O . TYR B 1 279 ? -13.445 4.934 8.664 1 96.25 279 TYR B O 1
ATOM 4656 N N . GLN B 1 280 ? -14.5 6.688 9.492 1 98.06 280 GLN B N 1
ATOM 4657 C CA . GLN B 1 280 ? -13.367 7.172 10.266 1 98.06 280 GLN B CA 1
ATOM 4658 C C . GLN B 1 280 ? -13.602 6.992 11.766 1 98.06 280 GLN B C 1
ATOM 4660 O O . GLN B 1 280 ? -14.727 7.145 12.242 1 98.06 280 GLN B O 1
ATOM 4665 N N . LEU B 1 281 ? -12.523 6.562 12.484 1 97 281 LEU B N 1
ATOM 4666 C CA . LEU B 1 281 ? -12.516 6.305 13.914 1 97 281 LEU B CA 1
ATOM 4667 C C . LEU B 1 281 ? -11.523 7.227 14.625 1 97 281 LEU B C 1
ATOM 4669 O O . LEU B 1 281 ? -10.438 7.496 14.109 1 97 281 LEU B O 1
ATOM 4673 N N . TRP B 1 282 ? -11.938 7.652 15.789 1 95.75 282 TRP B N 1
ATOM 4674 C CA . TRP B 1 282 ? -11 8.422 16.594 1 95.75 282 TRP B CA 1
ATOM 4675 C C . TRP B 1 282 ? -11.273 8.219 18.078 1 95.75 282 TRP B C 1
ATOM 4677 O O . TRP B 1 282 ? -12.336 7.727 18.469 1 95.75 282 TRP B O 1
ATOM 4687 N N . HIS B 1 283 ? -10.32 8.531 18.859 1 91.88 283 HIS B N 1
ATOM 4688 C CA . HIS B 1 283 ? -10.391 8.344 20.312 1 91.88 283 HIS B CA 1
ATOM 4689 C C . HIS B 1 283 ? -11.258 9.422 20.953 1 91.88 283 HIS B C 1
ATOM 4691 O O . HIS B 1 283 ? -11.188 10.586 20.578 1 91.88 283 HIS B O 1
ATOM 4697 N N . PRO B 1 284 ? -12 9.078 22.016 1 85.88 284 PRO B N 1
ATOM 4698 C CA . PRO B 1 284 ? -12.867 10.047 22.703 1 85.88 284 PRO B CA 1
ATOM 4699 C C . PRO B 1 284 ? -12.094 11.258 23.234 1 85.88 284 PRO B C 1
ATOM 4701 O O . PRO B 1 284 ? -12.625 12.367 23.25 1 85.88 284 PRO B O 1
ATOM 4704 N N . SER B 1 285 ? -10.898 11.062 23.578 1 83.19 285 SER B N 1
ATOM 4705 C CA . SER B 1 285 ? -10.094 12.141 24.141 1 83.19 285 SER B CA 1
ATOM 4706 C C . SER B 1 285 ? -9.867 13.25 23.109 1 83.19 285 SER B C 1
ATOM 4708 O O . SER B 1 285 ? -9.547 14.383 23.484 1 8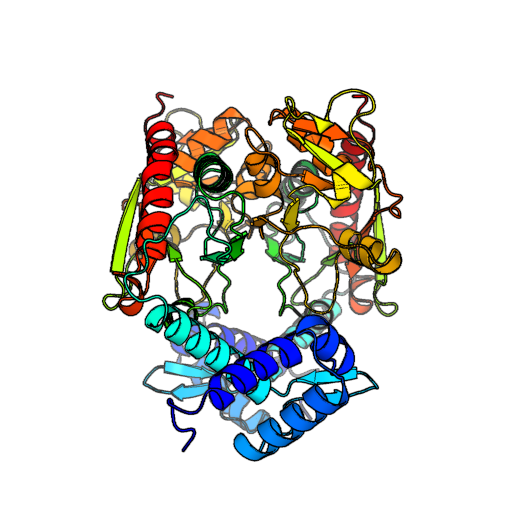3.19 285 SER B O 1
ATOM 4710 N N . ARG B 1 286 ? -10.078 12.945 21.812 1 89.19 286 ARG B N 1
ATOM 4711 C CA . ARG B 1 286 ? -9.812 13.914 20.75 1 89.19 286 ARG B CA 1
ATOM 4712 C C . ARG B 1 286 ? -11.117 14.477 20.172 1 89.19 286 ARG B C 1
ATOM 4714 O O . ARG B 1 286 ? -11.102 15.32 19.281 1 89.19 286 ARG B O 1
ATOM 4721 N N . HIS B 1 287 ? -12.211 14.109 20.75 1 86.94 287 HIS B N 1
ATOM 4722 C CA . HIS B 1 287 ? -13.516 14.398 20.156 1 86.94 287 HIS B CA 1
ATOM 4723 C C . HIS B 1 287 ? -13.773 15.906 20.109 1 86.94 287 HIS B C 1
ATOM 4725 O O . HIS B 1 287 ? -14.352 16.406 19.156 1 86.94 287 HIS B O 1
ATOM 4731 N N . ARG B 1 288 ? -13.266 16.609 21.078 1 82.31 288 ARG B N 1
ATOM 4732 C CA . ARG B 1 288 ? -13.609 18.016 21.188 1 82.31 288 ARG B CA 1
ATOM 4733 C C . ARG B 1 288 ? -12.438 18.891 20.75 1 82.31 288 ARG B C 1
ATOM 4735 O O . ARG B 1 288 ? -12.523 20.125 20.812 1 82.31 288 ARG B O 1
ATOM 4742 N N . SER B 1 289 ? -11.336 18.266 20.359 1 86 289 SER B N 1
ATOM 4743 C CA . SER B 1 289 ? -10.188 19 19.859 1 86 289 SER B CA 1
ATOM 4744 C C . SER B 1 289 ? -10.523 19.719 18.547 1 86 289 SER B C 1
ATOM 4746 O O . SER B 1 289 ? -10.953 19.094 17.578 1 86 289 SER B O 1
ATOM 4748 N N . ALA B 1 290 ? -10.383 21.047 18.547 1 89.12 290 ALA B N 1
ATOM 4749 C CA . ALA B 1 290 ? -10.703 21.844 17.359 1 89.12 290 ALA B CA 1
ATOM 4750 C C . ALA B 1 290 ? -9.922 21.375 16.141 1 89.12 290 ALA B C 1
ATOM 4752 O O . ALA B 1 290 ? -10.469 21.297 15.039 1 89.12 290 ALA B O 1
ATOM 4753 N N . ALA B 1 291 ? -8.656 21.078 16.328 1 93.44 291 ALA B N 1
ATOM 4754 C CA . ALA B 1 291 ? -7.812 20.578 15.234 1 93.44 291 ALA B CA 1
ATOM 4755 C C . ALA B 1 291 ? -8.328 19.25 14.695 1 93.44 291 ALA B C 1
ATOM 4757 O O . ALA B 1 291 ? -8.367 19.031 13.484 1 93.44 291 ALA B O 1
ATOM 4758 N N . HIS B 1 292 ? -8.734 18.406 15.617 1 93.44 292 HIS B N 1
ATOM 4759 C CA . HIS B 1 292 ? -9.25 17.109 15.219 1 93.44 292 HIS B CA 1
ATOM 4760 C C . HIS B 1 292 ? -10.602 17.234 14.523 1 93.44 292 HIS B C 1
ATOM 4762 O O . HIS B 1 292 ? -10.859 16.547 13.531 1 93.44 292 HIS B O 1
ATOM 4768 N N . VAL B 1 293 ? -11.422 18.047 15.055 1 93.31 293 VAL B N 1
ATOM 4769 C CA . VAL B 1 293 ? -12.711 18.312 14.414 1 93.31 293 VAL B CA 1
ATOM 4770 C C . VAL B 1 293 ? -12.492 18.828 12.992 1 93.31 293 VAL B C 1
ATOM 4772 O O . VAL B 1 293 ? -13.172 18.406 12.062 1 93.31 293 VAL B O 1
ATOM 4775 N N . TRP B 1 294 ? -11.562 19.734 12.883 1 96.69 294 TRP B N 1
ATOM 4776 C CA . TRP B 1 294 ? -11.219 20.266 11.57 1 96.69 294 TRP B CA 1
ATOM 4777 C C . TRP B 1 294 ? -10.781 19.156 10.625 1 96.69 294 TRP B C 1
ATOM 4779 O O . TRP B 1 294 ? -11.281 19.062 9.5 1 96.69 294 TRP B O 1
ATOM 4789 N N . LEU B 1 295 ? -9.898 18.25 11.031 1 97.94 295 LEU B N 1
ATOM 4790 C CA . LEU B 1 295 ? -9.414 17.141 10.219 1 97.94 295 LEU B CA 1
ATOM 4791 C C . LEU B 1 295 ? -10.547 16.203 9.828 1 97.94 295 LEU B C 1
ATOM 4793 O O . LEU B 1 295 ? -10.672 15.812 8.672 1 97.94 295 LEU B O 1
ATOM 4797 N N . ARG B 1 296 ? -11.352 15.867 10.789 1 98 296 ARG B N 1
ATOM 4798 C CA . ARG B 1 296 ? -12.508 15.023 10.508 1 98 296 ARG B CA 1
ATOM 4799 C C . ARG B 1 296 ? -13.422 15.664 9.469 1 98 296 ARG B C 1
ATOM 4801 O O . ARG B 1 296 ? -13.977 14.969 8.609 1 98 296 ARG B O 1
ATOM 4808 N N . GLY B 1 297 ? -13.555 16.938 9.602 1 98.06 297 GLY B N 1
ATOM 4809 C CA . GLY B 1 297 ? -14.344 17.672 8.625 1 98.06 297 GLY B CA 1
ATOM 4810 C C . GLY B 1 297 ? -13.773 17.594 7.219 1 98.06 297 GLY B C 1
ATOM 4811 O O . GLY B 1 297 ? -14.523 17.453 6.246 1 98.06 297 GLY B O 1
ATOM 4812 N N . MET B 1 298 ? -12.484 17.703 7.086 1 98.31 298 MET B N 1
ATOM 4813 C CA . MET B 1 298 ? -11.812 17.594 5.793 1 98.31 298 MET B CA 1
ATOM 4814 C C . MET B 1 298 ? -12.062 16.219 5.172 1 98.31 298 MET B C 1
ATOM 4816 O O . MET B 1 298 ? -12.359 16.109 3.98 1 98.31 298 MET B O 1
ATOM 4820 N N . LEU B 1 299 ? -11.984 15.18 5.977 1 98.69 299 LEU B N 1
ATOM 4821 C CA . LEU B 1 299 ? -12.203 13.82 5.512 1 98.69 299 LEU B CA 1
ATOM 4822 C C . LEU B 1 299 ? -13.664 13.609 5.117 1 98.69 299 LEU B C 1
ATOM 4824 O O . LEU B 1 299 ? -13.953 13 4.086 1 98.69 299 LEU B O 1
ATOM 4828 N N . THR B 1 300 ? -14.516 14.148 5.898 1 98.44 300 THR B N 1
ATOM 4829 C CA . THR B 1 300 ? -15.938 14.031 5.609 1 98.44 300 THR B CA 1
ATOM 4830 C C . THR B 1 300 ? -16.281 14.75 4.305 1 98.44 300 THR B C 1
ATOM 4832 O O . THR B 1 300 ? -17.016 14.211 3.473 1 98.44 300 THR B O 1
ATOM 4835 N N . ALA B 1 301 ? -15.742 15.906 4.125 1 98.38 301 ALA B N 1
ATOM 4836 C CA . ALA B 1 301 ? -16 16.656 2.895 1 98.38 301 ALA B CA 1
ATOM 4837 C C . ALA B 1 301 ? -15.5 15.891 1.673 1 98.38 301 ALA B C 1
ATOM 4839 O O . ALA B 1 301 ? -16.172 15.859 0.636 1 98.38 301 ALA B O 1
ATOM 4840 N N . ALA B 1 302 ? -14.43 15.227 1.789 1 98.69 302 ALA B N 1
ATOM 4841 C CA . ALA B 1 302 ? -13.812 14.492 0.687 1 98.69 302 ALA B CA 1
ATOM 4842 C C . ALA B 1 302 ? -14.656 13.273 0.299 1 98.69 302 ALA B C 1
ATOM 4844 O O . ALA B 1 302 ? -14.508 12.742 -0.802 1 98.69 302 ALA B O 1
ATOM 4845 N N . SER B 1 303 ? -15.477 12.82 1.187 1 98.31 303 SER B N 1
ATOM 4846 C CA . SER B 1 303 ? -16.297 11.633 0.926 1 98.31 303 SER B CA 1
ATOM 4847 C C . SER B 1 303 ? -17.25 11.859 -0.241 1 98.31 303 SER B C 1
ATOM 4849 O O . SER B 1 303 ? -17.75 10.906 -0.834 1 98.31 303 SER B O 1
ATOM 4851 N N . GLN B 1 304 ? -17.469 13.133 -0.564 1 98.06 304 GLN B N 1
ATOM 4852 C CA . GLN B 1 304 ? -18.297 13.445 -1.732 1 98.06 304 GLN B CA 1
ATOM 4853 C C . GLN B 1 304 ? -17.672 12.859 -3.004 1 98.06 304 GLN B C 1
ATOM 4855 O O . GLN B 1 304 ? -18.406 12.414 -3.896 1 98.06 304 GLN B O 1
ATOM 4860 N N . GLU B 1 305 ? -16.344 12.852 -3.104 1 98.44 305 GLU B N 1
ATOM 4861 C CA . GLU B 1 305 ? -15.672 12.25 -4.246 1 98.44 305 GLU B CA 1
ATOM 4862 C C . GLU B 1 305 ? -16.047 10.781 -4.402 1 98.44 305 GLU B C 1
ATOM 4864 O O . GLU B 1 305 ? -16.219 10.297 -5.523 1 98.44 305 GLU B O 1
ATOM 4869 N N . LEU B 1 306 ? -16.156 10.133 -3.279 1 98.5 306 LEU B N 1
ATOM 4870 C CA . LEU B 1 306 ? -16.484 8.711 -3.283 1 98.5 306 LEU B CA 1
ATOM 4871 C C . LEU B 1 306 ? -17.938 8.5 -3.709 1 98.5 306 LEU B C 1
ATOM 4873 O O . LEU B 1 306 ? -18.234 7.59 -4.488 1 98.5 306 LEU B O 1
ATOM 4877 N N . ARG B 1 307 ? -18.812 9.312 -3.199 1 98 307 ARG B N 1
ATOM 4878 C CA . ARG B 1 307 ? -20.219 9.203 -3.564 1 98 307 ARG B CA 1
ATOM 4879 C C . ARG B 1 307 ? -20.422 9.438 -5.059 1 98 307 ARG B C 1
ATOM 4881 O O . ARG B 1 307 ? -21.203 8.734 -5.703 1 98 307 ARG B O 1
ATOM 4888 N N . ASP B 1 308 ? -19.75 10.406 -5.617 1 98.06 308 ASP B N 1
ATOM 4889 C CA . ASP B 1 308 ? -19.844 10.695 -7.047 1 98.06 308 ASP B CA 1
ATOM 4890 C C . ASP B 1 308 ? -19.391 9.492 -7.875 1 98.06 308 ASP B C 1
ATOM 4892 O O . ASP B 1 308 ? -20 9.172 -8.898 1 98.06 308 ASP B O 1
ATOM 4896 N N . LEU B 1 309 ? -18.328 8.852 -7.395 1 97.94 309 LEU B N 1
ATOM 4897 C CA . LEU B 1 309 ? -17.828 7.676 -8.086 1 97.94 309 LEU B CA 1
ATOM 4898 C C . LEU B 1 309 ? -18.797 6.508 -7.961 1 97.94 309 LEU B C 1
ATOM 4900 O O . LEU B 1 309 ? -19.031 5.781 -8.93 1 97.94 309 LEU B O 1
ATOM 4904 N N . ARG B 1 310 ? -19.281 6.32 -6.762 1 97.44 310 ARG B N 1
ATOM 4905 C CA . ARG B 1 310 ? -20.25 5.254 -6.523 1 97.44 310 ARG B CA 1
ATOM 4906 C C . ARG B 1 310 ? -21.469 5.402 -7.438 1 97.44 310 ARG B C 1
ATOM 4908 O O . ARG B 1 310 ? -21.938 4.418 -8.016 1 97.44 310 ARG B O 1
ATOM 4915 N N . ASP B 1 311 ? -21.922 6.617 -7.66 1 95.75 311 ASP B N 1
ATOM 4916 C CA . ASP B 1 311 ? -23.188 6.891 -8.336 1 95.75 311 ASP B CA 1
ATOM 4917 C C . ASP B 1 311 ? -22.969 7.121 -9.828 1 95.75 311 ASP B C 1
ATOM 4919 O O . ASP B 1 311 ? -23.891 7.512 -10.547 1 95.75 311 ASP B O 1
ATOM 4923 N N . MET B 1 312 ? -21.766 6.969 -10.242 1 91.38 312 MET B N 1
ATOM 4924 C CA . MET B 1 312 ? -21.469 7.137 -11.664 1 91.38 312 MET B CA 1
ATOM 4925 C C . MET B 1 312 ? -22.344 6.223 -12.516 1 91.38 312 MET B C 1
ATOM 4927 O O . MET B 1 312 ? -22.547 5.059 -12.172 1 91.38 312 MET B O 1
ATOM 4931 N N . ARG B 1 313 ? -23 6.82 -13.469 1 73.5 313 ARG B N 1
ATOM 4932 C CA . ARG B 1 313 ? -23.844 6.059 -14.383 1 73.5 313 ARG B CA 1
ATOM 4933 C C . ARG B 1 313 ? -23 5.289 -15.398 1 73.5 313 ARG B C 1
ATOM 4935 O O . ARG B 1 313 ? -22.109 5.863 -16.047 1 73.5 313 ARG B O 1
ATOM 4942 N N . ARG B 1 314 ? -22.797 4.012 -15.234 1 62.41 314 ARG B N 1
ATOM 4943 C CA . ARG B 1 314 ? -22.109 3.254 -16.281 1 62.41 314 ARG B CA 1
ATOM 4944 C C . ARG B 1 314 ? -23.094 2.852 -17.391 1 62.41 314 ARG B C 1
ATOM 4946 O O . ARG B 1 314 ? -24.281 2.682 -17.141 1 62.41 314 ARG B O 1
#

Solvent-accessible surface area (backbone atoms only — not comparable to full-atom values): 33324 Å² total; per-residue (Å²): 128,92,60,88,84,46,71,66,51,58,50,52,31,49,50,44,36,43,31,62,72,57,41,30,58,62,57,30,9,60,74,65,74,45,52,50,67,57,41,52,50,49,49,54,48,51,23,62,74,65,70,39,76,42,54,41,79,51,99,90,36,54,37,61,38,74,62,34,56,50,47,26,48,50,30,47,18,47,48,47,47,44,47,52,57,68,48,44,90,65,77,71,44,52,66,73,33,67,55,75,45,31,37,31,34,65,60,70,61,45,62,63,28,59,20,43,34,48,34,50,44,50,68,49,19,65,55,30,28,44,33,42,35,72,59,38,56,82,56,54,62,67,58,30,30,73,32,56,77,25,58,33,36,48,48,50,55,86,76,67,67,81,83,40,46,75,46,82,49,44,77,38,48,58,26,30,39,32,13,53,84,32,71,55,67,38,89,89,48,52,37,51,66,49,57,47,67,32,43,23,45,35,67,51,72,34,29,85,84,47,62,51,55,67,58,49,46,33,51,76,70,71,47,67,69,42,72,32,32,32,34,60,45,51,80,50,50,68,63,42,20,55,84,37,78,33,35,36,75,44,47,37,28,35,51,50,53,49,41,74,78,41,69,46,34,82,40,77,52,57,59,93,63,70,72,43,47,33,30,42,34,34,38,64,91,46,63,80,36,61,62,48,45,50,51,52,48,43,52,50,60,20,28,53,52,42,51,53,35,48,65,52,84,125,127,89,61,89,83,47,72,65,51,58,52,51,31,50,50,44,36,43,31,60,72,57,41,30,59,62,58,29,9,60,73,67,73,46,51,49,68,57,40,50,49,50,50,53,49,49,24,63,75,66,72,40,77,42,54,41,79,52,99,89,37,52,38,63,37,74,65,33,54,51,47,27,44,50,31,44,21,47,50,46,48,44,47,51,54,69,48,43,90,65,77,70,45,52,67,72,33,67,55,75,44,31,38,32,33,64,58,70,61,46,64,64,29,60,21,43,35,47,34,49,42,49,70,47,18,63,54,31,28,44,33,43,34,71,59,39,57,82,54,56,63,67,58,30,31,69,28,55,76,25,58,34,35,49,48,48,54,87,75,68,69,80,83,41,45,75,47,80,51,43,76,38,48,58,24,28,38,32,14,54,86,32,70,56,68,39,90,89,47,53,36,51,65,51,57,46,69,33,44,23,46,36,68,51,72,32,28,87,84,46,60,51,54,67,58,50,45,33,50,77,69,71,49,68,71,42,70,32,31,33,34,60,46,51,80,51,50,69,64,42,20,54,85,37,77,33,34,35,76,44,46,36,28,36,50,49,53,48,41,76,78,41,68,46,34,82,39,77,52,58,60,90,65,71,72,42,47,33,31,42,35,33,36,64,90,44,64,79,36,61,63,49,46,51,51,52,48,43,53,51,60,21,27,52,51,42,51,54,35,48,64,52,84,125

pLDDT: mean 86.54, std 14.84, range [25.02, 98.75]

Nearest PDB structures (foldseek):
  2esn-assembly1_D  TM=7.616E-01  e=1.082E-21  Pseudomonas aeruginosa
  2esn-assembly1_A  TM=6.421E-01  e=6.695E-24  Pseudomonas aeruginosa
  2esn-assembly1_B  TM=6.459E-01  e=4.411E-23  Pseudomonas aeruginosa
  4rns-assembly2_C  TM=8.770E-01  e=1.112E-16  Sphingobium chlorophenolicum
  9f14-assembly1_A  TM=6.460E-01  e=1.935E-15  Klebsiella aerogenes

Foldseek 3Di:
DPDPPPPLLLVLLLLLLLCQVVQDLVVSCVVVVHDSVVSVVSQVVVCVVVVHNQWDDDPNTTHGDPVSVVSNLLSLLVNVLVCLVVPPVPDDQLQADQEEAEEEEAPQFAPLLVVLLVVVSCVRRVNYHYYYHYQAQPDDVVSCQNSVVHFKYKDWFPDDDPQWDKDWLDKFDKWKKAALPAPCLDPPNQAPVCQQPFEEEAEDDRHPVTDDQVVVQCVVVPGDHHHPHYDNHNVCVNQVHHPDRYMYIGTQLSNLNVVVPHRMDIGHHNDDGDITIIMMIHHPSCVPPPVSVVSRVSSNVSSVSSVCSRPDDD/DPDPPPPLLLVLLVLLLLCQVVQDLVVSCVVVVHDSVVSVVSQVVVCVVVVHNQWDDDPNGTHGDPVSVVSNLQSLLVNVLVCLVVLPVPPDQLCADQEEAEEEEAPQFAPLLVVLLVVVSCVRRVNYHYYYHYQAQPDDVVSCQSSVVHFKYKDWFPDDDPQWDKDWLDKFDKWKKAALPAPCLDPPNQAPVCQQPFEEEAEDDRHPVTDDQVVVQCVVVPGDHHHPHYDNHNLCVNQVHHPDRYMYIGTQLSNLNVVVPHRMDIGHHNDDGDITIIMMIHHPSCVPPPVSVVSRVSSNVSSVSSVCSRPDDD

Sequence (628 aa):
MIRADDPFDTYLLRVLCILIAEQSVSRTAIRLNQSQPAISAALKRLRAIFNDPLLTREKNVMVPTERALQLARNAQAALSALDNLLVSDERFDPATTEQSFVVAMPDYLAPPFFAHVVRAVRRAAPHARLSALPLGATFDYEQALSAGTVDIVIGNWPNPPEHLHLSVLLEDEVVCVVAQDSVHAQPGKFTAQAYLGASHIVPTPYSRDQRGLVDAGLSTMRVHRDNRVSCPYFNLAPSLIPGTDLILTTARHFANYHAQHVPLAVLEPPIEFPFMRFYQLWHPSRHRSAAHVWLRGMLTAASQELRDLRDMRRMIRADDPFDTYLLRVLCILIAEQSVSRTAIRLNQSQPAISAALKRLRAIFNDPLLTREKNVMVPTERALQLARNAQAALSALDNLLVSDERFDPATTEQSFVVAMPDYLAPPFFAHVVRAVRRAAPHARLSALPLGATFDYEQALSAGTVDIVIGNWPNPPEHLHLSVLLEDEVVCVVAQDSVHAQPGKFTAQAYLGASHIVPTPYSRDQRGLVDAGLSTMRVHRDNRVSCPYFNLAPSLIPGTDLILTTARHFANYHAQHVPLAVLEPPIEFPFMRFYQLWHPSRHRSAAHVWLRGMLTAASQELRDLRDMRR

InterPro domains:
  IPR000847 LysR, HTH, N-terminal domain [PF00126] (13-68)
  IPR000847 LysR, HTH, N-terminal domain [PS50931] (8-65)
  IPR005119 LysR, substrate-binding [PF03466] (99-302)
  IPR036388 Winged helix-like DNA-binding domain superfamily [G3DSA:1.10.10.10] (5-87)
  IPR036390 Winged helix DNA-binding domain superfamily [SSF46785] (8-85)
  IPR050389 LysR-type Transcriptional Regulators [PTHR30118] (8-307)

Radius of gyration: 25.63 Å; Cα contacts (8 Å, |Δi|>4): 1106; chains: 2; bounding box: 54×69×67 Å